Protein AF-A0A1C5GVB4-F1 (afdb_monomer)

Mean predicted aligned error: 13.17 Å

pLDDT: mean 82.02, std 19.77, range [24.91, 98.75]

InterPro domains:
  IPR000772 Ricin B, lectin domain [PF14200] (536-601)
  IPR003961 Fibronectin type III [PF00041] (410-489)
  IPR003961 Fibronectin type III [PS50853] (410-494)
  IPR003961 Fibronectin type III [cd00063] (415-491)
  IPR013783 Immunoglobulin-like fold [G3DSA:2.60.40.10] (408-491)
  IPR035992 Ricin B-like lectins [SSF50370] (500-634)
  IPR036116 Fibronectin type III superfamily [SSF49265] (408-494)

Solvent-accessible surface area (backbone atoms only — not comparable to full-atom values): 34563 Å² total; per-residue (Å²): 114,70,65,63,53,52,39,81,36,52,98,85,45,79,22,47,60,26,17,30,32,71,94,56,98,49,24,23,49,48,57,42,76,75,56,95,94,54,41,47,94,47,67,55,74,68,82,37,78,67,59,80,45,66,93,62,86,68,72,47,74,64,74,64,51,61,24,61,57,36,43,73,58,47,24,42,78,39,52,91,62,67,48,32,35,25,66,33,51,45,57,69,80,65,31,26,31,63,22,97,71,70,38,49,33,55,70,86,15,52,81,63,54,20,35,38,36,34,38,36,38,42,52,96,58,86,83,59,56,45,55,31,51,54,24,55,42,51,28,54,28,43,26,26,52,26,46,31,51,33,16,46,75,45,77,34,47,31,35,53,28,38,26,31,43,75,85,38,40,72,37,68,44,44,36,48,35,56,68,70,26,75,75,30,70,46,44,36,50,56,51,34,43,74,35,46,65,49,50,48,47,28,37,38,44,29,47,30,71,43,63,66,38,33,25,32,21,25,30,54,76,49,59,54,59,50,90,82,28,62,33,57,43,32,54,32,43,16,38,20,11,32,11,37,67,42,27,57,45,53,38,39,16,46,42,20,35,38,35,36,36,45,68,85,27,85,50,36,58,56,49,39,26,26,22,46,22,28,15,50,57,29,58,72,86,48,93,86,44,72,62,39,83,71,46,91,48,80,75,30,43,55,25,59,39,48,96,42,58,48,33,39,44,59,68,50,57,86,87,37,61,53,53,64,29,37,32,38,64,72,29,63,44,44,41,58,56,63,70,57,84,69,87,75,83,74,82,77,87,74,83,84,90,83,83,86,90,81,87,80,87,84,87,84,89,84,82,89,88,84,89,88,82,82,88,83,88,83,89,88,83,91,88,86,85,85,90,81,93,85,90,89,87,86,88,89,84,90,80,85,83,81,80,75,85,77,77,74,76,74,94,72,59,49,70,67,44,79,45,81,59,34,33,27,32,34,32,41,37,36,80,81,73,63,89,90,51,34,34,29,45,22,52,72,83,41,73,48,33,71,42,74,52,34,20,32,35,40,27,27,36,42,40,55,36,77,43,41,35,33,41,20,37,51,42,97,87,71,46,75,46,79,41,32,53,79,43,79,47,65,26,35,63,70,56,80,81,58,72,71,43,54,24,23,42,17,29,16,29,81,62,38,22,43,20,43,55,41,49,51,75,57,68,67,41,40,27,25,53,40,83,61,80,80,27,21,32,33,21,32,27,40,38,84,60,53,94,81,25,20,33,44,28,34,62,51,65,67,25,19,45,26,28,54,90,47,56,83,46,74,13,26,32,31,14,33,32,82,72,50,80,88,44,69,43,34,36,31,26,76,42,82,52,86,46,34,33,30,46,22,40,83,86,61,68,34,24,48,20,57,37,55,75,50,63,94,40,30,28,30,18,28,31,68,82,81,79,55,41,46,40,19,26,35,50,41,85,91

Organism: NCBI:txid356852

Radius of gyration: 30.96 Å; Cα contacts (8 Å, |Δi|>4): 1541; chains: 1; bounding box: 88×76×107 Å

Foldseek 3Di:
DDCPQWAADDPPQQQHLFTDRPPDSFTKLGFDDADPPFDLVDFDAAPDDFDDFDPFDDFDLDDDQLQVVVVLLQFFNFDSDDFTWRFAQFDDPLAFAQAPLRATQDGSLADFAAEAEEEEEEPPDDDCCSRHVVVSQNLLSLLQVQQQVQQVVQPFGKGFSARAGSSGTHHYFYAYFYPCLVVDPSSVVVRCVLFVVWAFSYEYQYAYAHRHGQKMWTAGPFWAPDCPTSLLTDDIYIYHYRRNRHNLRSSQRVLRSNHDQDCPFPQDQSSGAGQEPDASRHDCPDPPHHHDDPPPDNVRVSHHDDVQQGAAHQDDDPPGSVNGTHHSNPRPSMRTDDYDDDDDPDPDDDDDDDDDDDDDDDDDDDDDDDDDDDDDDDDDDDDDDDDDDDDDDDYDDDDDDDDDPPPDDDPDFWAWDWDDFAQFKIKIATDDDDPPWKKFKDKQNDGRHIGPHRMIMGGLHFGQDKIWIFMFTQDPVRDTHTRHDTDIDTHHHFDPQDAFAKKFWAQLGSRFTWFQRSLDQDWSRFIWGDSPNPTQRRIWHFHDLDVQKTWIATRSHRWTWFFRVLDQDNSTFITTDHDDSPRQRRIWHWDADSRAIWTAHPVRQWTWFWDDDRRSTTTTGIHGDPPRRRRHIGIDHD

Sequence (638 aa):
MVYQGLTPAEKGEPCVGAYEVAGDDDCSHGPDPVPPGLDIGRDVKPVAPVRTEPTAPRPDPKTPRDAEVAEDAGALAPAESTPAVVPDAAAGGLSYTLGESGVVCAGDGTDGKRVQVLYAYEAGRPSRFGQYLESFRAWAAGVDAIYAASARATGGTRHVRYVVTPDCRVDVLQVQLPSGALSTFKDTIEALRALDHDRTDRKYMIFADANVYCGIGTFVGDERSAATNRNNLGPSYGRTDAGCWTPSVAAHELTHNLGAVFDSAPNSSKAGHCVDDFDVMCYKDADTTKVRVVCGDRGLEKRLDCNHDDYFHTDPKAGSYLDTHWNVADNGFLVKGEPSVGPSPTPSGATPTSGPPGVTPTPEPTPVLSPTSATPSPTGTTAAPSPDVTTVTPGPSGTDPVPSPTVTPPPNRVKLTVSDTTATSTRLAWPAGPVDARYAVLVDGRSIARTAATRVSVIGMRPGTAYRVQIALVQSGGGLQPYTEVVTVRTTSPVAAAANEWLSLHNALTGAPAEVHGSRRNDGVPLVLGSGTGAANQAWRLVPATEGMFLIVSKATGKCVAPLGGTAVRGVPLVQVECAPGQTGQRWRVTRTDAGLRLGTADGALVVGIGSRYGVTRLLTLQRPDGSRHQSWTPRPA

Structure (mmCIF, N/CA/C/O backbone):
data_AF-A0A1C5GVB4-F1
#
_entry.id   AF-A0A1C5GVB4-F1
#
loop_
_atom_site.group_PDB
_atom_site.id
_atom_site.type_symbol
_atom_site.label_atom_id
_atom_site.label_alt_id
_atom_site.label_comp_id
_atom_site.label_asym_id
_atom_site.label_entity_id
_atom_site.label_seq_id
_atom_site.pdbx_PDB_ins_code
_atom_site.Cartn_x
_atom_site.Cartn_y
_atom_site.Cartn_z
_atom_site.occupancy
_atom_site.B_iso_or_equiv
_atom_site.auth_seq_id
_atom_site.auth_comp_id
_atom_site.auth_asym_id
_atom_site.auth_atom_id
_atom_site.pdbx_PDB_model_num
ATOM 1 N N . MET A 1 1 ? -1.604 -7.122 -28.087 1.00 83.19 1 MET A N 1
ATOM 2 C CA . MET A 1 1 ? -1.351 -5.767 -27.557 1.00 83.19 1 MET A CA 1
ATOM 3 C C . MET A 1 1 ? -2.628 -4.957 -27.722 1.00 83.19 1 MET A C 1
ATOM 5 O O . MET A 1 1 ? -3.239 -5.056 -28.782 1.00 83.19 1 MET A O 1
ATOM 9 N N . VAL A 1 2 ? -3.076 -4.247 -26.681 1.00 88.31 2 VAL A N 1
ATOM 10 C CA . VAL A 1 2 ? -4.357 -3.513 -26.662 1.00 88.31 2 VAL A CA 1
ATOM 11 C C . VAL A 1 2 ? -4.102 -2.038 -26.358 1.00 88.31 2 VAL A C 1
ATOM 13 O O . VAL A 1 2 ? -3.850 -1.669 -25.217 1.00 88.31 2 VAL A O 1
ATOM 16 N N . TYR A 1 3 ? -4.195 -1.192 -27.383 1.00 91.94 3 TYR A N 1
ATOM 17 C CA . TYR A 1 3 ? -3.960 0.257 -27.283 1.00 91.94 3 TYR A CA 1
ATOM 18 C C . TYR A 1 3 ? -5.238 1.062 -26.979 1.00 91.94 3 TYR A C 1
ATOM 20 O O . TYR A 1 3 ? -5.226 2.287 -27.004 1.00 91.94 3 TYR A O 1
ATOM 28 N N . GLN A 1 4 ? -6.371 0.400 -26.719 1.00 93.88 4 GLN A N 1
ATOM 29 C CA . GLN A 1 4 ? -7.615 1.096 -26.391 1.00 93.88 4 GLN A CA 1
ATOM 30 C C . GLN A 1 4 ? -7.444 1.904 -25.094 1.00 93.88 4 GLN A C 1
ATOM 32 O O . GLN A 1 4 ? -6.973 1.373 -24.092 1.00 93.88 4 GLN A O 1
ATOM 37 N N . GLY A 1 5 ? -7.838 3.180 -25.124 1.00 90.56 5 GLY A N 1
ATOM 38 C CA . GLY A 1 5 ? -7.631 4.118 -24.016 1.00 90.56 5 GLY A CA 1
ATOM 39 C C . GLY A 1 5 ? -6.275 4.836 -24.031 1.00 90.56 5 GLY A C 1
ATOM 40 O O . GLY A 1 5 ? -6.034 5.639 -23.136 1.00 90.56 5 GLY A O 1
ATOM 41 N N . LEU A 1 6 ? -5.427 4.582 -25.035 1.00 93.50 6 LEU A N 1
ATOM 42 C CA . LEU A 1 6 ? -4.150 5.262 -25.256 1.00 93.50 6 LEU A CA 1
ATOM 43 C C . LEU A 1 6 ? -4.171 6.045 -26.578 1.00 93.50 6 LEU A C 1
ATOM 45 O O . LEU A 1 6 ? -4.646 5.530 -27.593 1.00 93.50 6 LEU A O 1
ATOM 49 N N . THR A 1 7 ? -3.597 7.245 -26.579 1.00 92.06 7 THR A N 1
ATOM 50 C CA . THR A 1 7 ? -3.378 8.067 -27.781 1.00 92.06 7 THR A CA 1
ATOM 51 C C . THR A 1 7 ? -1.873 8.291 -27.953 1.00 92.06 7 THR A C 1
ATOM 53 O O . THR A 1 7 ? -1.240 8.689 -26.981 1.00 92.06 7 THR A O 1
ATOM 56 N N . PRO A 1 8 ? -1.257 8.039 -29.124 1.00 88.94 8 PRO A N 1
ATOM 57 C CA . PRO A 1 8 ? 0.150 8.383 -29.346 1.00 88.94 8 PRO A CA 1
ATOM 58 C C . PRO A 1 8 ? 0.361 9.890 -29.173 1.00 88.94 8 PRO A C 1
ATOM 60 O O . PRO A 1 8 ? -0.376 10.666 -29.778 1.00 88.94 8 PRO A O 1
ATOM 63 N N . ALA A 1 9 ? 1.348 10.289 -28.374 1.00 85.75 9 ALA A N 1
ATOM 64 C CA . ALA A 1 9 ? 1.586 11.696 -28.071 1.00 85.75 9 ALA A CA 1
ATOM 65 C C . ALA A 1 9 ? 2.282 12.431 -29.230 1.00 85.75 9 ALA A C 1
ATOM 67 O O . ALA A 1 9 ? 3.241 11.931 -29.831 1.00 85.75 9 ALA A O 1
ATOM 68 N N . GLU A 1 10 ? 1.830 13.646 -29.525 1.00 82.62 10 GLU A N 1
ATOM 69 C CA . GLU A 1 10 ? 2.424 14.527 -30.520 1.00 82.62 10 GLU A CA 1
ATOM 70 C C . GLU A 1 10 ? 3.705 15.217 -30.013 1.00 82.62 10 GLU A C 1
ATOM 72 O O . GLU A 1 10 ? 4.064 15.250 -28.830 1.00 82.62 10 GLU A O 1
ATOM 77 N N . LYS A 1 11 ? 4.457 15.797 -30.953 1.00 79.12 11 LYS A N 1
ATOM 78 C CA . LYS A 1 11 ? 5.726 16.455 -30.647 1.00 79.12 11 LYS A CA 1
ATOM 79 C C . LYS A 1 11 ? 5.504 17.731 -29.830 1.00 79.12 11 LYS A C 1
ATOM 81 O O . LYS A 1 11 ? 5.122 18.763 -30.376 1.00 79.12 11 LYS A O 1
ATOM 86 N N . GLY A 1 12 ? 5.908 17.685 -28.563 1.00 73.00 12 GLY A N 1
ATOM 87 C CA . GLY A 1 12 ? 5.816 18.804 -27.620 1.00 73.00 12 GLY A CA 1
ATOM 88 C C . GLY A 1 12 ? 4.788 18.587 -26.510 1.00 73.00 12 GLY A C 1
ATOM 89 O O . GLY A 1 12 ? 4.702 19.425 -25.615 1.00 73.00 12 GLY A O 1
ATOM 90 N N . GLU A 1 13 ? 4.054 17.474 -26.544 1.00 79.31 13 GLU A N 1
ATOM 91 C CA . GLU A 1 13 ? 3.155 17.051 -25.470 1.00 79.31 13 GLU A CA 1
ATOM 92 C C . GLU A 1 13 ? 3.924 16.426 -24.287 1.00 79.31 13 GLU A C 1
ATOM 94 O O . GLU A 1 13 ? 5.064 15.973 -24.454 1.00 79.31 13 GLU A O 1
ATOM 99 N N . PRO A 1 14 ? 3.337 16.379 -23.071 1.00 75.56 14 PRO A N 1
ATOM 100 C CA . PRO A 1 14 ? 4.009 15.870 -21.869 1.00 75.56 14 PRO A CA 1
ATOM 101 C C . PRO A 1 14 ? 4.438 14.398 -21.945 1.00 75.56 14 PRO A C 1
ATOM 103 O O . PRO A 1 14 ? 5.319 13.990 -21.182 1.00 75.56 14 PRO A O 1
ATOM 106 N N . CYS A 1 15 ? 3.810 13.631 -22.841 1.00 84.94 15 CYS A N 1
ATOM 107 C CA . CYS A 1 15 ? 4.028 12.204 -23.065 1.00 84.94 15 CYS A CA 1
ATOM 108 C C . CYS A 1 15 ? 4.791 11.899 -24.371 1.00 84.94 15 CYS A C 1
ATOM 110 O O . CYS A 1 15 ? 4.746 10.765 -24.839 1.00 84.94 15 CYS A O 1
ATOM 112 N N . VAL A 1 16 ? 5.452 12.889 -24.993 1.00 78.94 16 VAL A N 1
ATOM 113 C CA . VAL A 1 16 ? 6.182 12.719 -26.267 1.00 78.94 16 VAL A CA 1
ATOM 114 C C . VAL A 1 16 ? 7.131 11.505 -26.246 1.00 78.94 16 VAL A C 1
ATOM 116 O O . VAL A 1 16 ? 7.839 11.283 -25.267 1.00 78.94 16 VAL A O 1
ATOM 119 N N . GLY A 1 17 ? 7.122 10.715 -27.328 1.00 74.69 17 GLY A N 1
ATOM 120 C CA . GLY A 1 17 ? 7.828 9.421 -27.418 1.00 74.69 17 GLY A CA 1
ATOM 121 C C . GLY A 1 17 ? 7.031 8.229 -26.860 1.00 74.69 17 GLY A C 1
ATOM 122 O O . GLY A 1 17 ? 7.438 7.082 -27.020 1.00 74.69 17 GLY A O 1
ATOM 123 N N . ALA A 1 18 ? 5.875 8.490 -26.248 1.00 87.44 18 ALA A N 1
ATOM 124 C CA . ALA A 1 18 ? 5.010 7.512 -25.600 1.00 87.44 18 ALA A CA 1
ATOM 125 C C . ALA A 1 18 ? 3.522 7.789 -25.931 1.00 87.44 18 ALA A C 1
ATOM 127 O O . ALA A 1 18 ? 3.194 8.354 -26.980 1.00 87.44 18 ALA A O 1
ATOM 128 N N . TYR A 1 19 ? 2.604 7.368 -25.057 1.00 92.19 19 TYR A N 1
ATOM 129 C CA . TYR A 1 19 ? 1.159 7.530 -25.218 1.00 92.19 19 TYR A CA 1
ATOM 130 C C . TYR A 1 19 ? 0.552 8.336 -24.065 1.00 92.19 19 TYR A C 1
ATOM 132 O O . TYR A 1 19 ? 0.883 8.107 -22.901 1.00 92.19 19 TYR A O 1
ATOM 140 N N . GLU A 1 20 ? -0.398 9.215 -24.372 1.00 92.06 20 GLU A N 1
ATOM 141 C CA . GLU A 1 20 ? -1.309 9.807 -23.390 1.00 92.06 20 GLU A CA 1
ATOM 142 C C . GLU A 1 20 ? -2.395 8.793 -22.994 1.00 92.06 20 GLU A C 1
ATOM 144 O O . GLU A 1 20 ? -2.963 8.099 -23.846 1.00 92.06 20 GLU A O 1
ATOM 149 N N . VAL A 1 21 ? -2.721 8.713 -21.702 1.00 90.88 21 VAL A N 1
ATOM 150 C CA . VAL A 1 21 ? -3.859 7.938 -21.192 1.00 90.88 21 VAL A CA 1
ATOM 151 C C . VAL A 1 21 ? -5.117 8.798 -21.337 1.00 90.88 21 VAL A C 1
ATOM 153 O O . VAL A 1 21 ? -5.283 9.814 -20.670 1.00 90.88 21 VAL A O 1
ATOM 156 N N . ALA A 1 22 ? -6.013 8.408 -22.244 1.00 78.81 22 ALA A N 1
ATOM 157 C CA . ALA A 1 22 ? -7.021 9.311 -22.796 1.00 78.81 22 ALA A CA 1
ATOM 158 C C . ALA A 1 22 ? -7.982 9.903 -21.741 1.00 78.81 22 ALA A C 1
ATOM 160 O O . ALA A 1 22 ? -8.883 9.214 -21.252 1.00 78.81 22 ALA A O 1
ATOM 161 N N . GLY A 1 23 ? -7.865 11.208 -21.475 1.00 67.12 23 GLY A N 1
ATOM 162 C CA . GLY A 1 23 ? -8.705 11.949 -20.522 1.00 67.12 23 GLY A CA 1
ATOM 163 C C . GLY A 1 23 ? -8.058 12.219 -19.158 1.00 67.12 23 GLY A C 1
ATOM 164 O O . GLY A 1 23 ? -8.766 12.639 -18.246 1.00 67.12 23 GLY A O 1
ATOM 165 N N . ASP A 1 24 ? -6.752 11.990 -19.031 1.00 69.94 24 ASP A N 1
ATOM 166 C CA . ASP A 1 24 ? -5.931 12.260 -17.847 1.00 69.94 24 ASP A CA 1
ATOM 167 C C . ASP A 1 24 ? -4.603 12.918 -18.285 1.00 69.94 24 ASP A C 1
ATOM 169 O O . ASP A 1 24 ? -4.257 12.859 -19.463 1.00 69.94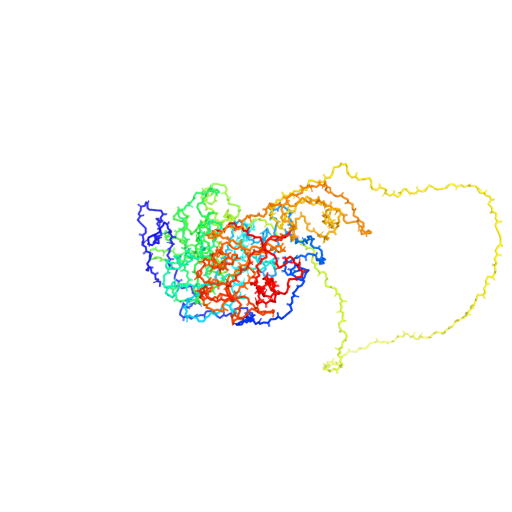 24 ASP A O 1
ATOM 173 N N . ASP A 1 25 ? -3.837 13.490 -17.351 1.00 76.44 25 ASP A N 1
ATOM 174 C CA . ASP A 1 25 ? -2.464 13.983 -17.616 1.00 76.44 25 ASP A CA 1
ATOM 175 C C . ASP A 1 25 ? -1.413 12.846 -17.476 1.00 76.44 25 ASP A C 1
ATOM 177 O O . ASP A 1 25 ? -0.201 13.084 -17.403 1.00 76.44 25 ASP A O 1
ATOM 181 N N . ASP A 1 26 ? -1.881 11.594 -17.383 1.00 87.12 26 ASP A N 1
ATOM 182 C CA . ASP A 1 26 ? -1.062 10.389 -17.256 1.00 87.12 26 ASP A CA 1
ATOM 183 C C . ASP A 1 26 ? -0.504 9.940 -18.613 1.00 87.12 26 ASP A C 1
ATOM 185 O O . ASP A 1 26 ? -1.190 9.899 -19.633 1.00 87.12 26 ASP A O 1
ATOM 189 N N . CYS A 1 27 ? 0.744 9.486 -18.584 1.00 92.69 27 CYS A N 1
ATOM 190 C CA . CYS A 1 27 ? 1.477 8.979 -19.736 1.00 92.69 27 CYS A CA 1
ATOM 191 C C . CYS A 1 27 ? 1.793 7.484 -19.555 1.00 92.69 27 CYS A C 1
ATOM 193 O O . CYS A 1 27 ? 2.076 7.041 -18.439 1.00 92.69 27 CYS A O 1
ATOM 195 N N . SER A 1 28 ? 1.826 6.704 -20.635 1.00 95.00 28 SER A N 1
ATOM 196 C CA . SER A 1 28 ? 2.254 5.298 -20.643 1.00 95.00 28 SER A CA 1
ATOM 197 C C . SER A 1 28 ? 3.166 5.012 -21.830 1.00 95.00 28 SER A C 1
ATOM 199 O O . SER A 1 28 ? 2.905 5.503 -22.923 1.00 95.00 28 SER A O 1
ATOM 201 N N . HIS A 1 29 ? 4.197 4.182 -21.648 1.00 93.38 29 HIS A N 1
ATOM 202 C CA . HIS A 1 29 ? 5.055 3.736 -22.756 1.00 93.38 29 HIS A CA 1
ATOM 203 C C . HIS A 1 29 ? 4.295 2.840 -23.760 1.00 93.38 29 HIS A C 1
ATOM 205 O O . HIS A 1 29 ? 4.714 2.685 -24.903 1.00 93.38 29 HIS A O 1
ATOM 211 N N . GLY A 1 30 ? 3.141 2.294 -23.358 1.00 94.12 30 GLY A N 1
ATOM 212 C CA . GLY A 1 30 ? 2.309 1.406 -24.162 1.00 94.12 30 GLY A CA 1
ATOM 213 C C . GLY A 1 30 ? 2.305 -0.037 -23.640 1.00 94.12 30 GLY A C 1
ATOM 214 O O . GLY A 1 30 ? 2.767 -0.298 -22.539 1.00 94.12 30 GLY A O 1
ATOM 215 N N . PRO A 1 31 ? 1.694 -0.971 -24.383 1.00 95.12 31 PRO A N 1
ATOM 216 C CA . PRO A 1 31 ? 1.667 -2.390 -24.045 1.00 95.12 31 PRO A CA 1
ATOM 217 C C . PRO A 1 31 ? 2.850 -3.174 -24.623 1.00 95.12 31 PRO A C 1
ATOM 219 O O . PRO A 1 31 ? 3.042 -3.190 -25.841 1.00 95.12 31 PRO A O 1
ATOM 222 N N . ASP A 1 32 ? 3.547 -3.929 -23.779 1.00 94.38 32 ASP A N 1
ATOM 223 C CA . ASP A 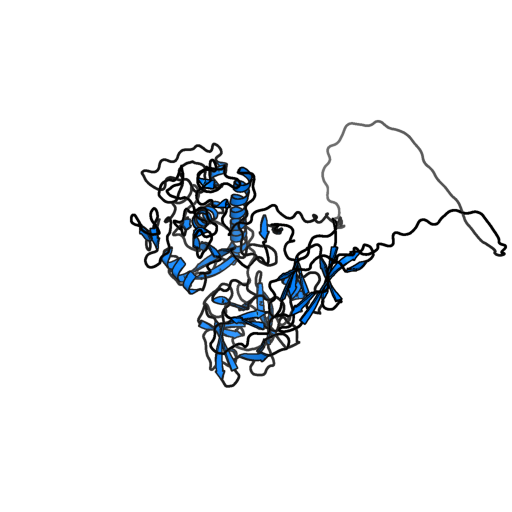1 32 ? 4.684 -4.756 -24.190 1.00 94.38 32 ASP A CA 1
ATOM 224 C C . ASP A 1 32 ? 4.273 -6.008 -25.000 1.00 94.38 32 ASP A C 1
ATOM 226 O O . ASP A 1 32 ? 3.182 -6.579 -24.807 1.00 94.38 32 ASP A O 1
ATOM 230 N N . PRO A 1 33 ? 5.151 -6.504 -25.896 1.00 92.62 33 PRO A N 1
ATOM 231 C CA . PRO A 1 33 ? 5.003 -7.812 -26.516 1.00 92.62 33 PRO A CA 1
ATOM 232 C C . PRO A 1 33 ? 5.182 -8.936 -25.483 1.00 92.62 33 PRO A C 1
ATOM 234 O O . PRO A 1 33 ? 5.744 -8.759 -24.407 1.00 92.62 33 PRO A O 1
ATOM 237 N N . VAL A 1 34 ? 4.710 -10.139 -25.819 1.00 92.31 34 VAL A N 1
ATOM 238 C CA . VAL A 1 34 ? 4.833 -11.312 -24.938 1.00 92.31 34 VAL A CA 1
ATOM 239 C C . VAL A 1 34 ? 6.294 -11.793 -24.901 1.00 92.31 34 VAL A C 1
ATOM 241 O O . VAL A 1 34 ? 6.801 -12.185 -25.956 1.00 92.31 34 VAL A O 1
ATOM 244 N N . PRO A 1 35 ? 6.972 -11.825 -23.733 1.00 89.44 35 PRO A N 1
ATOM 245 C CA . PRO A 1 35 ? 8.358 -12.280 -23.658 1.00 89.44 35 PRO A CA 1
ATOM 246 C C . PRO A 1 35 ? 8.520 -13.768 -24.016 1.00 89.44 35 PRO A C 1
ATOM 248 O O . PRO A 1 35 ? 7.611 -14.570 -23.762 1.00 89.44 35 PRO A O 1
ATOM 251 N N . PRO A 1 36 ? 9.684 -14.189 -24.550 1.00 86.00 36 PRO A N 1
ATOM 252 C CA . PRO A 1 36 ? 9.926 -15.579 -24.927 1.00 86.00 36 PRO A CA 1
ATOM 253 C C . PRO A 1 36 ? 9.673 -16.576 -23.784 1.00 86.00 36 PRO A C 1
ATOM 255 O O . PRO A 1 36 ? 10.265 -16.495 -22.709 1.00 86.00 36 PRO A O 1
ATOM 258 N N . GLY A 1 37 ? 8.815 -17.567 -24.041 1.00 85.94 37 GLY A N 1
ATOM 259 C CA . GLY A 1 37 ? 8.463 -18.616 -23.076 1.00 85.94 37 GLY A CA 1
ATOM 260 C C . GLY A 1 37 ? 7.263 -18.303 -22.173 1.00 85.94 37 GLY A C 1
ATOM 261 O O . GLY A 1 37 ? 6.882 -19.168 -21.384 1.00 85.94 37 GLY A O 1
ATOM 262 N N . LEU A 1 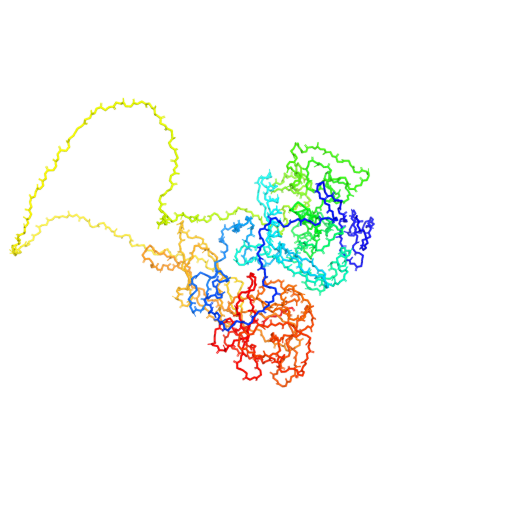38 ? 6.651 -17.122 -22.307 1.00 92.00 38 LEU A N 1
ATOM 263 C CA . LEU A 1 38 ? 5.360 -16.778 -21.704 1.00 92.00 38 LEU A CA 1
ATOM 264 C C . LEU A 1 38 ? 4.227 -16.870 -22.740 1.00 92.00 38 LEU A C 1
ATOM 266 O O . LEU A 1 38 ? 4.465 -16.933 -23.945 1.00 92.00 38 LEU A O 1
ATOM 270 N N . ASP A 1 39 ? 2.987 -16.913 -22.256 1.00 92.81 39 ASP A N 1
ATOM 271 C CA . ASP A 1 39 ? 1.775 -16.972 -23.074 1.00 92.81 39 ASP A CA 1
ATOM 272 C C . ASP A 1 39 ? 0.658 -16.232 -22.335 1.00 92.81 39 ASP A C 1
ATOM 274 O O . ASP A 1 39 ? 0.149 -16.702 -21.317 1.00 92.81 39 ASP A O 1
ATOM 278 N N . ILE A 1 40 ? 0.266 -15.065 -22.851 1.00 93.00 40 ILE A N 1
ATOM 279 C CA . ILE A 1 40 ? -0.768 -14.221 -22.240 1.00 93.00 40 ILE A CA 1
ATOM 280 C C . ILE A 1 40 ? -2.108 -14.959 -22.071 1.00 93.00 40 ILE A C 1
ATOM 282 O O . ILE A 1 40 ? -2.832 -14.696 -21.111 1.00 93.00 40 ILE A O 1
ATOM 286 N N . GLY A 1 41 ? -2.419 -15.923 -22.948 1.00 92.88 41 GLY A N 1
ATOM 287 C CA . GLY A 1 41 ? -3.635 -16.736 -22.891 1.00 92.88 41 GLY A CA 1
ATOM 288 C C . GLY A 1 41 ? -3.576 -17.898 -21.894 1.00 92.88 41 GLY A C 1
ATOM 289 O O . GLY A 1 41 ? -4.567 -18.617 -21.745 1.00 92.88 41 GLY A O 1
ATOM 290 N N . ARG A 1 42 ? -2.440 -18.107 -21.214 1.00 93.81 42 ARG A N 1
ATOM 291 C CA . ARG A 1 42 ? -2.220 -19.236 -20.308 1.00 93.81 42 ARG A CA 1
ATOM 292 C C . ARG A 1 42 ? -1.600 -18.796 -18.986 1.00 93.81 42 ARG A C 1
ATOM 294 O O . ARG A 1 42 ? -0.390 -18.642 -18.867 1.00 93.81 42 ARG A O 1
ATOM 301 N N . ASP A 1 43 ? -2.438 -18.748 -17.959 1.00 94.56 43 ASP A N 1
ATOM 302 C CA . ASP A 1 43 ? -2.046 -18.380 -16.600 1.00 94.56 43 ASP A CA 1
ATOM 303 C C . ASP A 1 43 ? -0.794 -19.106 -16.074 1.00 94.56 43 ASP A C 1
ATOM 305 O O . ASP A 1 43 ? -0.685 -20.342 -16.099 1.00 94.56 43 ASP A O 1
ATOM 309 N N . VAL A 1 44 ? 0.123 -18.314 -15.515 1.00 95.50 44 VAL A N 1
ATOM 310 C CA . VAL A 1 44 ? 1.305 -18.784 -14.793 1.00 95.50 44 VAL A CA 1
ATOM 311 C C . VAL A 1 44 ? 0.861 -19.532 -13.536 1.00 95.50 44 VAL A C 1
ATOM 313 O O . VAL A 1 44 ? 0.001 -19.074 -12.791 1.00 95.50 44 VAL A O 1
ATOM 316 N N . LYS A 1 45 ? 1.461 -20.696 -13.268 1.00 94.25 45 LYS A N 1
ATOM 317 C CA . LYS A 1 45 ? 1.169 -21.484 -12.058 1.00 94.25 45 LYS A CA 1
ATOM 318 C C . LYS A 1 45 ? 1.779 -20.833 -10.804 1.00 94.25 45 LYS A C 1
ATOM 320 O O . LYS A 1 45 ? 2.837 -20.215 -10.914 1.00 94.25 45 LYS A O 1
ATOM 325 N N . PRO A 1 46 ? 1.205 -21.041 -9.601 1.00 93.69 46 PRO A N 1
ATOM 326 C CA . PRO A 1 46 ? 1.836 -20.612 -8.354 1.00 93.69 46 PRO A CA 1
ATOM 327 C C . PRO A 1 46 ? 3.247 -21.197 -8.214 1.00 93.69 46 PRO A C 1
ATOM 329 O O . PRO A 1 46 ? 3.456 -22.386 -8.463 1.00 93.69 46 PRO A O 1
ATOM 332 N N . VAL A 1 47 ? 4.200 -20.362 -7.797 1.00 93.31 47 VAL A N 1
ATOM 333 C CA . VAL A 1 47 ? 5.621 -20.722 -7.613 1.00 93.31 47 VAL A CA 1
ATOM 334 C C . VAL A 1 47 ? 6.000 -20.956 -6.148 1.00 93.31 47 VAL A C 1
ATOM 336 O O . VAL A 1 47 ? 7.094 -21.429 -5.859 1.00 93.31 47 VAL A O 1
ATOM 339 N N . ALA A 1 48 ? 5.093 -20.642 -5.223 1.00 88.62 48 ALA A N 1
ATOM 340 C CA . ALA A 1 48 ? 5.257 -20.806 -3.782 1.00 88.62 48 ALA A CA 1
ATOM 341 C C . ALA A 1 48 ? 4.111 -21.657 -3.197 1.00 88.62 48 ALA A C 1
ATOM 343 O O . ALA A 1 48 ? 3.018 -21.684 -3.773 1.00 88.62 48 ALA A O 1
ATOM 344 N N . PRO A 1 49 ? 4.320 -22.349 -2.059 1.00 81.25 49 PRO A N 1
ATOM 345 C CA . PRO A 1 49 ? 3.283 -23.167 -1.437 1.00 81.25 49 PRO A CA 1
ATOM 346 C C . PRO A 1 49 ? 2.069 -22.327 -1.022 1.00 81.25 49 PRO A C 1
ATOM 348 O O . PRO A 1 49 ? 2.196 -21.271 -0.401 1.00 81.25 49 PRO A O 1
ATOM 351 N N . VAL A 1 50 ? 0.875 -22.831 -1.338 1.00 76.31 50 VAL A N 1
ATOM 352 C CA . VAL A 1 50 ? -0.399 -22.187 -0.999 1.00 76.31 50 VAL A CA 1
ATOM 353 C C . VAL A 1 50 ? -0.571 -22.129 0.520 1.00 76.31 50 VAL A C 1
ATOM 355 O O . VAL A 1 50 ? -0.643 -23.165 1.182 1.00 76.31 50 VAL A O 1
ATOM 358 N N . ARG A 1 51 ? -0.727 -20.921 1.071 1.00 63.81 51 ARG A N 1
ATOM 359 C CA . ARG A 1 51 ? -1.285 -20.714 2.414 1.00 63.81 51 ARG A CA 1
ATOM 360 C C . ARG A 1 51 ? -2.769 -20.394 2.271 1.00 63.81 51 ARG A C 1
ATOM 362 O O . ARG A 1 51 ? -3.129 -19.311 1.826 1.00 63.81 51 ARG A O 1
ATOM 369 N N . THR A 1 52 ? -3.634 -21.331 2.652 1.00 54.97 52 THR A N 1
ATOM 370 C CA . THR A 1 52 ? -5.090 -21.151 2.572 1.00 54.97 52 THR A CA 1
ATOM 371 C C . THR A 1 52 ? -5.562 -20.010 3.477 1.00 54.97 52 THR A C 1
ATOM 373 O O . THR A 1 52 ? -5.584 -20.155 4.701 1.00 54.97 52 THR A O 1
ATOM 376 N N . GLU A 1 53 ? -5.983 -18.893 2.882 1.00 56.09 53 GLU A N 1
ATOM 377 C CA . GLU A 1 53 ? -6.760 -17.864 3.580 1.00 56.09 53 GLU A CA 1
ATOM 378 C C . GLU A 1 53 ? -8.144 -18.436 3.972 1.00 56.09 53 GLU A C 1
ATOM 380 O O . GLU A 1 53 ? -8.742 -19.175 3.180 1.00 56.09 53 GLU A O 1
ATOM 385 N N . PRO A 1 54 ? -8.692 -18.130 5.166 1.00 57.16 54 PRO A N 1
ATOM 386 C CA . PRO A 1 54 ? -10.035 -18.562 5.535 1.00 57.16 54 PRO A CA 1
ATOM 387 C C . PRO A 1 54 ? -11.087 -17.972 4.587 1.00 57.16 54 PRO A C 1
ATOM 389 O O . PRO A 1 54 ? -11.234 -16.759 4.460 1.00 57.16 54 PRO A O 1
ATOM 392 N N . THR A 1 55 ? -11.876 -18.828 3.940 1.00 60.00 55 THR A N 1
ATOM 393 C CA . THR A 1 55 ? -12.822 -18.401 2.890 1.00 60.00 55 THR A CA 1
ATOM 394 C C . THR A 1 55 ? -13.978 -17.540 3.416 1.00 60.00 55 THR A C 1
ATOM 396 O O . THR A 1 55 ? -14.597 -16.810 2.649 1.00 60.00 55 THR A O 1
ATOM 399 N N . ALA A 1 56 ? -14.266 -17.604 4.719 1.00 76.00 56 ALA A N 1
ATOM 400 C CA . ALA A 1 56 ? -15.249 -16.761 5.394 1.00 76.00 56 ALA A CA 1
ATOM 401 C C . ALA A 1 56 ? -14.825 -16.495 6.852 1.00 76.00 56 ALA A C 1
ATOM 403 O O . ALA A 1 56 ? -14.275 -17.403 7.490 1.00 76.00 56 ALA A O 1
ATOM 404 N N . PRO A 1 57 ? -15.094 -15.296 7.404 1.00 83.19 57 PRO A N 1
ATOM 405 C CA . PRO A 1 57 ? -14.951 -15.043 8.834 1.00 83.19 57 PRO A CA 1
ATOM 406 C C . PRO A 1 57 ? -15.910 -15.943 9.630 1.00 83.19 57 PRO A C 1
ATOM 408 O O . PRO A 1 57 ? -17.011 -16.256 9.174 1.00 83.19 57 PRO A O 1
ATOM 411 N N . ARG A 1 58 ? -15.501 -16.375 10.827 1.00 86.12 58 ARG A N 1
ATOM 412 C CA . ARG A 1 58 ? -16.306 -17.237 11.710 1.00 86.12 58 ARG A CA 1
ATOM 413 C C . ARG A 1 58 ? -16.326 -16.681 13.134 1.00 86.12 58 ARG A C 1
ATOM 415 O O . ARG A 1 58 ? -15.323 -16.099 13.543 1.00 86.12 58 ARG A O 1
ATOM 422 N N . PRO A 1 59 ? -17.418 -16.871 13.897 1.00 88.94 59 PRO A N 1
ATOM 423 C CA . PRO A 1 59 ? -17.444 -16.518 15.309 1.00 88.94 59 PRO A CA 1
ATOM 424 C C . PRO A 1 59 ? -16.381 -17.250 16.131 1.00 88.94 59 PRO A C 1
ATOM 426 O O . PRO A 1 59 ? -16.280 -18.474 16.066 1.00 88.94 59 PRO A O 1
ATOM 429 N N . ASP A 1 60 ? -15.638 -16.493 16.935 1.00 88.31 60 ASP A N 1
ATOM 430 C CA . ASP A 1 60 ? -14.696 -16.999 17.935 1.00 88.31 60 ASP A CA 1
ATOM 431 C C . ASP A 1 60 ? -14.903 -16.230 19.254 1.00 88.31 60 ASP A C 1
ATOM 433 O O . ASP A 1 60 ? -14.653 -15.024 19.308 1.00 88.31 60 ASP A O 1
ATOM 437 N N . PRO A 1 61 ? -15.383 -16.875 20.335 1.00 83.62 61 PRO A N 1
ATOM 438 C CA . PRO A 1 61 ? -15.604 -16.206 21.613 1.00 83.62 61 PRO A CA 1
ATOM 439 C C . PRO A 1 61 ? -14.305 -15.839 22.356 1.00 83.62 61 PRO A C 1
ATOM 441 O O . PRO A 1 61 ? -14.393 -15.154 23.386 1.00 83.62 61 PRO A O 1
ATOM 444 N N . LYS A 1 62 ? -13.122 -16.281 21.900 1.00 87.88 62 LYS A N 1
ATOM 445 C CA . LYS A 1 62 ? -11.827 -15.950 22.509 1.00 87.88 62 LYS A CA 1
ATOM 446 C C . LYS A 1 62 ? -11.455 -14.487 22.226 1.00 87.88 62 LYS A C 1
ATOM 448 O O . LYS A 1 62 ? -11.130 -14.110 21.105 1.00 87.88 62 LYS A O 1
ATOM 453 N N . THR A 1 63 ? -11.433 -13.672 23.278 1.00 86.56 63 THR A N 1
ATOM 454 C CA . THR A 1 63 ? -10.798 -12.346 23.254 1.00 86.56 63 THR A CA 1
ATOM 455 C C . THR A 1 63 ? -9.285 -12.531 23.450 1.00 86.56 63 THR A C 1
ATOM 457 O O . THR A 1 63 ? -8.902 -13.203 24.415 1.00 86.56 63 THR A O 1
ATOM 460 N N . PRO A 1 64 ? -8.414 -12.010 22.566 1.00 90.69 64 PRO A N 1
ATOM 461 C CA . PRO A 1 64 ? -6.972 -12.000 22.795 1.00 90.69 64 PRO A CA 1
ATOM 462 C C . PRO A 1 64 ? -6.601 -10.975 23.879 1.00 90.69 64 PRO A C 1
ATOM 464 O O . PRO A 1 64 ? -7.369 -10.071 24.190 1.00 90.69 64 PRO A O 1
ATOM 467 N N . ARG A 1 65 ? -5.409 -11.101 24.464 1.00 91.00 65 ARG A N 1
ATOM 468 C CA . ARG A 1 65 ? -4.878 -10.105 25.417 1.00 91.00 65 ARG A CA 1
ATOM 469 C C . ARG A 1 65 ? -4.125 -9.009 24.666 1.00 91.00 65 ARG A C 1
ATOM 471 O O . ARG A 1 65 ? -3.606 -9.270 23.583 1.00 91.00 65 ARG A O 1
ATOM 478 N N . ASP A 1 66 ? -3.971 -7.828 25.271 1.00 90.56 66 ASP A N 1
ATOM 479 C CA . ASP A 1 66 ? -3.134 -6.760 24.694 1.00 90.56 66 ASP A CA 1
ATOM 480 C C . ASP A 1 66 ? -1.694 -7.245 24.433 1.00 90.56 66 ASP A C 1
ATOM 482 O O . ASP A 1 66 ? -1.118 -6.892 23.410 1.00 90.56 66 ASP A O 1
ATOM 486 N N . ALA A 1 67 ? -1.136 -8.112 25.287 1.00 88.00 67 ALA A N 1
ATOM 487 C CA . ALA A 1 67 ? 0.169 -8.731 25.044 1.00 88.00 67 ALA A CA 1
ATOM 488 C C . ALA A 1 67 ? 0.198 -9.575 23.749 1.00 88.00 67 ALA A C 1
ATOM 490 O O . ALA A 1 67 ? 1.071 -9.365 22.916 1.00 88.00 67 ALA A O 1
ATOM 491 N N . GLU A 1 68 ? -0.797 -10.445 23.525 1.00 88.25 68 GLU A N 1
ATOM 492 C CA . GLU A 1 68 ? -0.895 -11.308 22.325 1.00 88.25 68 GLU A CA 1
ATOM 493 C C . GLU A 1 68 ? -1.030 -10.474 21.033 1.00 88.25 68 GLU A C 1
ATOM 495 O O . GLU A 1 68 ? -0.465 -10.804 19.994 1.00 88.25 68 GLU A O 1
ATOM 500 N N . VAL A 1 69 ? -1.777 -9.366 21.095 1.00 88.75 69 VAL A N 1
ATOM 501 C CA . VAL A 1 69 ? -1.957 -8.453 19.955 1.00 88.75 69 VAL A CA 1
ATOM 502 C C . VAL A 1 69 ? -0.709 -7.590 19.716 1.00 88.75 69 VAL A C 1
ATOM 504 O O . VAL A 1 69 ? -0.405 -7.263 18.572 1.00 88.75 69 VAL A O 1
ATOM 507 N N . ALA A 1 70 ? 0.033 -7.236 20.769 1.00 85.31 70 ALA A N 1
ATOM 508 C CA . ALA A 1 70 ? 1.297 -6.515 20.651 1.00 85.31 70 ALA A CA 1
ATOM 509 C C . ALA A 1 70 ? 2.436 -7.413 20.130 1.00 85.31 70 ALA A C 1
ATOM 511 O O . ALA A 1 70 ? 3.219 -6.951 19.304 1.00 85.31 70 ALA A O 1
ATOM 512 N N . GLU A 1 71 ? 2.510 -8.683 20.545 1.00 83.19 71 GLU A N 1
ATOM 513 C CA . GLU A 1 71 ? 3.440 -9.690 19.994 1.00 83.19 71 GLU A CA 1
ATOM 514 C C . GLU A 1 71 ? 3.248 -9.844 18.481 1.00 83.19 71 GLU A C 1
ATOM 516 O O . GLU A 1 71 ? 4.213 -9.768 17.723 1.00 83.19 71 GLU A O 1
ATOM 521 N N . ASP A 1 72 ? 1.995 -9.948 18.028 1.00 79.88 72 ASP A N 1
ATOM 522 C CA . ASP A 1 72 ? 1.644 -9.995 16.603 1.00 79.88 72 ASP A CA 1
ATOM 523 C C . ASP A 1 72 ? 2.012 -8.713 15.829 1.00 79.88 72 ASP A C 1
ATOM 525 O O . ASP A 1 72 ? 2.195 -8.766 14.614 1.00 79.88 72 ASP A O 1
ATOM 529 N N . ALA A 1 73 ? 2.143 -7.575 16.517 1.00 75.50 73 ALA A N 1
ATOM 530 C CA . ALA A 1 73 ? 2.647 -6.315 15.967 1.00 75.50 73 ALA A CA 1
ATOM 531 C C . ALA A 1 73 ? 4.182 -6.165 16.093 1.00 75.50 73 ALA A C 1
ATOM 533 O O . ALA A 1 73 ? 4.713 -5.083 15.851 1.00 75.50 73 ALA A O 1
ATOM 534 N N . GLY A 1 74 ? 4.898 -7.227 16.485 1.00 74.81 74 GLY A N 1
ATOM 535 C CA . GLY A 1 74 ? 6.358 -7.253 16.612 1.00 74.81 74 GLY A CA 1
ATOM 536 C C . GLY A 1 74 ? 6.906 -6.749 17.952 1.00 74.81 74 GLY A C 1
ATOM 537 O O . GLY A 1 74 ? 8.101 -6.471 18.055 1.00 74.81 74 GLY A O 1
ATOM 538 N N . ALA A 1 75 ? 6.077 -6.595 18.990 1.00 79.06 75 ALA A N 1
ATOM 539 C CA . ALA A 1 75 ? 6.543 -6.081 20.277 1.00 79.06 75 ALA A CA 1
ATOM 540 C C . ALA A 1 75 ? 7.456 -7.070 21.026 1.00 79.06 75 ALA A C 1
ATOM 542 O O . ALA A 1 75 ? 7.191 -8.269 21.113 1.00 79.06 75 ALA A O 1
ATOM 543 N N . LEU A 1 76 ? 8.514 -6.543 21.645 1.00 77.56 76 LEU A N 1
ATOM 544 C CA . LEU A 1 76 ? 9.468 -7.306 22.448 1.00 77.56 76 LEU A CA 1
ATOM 545 C C . LEU A 1 76 ? 8.902 -7.622 23.834 1.00 77.56 76 LEU A C 1
ATOM 547 O O . LEU A 1 76 ? 8.830 -6.734 24.685 1.00 77.56 76 LEU A O 1
ATOM 551 N N . ALA A 1 77 ? 8.570 -8.898 24.060 1.00 70.00 77 ALA A N 1
ATOM 552 C CA . ALA A 1 77 ? 8.124 -9.455 25.344 1.00 70.00 77 ALA A CA 1
ATOM 553 C C . ALA A 1 77 ? 7.107 -8.555 26.089 1.00 70.00 77 ALA A C 1
ATOM 555 O O . ALA A 1 77 ? 7.355 -8.164 27.237 1.00 70.00 77 ALA A O 1
ATOM 556 N N . PRO A 1 78 ? 5.989 -8.166 25.444 1.00 67.88 78 PRO A N 1
ATOM 557 C CA . PRO A 1 78 ? 5.058 -7.209 26.016 1.00 67.88 78 PRO A CA 1
ATOM 558 C C . PRO A 1 78 ? 4.404 -7.789 27.269 1.00 67.88 78 PRO A C 1
ATOM 560 O O . PRO A 1 78 ? 3.751 -8.830 27.251 1.00 67.88 78 PRO A O 1
ATOM 563 N N . ALA A 1 79 ? 4.542 -7.075 28.381 1.00 69.69 79 ALA A N 1
ATOM 564 C CA . ALA A 1 79 ? 3.736 -7.347 29.560 1.00 69.69 79 ALA A CA 1
ATOM 565 C C . ALA A 1 79 ? 2.255 -7.024 29.281 1.00 69.69 79 ALA A C 1
ATOM 567 O O . ALA A 1 79 ? 1.942 -6.192 28.431 1.00 69.69 79 ALA A O 1
ATOM 568 N N . GLU A 1 80 ? 1.350 -7.517 30.132 1.00 68.25 80 GLU A N 1
ATOM 569 C CA . GLU A 1 80 ? -0.065 -7.079 30.196 1.00 68.25 80 GLU A CA 1
ATOM 570 C C . GLU A 1 80 ? -0.239 -5.559 30.446 1.00 68.25 80 GLU A C 1
ATOM 572 O O . GLU A 1 80 ? -1.351 -5.040 30.489 1.00 68.25 80 GLU A O 1
ATOM 577 N N . SER A 1 81 ? 0.861 -4.825 30.653 1.00 63.53 81 SER A N 1
ATOM 578 C CA . SER A 1 81 ? 0.895 -3.391 30.939 1.00 63.53 81 SER A CA 1
ATOM 579 C C . SER A 1 81 ? 1.558 -2.611 29.804 1.00 63.53 81 SER A C 1
ATOM 581 O O . SER A 1 81 ? 2.774 -2.439 29.773 1.00 63.53 81 SER A O 1
ATOM 583 N N . THR A 1 82 ? 0.726 -2.068 28.917 1.00 74.81 82 THR A N 1
ATOM 584 C CA . THR A 1 82 ? 1.091 -1.029 27.935 1.00 74.81 82 THR A CA 1
ATOM 585 C C . THR A 1 82 ? 1.693 0.222 28.610 1.00 74.81 82 THR A C 1
ATOM 587 O O . THR A 1 82 ? 1.233 0.555 29.710 1.00 74.81 82 THR A O 1
ATOM 590 N N . PRO A 1 83 ? 2.607 0.988 27.976 1.00 89.81 83 PRO A N 1
ATOM 591 C CA . PRO A 1 83 ? 3.078 0.861 26.588 1.00 89.81 83 PRO A CA 1
ATOM 592 C C . PRO A 1 83 ? 3.981 -0.354 26.327 1.00 89.81 83 PRO A C 1
ATOM 594 O O . PRO A 1 83 ? 4.608 -0.869 27.249 1.00 89.81 83 PRO A O 1
ATOM 597 N N . ALA A 1 84 ? 4.058 -0.780 25.067 1.00 88.12 84 ALA A N 1
ATOM 598 C CA . ALA A 1 84 ? 4.930 -1.856 24.586 1.00 88.12 84 ALA A CA 1
ATOM 599 C C . ALA A 1 84 ? 5.964 -1.313 23.582 1.00 88.12 84 ALA A C 1
ATOM 601 O O . ALA A 1 84 ? 5.792 -0.217 23.052 1.00 88.12 84 ALA A O 1
ATOM 602 N N . VAL A 1 85 ? 7.041 -2.060 23.323 1.00 86.25 85 VAL A N 1
ATOM 603 C CA . VAL A 1 85 ? 8.132 -1.634 22.427 1.00 86.25 85 VAL A CA 1
ATOM 604 C C . VAL A 1 85 ? 8.208 -2.550 21.219 1.00 86.25 85 VAL A C 1
ATOM 606 O O . VAL A 1 85 ? 8.567 -3.715 21.364 1.00 86.25 85 VAL A O 1
ATOM 609 N N . VAL A 1 86 ? 7.939 -2.006 20.038 1.00 80.50 86 VAL A N 1
ATOM 610 C CA . VAL A 1 86 ? 8.264 -2.634 18.755 1.00 80.50 86 VAL A CA 1
ATOM 611 C C . VAL A 1 86 ? 9.650 -2.125 18.347 1.00 80.50 86 VAL A C 1
ATOM 613 O O . VAL A 1 86 ? 9.847 -0.910 18.285 1.00 80.50 86 VAL A O 1
ATOM 616 N N . PRO A 1 87 ? 10.654 -2.990 18.143 1.00 69.94 87 PRO A N 1
ATOM 617 C CA . PRO A 1 87 ? 11.944 -2.561 17.645 1.00 69.94 87 PRO A CA 1
ATOM 618 C C . PRO A 1 87 ? 11.803 -2.210 16.168 1.00 69.94 87 PRO A C 1
ATOM 620 O O . PRO A 1 87 ? 11.272 -2.993 15.385 1.00 69.94 87 PRO A O 1
ATOM 623 N N . ASP A 1 88 ? 12.311 -1.048 15.779 1.00 64.75 88 ASP A N 1
ATOM 624 C CA . ASP A 1 88 ? 12.460 -0.757 14.362 1.00 64.75 88 ASP A CA 1
ATOM 625 C C . ASP A 1 88 ? 13.645 -1.581 13.834 1.00 64.75 88 ASP A C 1
ATOM 627 O O . ASP A 1 88 ? 14.607 -1.843 14.570 1.00 64.75 88 ASP A O 1
ATOM 631 N N . ALA A 1 89 ? 13.620 -1.923 12.542 1.00 46.62 89 ALA A N 1
ATOM 632 C CA . ALA A 1 89 ? 14.817 -2.362 11.827 1.00 46.62 89 ALA A CA 1
ATOM 633 C C . ALA A 1 89 ? 15.972 -1.382 12.132 1.00 46.62 89 ALA A C 1
ATOM 635 O O . ALA A 1 89 ? 15.813 -0.160 12.010 1.00 46.62 89 ALA A O 1
ATOM 636 N N . ALA A 1 90 ? 17.088 -1.914 12.642 1.00 38.34 90 ALA A N 1
ATOM 637 C CA . ALA A 1 90 ? 18.021 -1.140 13.461 1.00 38.34 90 ALA A CA 1
ATOM 638 C C . ALA A 1 90 ? 18.626 0.061 12.714 1.00 38.34 90 ALA A C 1
ATOM 640 O O . ALA A 1 90 ? 19.032 -0.027 11.558 1.00 38.34 90 ALA A O 1
ATOM 641 N N . ALA A 1 91 ? 18.711 1.199 13.404 1.00 33.50 91 ALA A N 1
ATOM 642 C CA . ALA A 1 91 ? 19.077 2.473 12.804 1.00 33.50 91 ALA A CA 1
ATOM 643 C C . ALA A 1 91 ? 20.554 2.821 13.018 1.00 33.50 91 ALA A C 1
ATOM 645 O O . ALA A 1 91 ? 20.937 3.281 14.096 1.00 33.50 91 ALA A O 1
ATOM 646 N N . GLY A 1 92 ? 21.370 2.683 11.974 1.00 31.58 92 GLY A N 1
ATOM 647 C CA . GLY A 1 92 ? 22.777 3.082 11.990 1.00 31.58 92 GLY A CA 1
ATOM 648 C C . GLY A 1 92 ? 23.271 3.498 10.607 1.00 31.58 92 GLY A C 1
ATOM 649 O O . GLY A 1 92 ? 24.056 2.776 10.009 1.00 31.58 92 GLY A O 1
ATOM 650 N N . GLY A 1 93 ? 22.782 4.632 10.090 1.00 36.66 93 GLY A N 1
ATOM 651 C CA . GLY A 1 93 ? 23.170 5.179 8.779 1.00 36.66 93 GLY A CA 1
ATOM 652 C C . GLY A 1 93 ? 22.668 4.352 7.589 1.00 36.66 93 GLY A C 1
ATOM 653 O O . GLY A 1 93 ? 23.314 3.393 7.196 1.00 36.66 93 GLY A O 1
ATOM 654 N N . LEU A 1 94 ? 21.514 4.729 7.017 1.00 43.75 94 LEU A N 1
ATOM 655 C CA . LEU A 1 94 ? 20.891 4.088 5.835 1.00 43.75 94 LEU A CA 1
ATOM 656 C C . LEU A 1 94 ? 20.794 2.544 5.874 1.00 43.75 94 LEU A C 1
ATOM 658 O O . LEU A 1 94 ? 20.644 1.893 4.846 1.00 43.75 94 LEU A O 1
ATOM 662 N N . SER A 1 95 ? 20.824 1.960 7.069 1.00 53.53 95 SER A N 1
ATOM 663 C CA . SER A 1 95 ? 20.712 0.522 7.289 1.00 53.53 95 SER A CA 1
ATOM 664 C C . SER A 1 95 ? 19.255 0.079 7.226 1.00 53.53 95 SER A C 1
ATOM 666 O O . SER A 1 95 ? 18.353 0.736 7.756 1.00 53.53 95 SER A O 1
ATOM 668 N N . TYR A 1 96 ? 19.052 -1.074 6.607 1.00 57.75 96 TYR A N 1
ATOM 669 C CA . TYR A 1 96 ? 17.788 -1.787 6.554 1.00 57.75 96 TYR A CA 1
ATOM 670 C C . TYR A 1 96 ? 17.978 -3.234 7.005 1.00 57.75 96 TYR A C 1
ATOM 672 O O . TYR A 1 96 ? 19.087 -3.774 6.980 1.00 57.75 96 TYR A O 1
ATOM 680 N N . THR A 1 97 ? 16.876 -3.884 7.368 1.00 60.31 97 THR A N 1
ATOM 681 C CA . THR A 1 97 ? 16.847 -5.331 7.600 1.00 60.31 97 THR A CA 1
ATOM 682 C C . THR A 1 97 ? 16.332 -6.036 6.349 1.00 60.31 97 THR A C 1
ATOM 684 O O . THR A 1 97 ? 15.380 -5.569 5.726 1.00 60.31 97 THR A O 1
ATOM 687 N N . LEU A 1 98 ? 16.971 -7.147 5.980 1.00 68.81 98 LEU A N 1
ATOM 688 C CA . LEU A 1 98 ? 16.450 -8.084 4.988 1.00 68.81 98 LEU A CA 1
ATOM 689 C C . LEU A 1 98 ? 15.521 -9.073 5.699 1.00 68.81 98 LEU A C 1
ATOM 691 O O . LEU A 1 98 ? 15.935 -9.719 6.662 1.00 68.81 98 LEU A O 1
ATOM 695 N N . GLY A 1 99 ? 14.278 -9.183 5.235 1.00 64.25 99 GLY A N 1
ATOM 696 C CA . GLY A 1 99 ? 13.344 -10.216 5.677 1.00 64.25 99 GLY A CA 1
ATOM 697 C C . GLY A 1 99 ? 13.736 -11.604 5.167 1.00 64.25 99 GLY A C 1
ATOM 698 O O . GLY A 1 99 ? 14.640 -11.748 4.345 1.00 64.25 99 GLY A O 1
ATOM 699 N N . GLU A 1 100 ? 13.011 -12.638 5.603 1.00 70.50 100 GLU A N 1
ATOM 700 C CA . GLU A 1 100 ? 13.263 -14.045 5.231 1.00 70.50 100 GLU A CA 1
ATOM 701 C C . GLU A 1 100 ? 13.337 -14.261 3.705 1.00 70.50 100 GLU A C 1
ATOM 703 O O . GLU A 1 100 ? 14.118 -15.073 3.218 1.00 70.50 100 GLU A O 1
ATOM 708 N N . SER A 1 101 ? 12.555 -13.498 2.936 1.00 73.75 101 SER A N 1
ATOM 709 C CA . SER A 1 101 ? 12.525 -13.556 1.467 1.00 73.75 101 SER A CA 1
ATOM 710 C C . SER A 1 101 ? 13.577 -12.674 0.775 1.00 73.75 101 SER A C 1
ATOM 712 O O . SER A 1 101 ? 13.496 -12.491 -0.434 1.00 73.75 101 SER A O 1
ATOM 714 N N . GLY A 1 102 ? 14.528 -12.088 1.510 1.00 73.69 102 GLY A N 1
ATOM 715 C CA . GLY A 1 102 ? 15.556 -11.194 0.961 1.00 73.69 102 GLY A CA 1
ATOM 716 C C . GLY A 1 102 ? 15.071 -9.782 0.617 1.00 73.69 102 GLY A C 1
ATOM 717 O O . GLY A 1 102 ? 15.814 -9.032 0.000 1.00 73.69 102 GLY A O 1
ATOM 718 N N . VAL A 1 103 ? 13.854 -9.405 1.019 1.00 85.12 103 VAL A N 1
ATOM 719 C CA . VAL A 1 103 ? 13.278 -8.074 0.764 1.00 85.12 103 VAL A CA 1
ATOM 720 C C . VAL A 1 103 ? 13.614 -7.098 1.886 1.00 85.12 103 VAL A C 1
ATOM 722 O O . VAL A 1 103 ? 13.670 -7.467 3.057 1.00 85.12 103 VAL A O 1
ATOM 725 N N . VAL A 1 104 ? 13.796 -5.831 1.524 1.00 83.12 104 VAL A N 1
ATOM 726 C CA . VAL A 1 104 ? 14.159 -4.749 2.435 1.00 83.12 104 VAL A CA 1
ATOM 727 C C . VAL A 1 104 ? 12.988 -4.180 3.236 1.00 83.12 104 VAL A C 1
ATOM 729 O O . VAL A 1 104 ? 12.000 -3.697 2.688 1.00 83.12 104 VAL A O 1
ATOM 732 N N . CYS A 1 105 ? 13.180 -4.124 4.553 1.00 77.69 105 CYS A N 1
ATOM 733 C CA . CYS A 1 105 ? 12.297 -3.463 5.506 1.00 77.69 105 CYS A CA 1
ATOM 734 C C . CYS A 1 105 ? 12.942 -2.162 5.995 1.00 77.69 105 CYS A C 1
ATOM 736 O O . CYS A 1 105 ? 13.962 -2.167 6.691 1.00 77.69 105 CYS A O 1
ATOM 738 N N . ALA A 1 106 ? 12.346 -1.037 5.590 1.00 70.94 106 ALA A N 1
ATOM 739 C CA . ALA A 1 106 ? 12.838 0.311 5.857 1.00 70.94 106 ALA A CA 1
ATOM 740 C C . ALA A 1 106 ? 11.810 1.132 6.655 1.00 70.94 106 ALA A C 1
ATOM 742 O O . ALA A 1 106 ? 10.666 1.312 6.224 1.00 70.94 106 ALA A O 1
ATOM 743 N N . GLY A 1 107 ? 12.244 1.670 7.800 1.00 66.50 107 GLY A N 1
ATOM 744 C CA . GLY A 1 107 ? 11.380 2.391 8.741 1.00 66.50 107 GLY A CA 1
ATOM 745 C C . GLY A 1 107 ? 10.368 1.464 9.423 1.00 66.50 107 GLY A C 1
ATOM 746 O O . GLY A 1 107 ? 10.686 0.330 9.759 1.00 66.50 107 GLY A O 1
ATOM 747 N N . ASP A 1 108 ? 9.146 1.960 9.579 1.00 61.19 108 ASP A N 1
ATOM 748 C CA . ASP A 1 108 ? 7.911 1.229 9.945 1.00 61.19 108 ASP A CA 1
ATOM 749 C C . ASP A 1 108 ? 7.387 0.309 8.827 1.00 61.19 108 ASP A C 1
ATOM 751 O O . ASP A 1 108 ? 6.414 -0.410 9.025 1.00 61.19 108 ASP A O 1
ATOM 755 N N . GLY A 1 109 ? 8.014 0.333 7.648 1.00 73.06 109 GLY A N 1
ATOM 756 C CA . GLY A 1 109 ? 7.572 -0.430 6.488 1.00 73.06 109 GLY A CA 1
ATOM 757 C C . GLY A 1 109 ? 6.441 0.210 5.682 1.00 73.06 109 GLY A C 1
ATOM 758 O O . GLY A 1 109 ? 6.128 -0.309 4.616 1.00 73.06 109 GLY A O 1
ATOM 759 N N . THR A 1 110 ? 5.874 1.344 6.110 1.00 74.38 110 THR A N 1
ATOM 760 C CA . THR A 1 110 ? 4.648 1.908 5.514 1.00 74.38 110 THR A CA 1
ATOM 761 C C . THR A 1 110 ? 4.778 3.384 5.125 1.00 74.38 110 THR A C 1
ATOM 763 O O . THR A 1 110 ? 4.232 3.785 4.098 1.00 74.38 110 THR A O 1
ATOM 766 N N . ASP A 1 111 ? 5.523 4.205 5.867 1.00 71.94 111 ASP A N 1
ATOM 767 C CA . ASP A 1 111 ? 5.513 5.665 5.704 1.00 71.94 111 ASP A CA 1
ATOM 768 C C . ASP A 1 111 ? 6.533 6.205 4.689 1.00 71.94 111 ASP A C 1
ATOM 770 O O . ASP A 1 111 ? 7.687 5.768 4.601 1.00 71.94 111 ASP A O 1
ATOM 774 N N . GLY A 1 112 ? 6.109 7.224 3.934 1.00 81.19 112 GLY A N 1
ATOM 775 C CA . GLY A 1 112 ? 6.861 7.842 2.841 1.00 81.19 112 GLY A CA 1
ATOM 776 C C . GLY A 1 112 ? 6.881 6.992 1.566 1.00 81.19 112 GLY A C 1
ATOM 777 O O . GLY A 1 112 ? 6.172 5.994 1.463 1.00 81.19 112 GLY A O 1
ATOM 778 N N . LYS A 1 113 ? 7.732 7.370 0.600 1.00 90.81 113 LYS A N 1
ATOM 779 C CA . LYS A 1 113 ? 7.836 6.729 -0.728 1.00 90.81 113 LYS A CA 1
ATOM 780 C C . LYS A 1 113 ? 7.950 5.207 -0.616 1.00 90.81 113 LYS A C 1
ATOM 782 O O . LYS A 1 113 ? 8.915 4.730 -0.014 1.00 90.81 113 LYS A O 1
ATOM 787 N N . ARG A 1 114 ? 6.985 4.456 -1.158 1.00 94.12 114 ARG A N 1
ATOM 788 C CA . ARG A 1 114 ? 6.987 2.980 -1.201 1.00 94.12 114 ARG A CA 1
ATOM 789 C C . ARG A 1 114 ? 6.386 2.413 -2.483 1.00 94.12 114 ARG A C 1
ATOM 791 O O . ARG A 1 114 ? 5.448 2.978 -3.039 1.00 94.12 114 ARG A O 1
ATOM 798 N N . VAL A 1 115 ? 6.882 1.253 -2.901 1.00 97.81 115 VAL A N 1
ATOM 799 C CA . VAL A 1 115 ? 6.203 0.404 -3.886 1.00 97.81 115 VAL A CA 1
ATOM 800 C C . VAL A 1 115 ? 5.140 -0.416 -3.153 1.00 97.81 115 VAL A C 1
ATOM 802 O O . VAL A 1 115 ? 5.468 -1.211 -2.274 1.00 97.81 115 VAL A O 1
ATOM 805 N N . GLN A 1 116 ? 3.863 -0.215 -3.466 1.00 96.19 116 GLN A N 1
ATOM 806 C CA . GLN A 1 116 ? 2.780 -1.059 -2.961 1.00 96.19 116 GLN A CA 1
ATOM 807 C C . GLN A 1 116 ? 2.495 -2.142 -3.995 1.00 96.19 116 GLN A C 1
ATOM 809 O O . GLN A 1 116 ? 2.218 -1.834 -5.155 1.00 96.19 116 GLN A O 1
ATOM 814 N N . VAL A 1 117 ? 2.523 -3.405 -3.572 1.00 97.69 117 VAL A N 1
ATOM 815 C CA . VAL A 1 117 ? 2.114 -4.510 -4.439 1.00 97.69 117 VAL A CA 1
ATOM 816 C C . VAL A 1 117 ? 0.603 -4.678 -4.346 1.00 97.69 117 VAL A C 1
ATOM 818 O O . VAL A 1 117 ? 0.054 -4.782 -3.246 1.00 97.69 117 VAL A O 1
ATOM 821 N N . LEU A 1 118 ? -0.064 -4.697 -5.496 1.00 97.00 118 LEU A N 1
ATOM 822 C CA . LEU A 1 118 ? -1.492 -4.955 -5.625 1.00 97.00 118 LEU A CA 1
ATOM 823 C C . LEU A 1 118 ? -1.705 -6.288 -6.350 1.00 97.00 118 LEU A C 1
ATOM 825 O O . LEU A 1 118 ? -1.017 -6.588 -7.322 1.00 97.00 118 LEU A O 1
ATOM 829 N N . TYR A 1 119 ? -2.699 -7.057 -5.924 1.00 96.56 119 TYR A N 1
ATOM 830 C CA . TYR A 1 119 ? -3.331 -8.076 -6.757 1.00 96.56 119 TYR A CA 1
ATOM 831 C C . TYR A 1 119 ? -4.755 -7.609 -7.073 1.00 96.56 119 TYR A C 1
ATOM 833 O O . TYR A 1 119 ? -5.597 -7.504 -6.177 1.00 96.56 119 TYR A O 1
ATOM 841 N N . ALA A 1 120 ? -5.011 -7.292 -8.340 1.00 97.00 120 ALA A N 1
ATOM 842 C CA . ALA A 1 120 ? -6.267 -6.702 -8.793 1.00 97.00 120 ALA A CA 1
ATOM 843 C C . ALA A 1 120 ? -7.143 -7.752 -9.483 1.00 97.00 120 ALA A C 1
ATOM 845 O O . ALA A 1 120 ? -6.662 -8.483 -10.342 1.00 97.00 120 ALA A O 1
ATOM 846 N N . TYR A 1 121 ? -8.431 -7.822 -9.142 1.00 95.81 121 TYR A N 1
ATOM 847 C CA . TYR A 1 121 ? -9.378 -8.748 -9.775 1.00 95.81 121 TYR A CA 1
ATOM 848 C C . TYR A 1 121 ? -10.773 -8.128 -9.909 1.00 95.81 121 TYR A C 1
ATOM 850 O O . TYR A 1 121 ? -11.162 -7.269 -9.119 1.00 95.81 121 TYR A O 1
ATOM 858 N N . GLU A 1 122 ? -11.544 -8.564 -10.902 1.00 95.38 122 GLU A N 1
ATOM 859 C CA . GLU A 1 122 ? -12.859 -7.980 -11.193 1.00 95.38 122 GLU A CA 1
ATOM 860 C C . GLU A 1 122 ? -13.985 -8.512 -10.292 1.00 95.38 122 GLU A C 1
ATOM 862 O O . GLU A 1 122 ? -14.052 -9.694 -9.933 1.00 95.38 122 GLU A O 1
ATOM 867 N N . ALA A 1 123 ? -14.944 -7.639 -9.983 1.00 90.25 123 ALA A N 1
ATOM 868 C CA . ALA A 1 123 ? -16.223 -8.011 -9.398 1.00 90.25 123 ALA A CA 1
ATOM 869 C C . ALA A 1 123 ? -16.957 -9.052 -10.266 1.00 90.25 123 ALA A C 1
ATOM 871 O O . ALA A 1 123 ? -16.954 -8.986 -11.491 1.00 90.25 123 ALA A O 1
ATOM 872 N N . GLY A 1 124 ? -17.589 -10.031 -9.615 1.00 87.06 124 GLY A N 1
ATOM 873 C CA . GLY A 1 124 ? -18.217 -11.177 -10.283 1.00 87.06 124 GLY A CA 1
ATOM 874 C C . GLY A 1 124 ? -17.280 -12.363 -10.548 1.00 87.06 124 GLY A C 1
ATOM 875 O O . GLY A 1 124 ? -17.777 -13.469 -10.750 1.00 87.06 124 GLY A O 1
ATOM 876 N N . ARG A 1 125 ? -15.949 -12.195 -10.467 1.00 89.06 125 ARG A N 1
ATOM 877 C CA . ARG A 1 125 ? -14.988 -13.310 -10.550 1.00 89.06 125 ARG A CA 1
ATOM 878 C C . ARG A 1 125 ? -14.587 -13.824 -9.154 1.00 89.06 125 ARG A C 1
ATOM 880 O O . ARG A 1 125 ? -14.462 -13.025 -8.219 1.00 89.06 125 ARG A O 1
ATOM 887 N N . PRO A 1 126 ? -14.367 -15.142 -8.973 1.00 86.69 126 PRO A N 1
ATOM 888 C CA . PRO A 1 126 ? -13.769 -15.673 -7.752 1.00 86.69 126 PRO A CA 1
ATOM 889 C C . PRO A 1 126 ? -12.306 -15.230 -7.661 1.00 86.69 126 PRO A C 1
ATOM 891 O O . PRO A 1 126 ? -11.571 -15.283 -8.643 1.00 86.69 126 PRO A O 1
ATOM 894 N N . SER A 1 127 ? -11.868 -14.810 -6.476 1.00 87.44 127 SER A N 1
ATOM 895 C CA . SER A 1 127 ? -10.490 -14.361 -6.299 1.00 87.44 127 SER A CA 1
ATOM 896 C C . SER A 1 127 ? -9.515 -15.522 -6.120 1.00 87.44 127 SER A C 1
ATOM 898 O O . SER A 1 127 ? -9.777 -16.458 -5.364 1.00 87.44 127 SER A O 1
ATOM 900 N N . ARG A 1 128 ? -8.341 -15.397 -6.744 1.00 90.88 128 ARG A N 1
ATOM 901 C CA . ARG A 1 128 ? -7.214 -16.330 -6.632 1.00 90.88 128 ARG A CA 1
ATOM 902 C C . ARG A 1 128 ? -6.172 -15.902 -5.595 1.00 90.88 128 ARG A C 1
ATOM 904 O O . ARG A 1 128 ? -5.164 -16.582 -5.426 1.00 90.88 128 ARG A O 1
ATOM 911 N N . PHE A 1 129 ? -6.415 -14.817 -4.855 1.00 87.88 129 PHE A N 1
ATOM 912 C CA . PHE A 1 129 ? -5.443 -14.223 -3.930 1.00 87.88 129 PHE A CA 1
ATOM 913 C C . PHE A 1 129 ? -4.817 -15.231 -2.953 1.00 87.88 129 PHE A C 1
ATOM 915 O O . PHE A 1 129 ? -3.599 -15.353 -2.908 1.00 87.88 129 PHE A O 1
ATOM 922 N N . GLY A 1 130 ? -5.618 -16.031 -2.240 1.00 82.38 130 GLY A N 1
ATOM 923 C CA . GLY A 1 130 ? -5.095 -17.035 -1.299 1.00 82.38 130 GLY A CA 1
ATOM 924 C C . GLY A 1 130 ? -4.265 -18.154 -1.951 1.00 82.38 130 GLY A C 1
ATOM 925 O O . GLY A 1 130 ? -3.419 -18.750 -1.292 1.00 82.38 130 GLY A O 1
ATOM 926 N N . GLN A 1 131 ? -4.462 -18.425 -3.246 1.00 87.69 131 GLN A N 1
ATOM 927 C CA . GLN A 1 131 ? -3.646 -19.373 -4.014 1.00 87.69 131 GLN A CA 1
ATOM 928 C C . GLN A 1 131 ? -2.291 -18.763 -4.413 1.00 87.69 131 GLN A C 1
ATOM 930 O O . GLN A 1 131 ? -1.294 -19.482 -4.465 1.00 87.69 131 GLN A O 1
ATOM 935 N N . TYR A 1 132 ? -2.244 -17.455 -4.682 1.00 93.06 132 TYR A N 1
ATOM 936 C CA . TYR A 1 132 ? -1.072 -16.781 -5.250 1.00 93.06 132 TYR A CA 1
ATOM 937 C C . TYR A 1 132 ? -0.345 -15.814 -4.304 1.00 93.06 132 TYR A C 1
ATOM 939 O O . TYR A 1 132 ? 0.747 -15.396 -4.656 1.00 93.06 132 TYR A O 1
ATOM 947 N N . LEU A 1 133 ? -0.847 -15.494 -3.105 1.00 89.25 133 LEU A N 1
ATOM 948 C CA . LEU A 1 133 ? -0.238 -14.524 -2.172 1.00 89.25 133 LEU A CA 1
ATOM 949 C C . LEU A 1 133 ? 1.268 -14.746 -1.964 1.00 89.25 133 LEU A C 1
ATOM 951 O O . LEU A 1 133 ? 2.077 -13.834 -2.128 1.00 89.25 133 LEU A O 1
ATOM 955 N N . GLU A 1 134 ? 1.659 -15.977 -1.651 1.00 89.38 134 GLU A N 1
ATOM 956 C CA . GLU A 1 134 ? 3.066 -16.317 -1.432 1.00 89.38 134 GLU A CA 1
ATOM 957 C C . GLU A 1 134 ? 3.869 -16.311 -2.752 1.00 89.38 134 GLU A C 1
ATOM 959 O O . GLU A 1 134 ? 5.075 -16.086 -2.729 1.00 89.38 134 GLU A O 1
ATOM 964 N N . SER A 1 135 ? 3.205 -16.471 -3.906 1.00 95.19 135 SER A N 1
ATOM 965 C CA . SER A 1 135 ? 3.810 -16.312 -5.240 1.00 95.19 135 SER A CA 1
ATOM 966 C C . SER A 1 135 ? 4.002 -14.837 -5.608 1.00 95.19 135 SER A C 1
ATOM 968 O O . SER A 1 135 ? 5.084 -14.485 -6.056 1.00 95.19 135 SER A O 1
ATOM 970 N N . PHE A 1 136 ? 3.036 -13.950 -5.331 1.00 95.75 136 PHE A N 1
ATOM 971 C CA . PHE A 1 136 ? 3.193 -12.496 -5.490 1.00 95.75 136 PHE A CA 1
ATOM 972 C C . PHE A 1 136 ? 4.347 -11.965 -4.632 1.00 95.75 136 PHE A C 1
ATOM 974 O O . PHE A 1 136 ? 5.157 -11.172 -5.105 1.00 95.75 136 PHE A O 1
ATOM 981 N N . ARG A 1 137 ? 4.484 -12.467 -3.396 1.00 93.12 137 ARG A N 1
ATOM 982 C CA . ARG A 1 137 ? 5.635 -12.180 -2.524 1.00 93.12 137 ARG A CA 1
ATOM 983 C C . ARG A 1 137 ? 6.952 -12.705 -3.097 1.00 93.12 137 ARG A C 1
ATOM 985 O O . ARG A 1 137 ? 7.936 -11.973 -3.089 1.00 93.12 137 ARG A O 1
ATOM 992 N N . ALA A 1 138 ? 6.975 -13.932 -3.620 1.00 94.69 138 ALA A N 1
ATOM 993 C CA . ALA A 1 138 ? 8.160 -14.500 -4.264 1.00 94.69 138 ALA A CA 1
ATOM 994 C C . ALA A 1 138 ? 8.558 -13.738 -5.543 1.00 94.69 138 ALA A C 1
ATOM 996 O O . ALA A 1 138 ? 9.744 -13.521 -5.783 1.00 94.69 138 ALA A O 1
ATOM 997 N N . TRP A 1 139 ? 7.590 -13.278 -6.341 1.00 97.75 139 TRP A N 1
ATOM 998 C CA . TRP A 1 139 ? 7.851 -12.456 -7.521 1.00 97.75 139 TRP A CA 1
ATOM 999 C C . TRP A 1 139 ? 8.347 -11.058 -7.145 1.00 97.75 139 TRP A C 1
ATOM 1001 O O . TRP A 1 139 ? 9.346 -10.626 -7.707 1.00 97.75 139 TRP A O 1
ATOM 1011 N N . ALA A 1 140 ? 7.756 -10.402 -6.142 1.00 97.69 140 ALA A N 1
ATOM 1012 C CA . ALA A 1 140 ? 8.241 -9.123 -5.613 1.00 97.69 140 ALA A CA 1
ATOM 1013 C C . ALA A 1 140 ? 9.667 -9.218 -5.024 1.00 97.69 140 ALA A C 1
ATOM 1015 O O . ALA A 1 140 ? 10.488 -8.325 -5.236 1.00 97.69 140 ALA A O 1
ATOM 1016 N N . ALA A 1 141 ? 9.997 -10.323 -4.348 1.00 95.31 141 ALA A N 1
ATOM 1017 C CA . ALA A 1 141 ? 11.364 -10.622 -3.917 1.00 95.31 141 ALA A CA 1
ATOM 1018 C C . ALA A 1 141 ? 12.316 -10.858 -5.104 1.00 95.31 141 ALA A C 1
ATOM 1020 O O . ALA A 1 141 ? 13.461 -10.418 -5.084 1.00 95.31 141 ALA A O 1
ATOM 1021 N N . GLY A 1 142 ? 11.838 -11.499 -6.173 1.00 95.75 142 GLY A N 1
ATOM 1022 C CA . GLY A 1 142 ? 12.593 -11.635 -7.416 1.00 95.75 142 GLY A CA 1
ATOM 1023 C C . GLY A 1 142 ? 12.852 -10.293 -8.114 1.00 95.75 142 GLY A C 1
ATOM 1024 O O . GLY A 1 142 ? 13.951 -10.095 -8.620 1.00 95.75 142 GLY A O 1
ATOM 1025 N N . VAL A 1 143 ? 11.883 -9.367 -8.111 1.00 98.00 143 VAL A N 1
ATOM 1026 C CA . VAL A 1 143 ? 12.056 -7.989 -8.611 1.00 98.00 143 VAL A CA 1
ATOM 1027 C C . VAL A 1 143 ? 13.152 -7.287 -7.808 1.00 98.00 143 VAL A C 1
ATOM 1029 O O . VAL A 1 143 ? 14.087 -6.745 -8.388 1.00 98.00 143 VAL A O 1
ATOM 1032 N N . ASP A 1 144 ? 13.098 -7.357 -6.475 1.00 95.69 144 ASP A N 1
ATOM 1033 C CA . ASP A 1 144 ? 14.133 -6.785 -5.606 1.00 95.69 144 ASP A CA 1
ATOM 1034 C C . ASP A 1 144 ? 15.530 -7.349 -5.910 1.00 95.69 144 ASP A C 1
ATOM 1036 O O . ASP A 1 144 ? 16.491 -6.595 -6.057 1.00 95.69 144 ASP A O 1
ATOM 1040 N N . ALA A 1 145 ? 15.629 -8.666 -6.110 1.00 93.00 145 ALA A N 1
ATOM 1041 C CA . ALA A 1 145 ? 16.875 -9.331 -6.473 1.00 93.00 145 ALA A CA 1
ATOM 1042 C C . ALA A 1 145 ? 17.435 -8.888 -7.841 1.00 93.00 145 ALA A C 1
ATOM 1044 O O . ALA A 1 145 ? 18.653 -8.915 -8.023 1.00 93.00 145 ALA A O 1
ATOM 1045 N N . ILE A 1 146 ? 16.590 -8.460 -8.790 1.00 95.25 146 ILE A N 1
ATOM 1046 C CA . ILE A 1 146 ? 17.027 -7.876 -10.072 1.00 95.25 146 ILE A CA 1
ATOM 1047 C C . ILE A 1 146 ? 17.697 -6.517 -9.824 1.00 95.25 146 ILE A C 1
ATOM 1049 O O . ILE A 1 146 ? 18.855 -6.337 -10.205 1.00 95.25 146 ILE A O 1
ATOM 1053 N N . TYR A 1 147 ? 17.024 -5.608 -9.108 1.00 95.75 147 TYR A N 1
ATOM 1054 C CA . TYR A 1 147 ? 17.571 -4.294 -8.738 1.00 95.75 147 TYR A CA 1
ATOM 1055 C C . TYR A 1 147 ? 18.868 -4.418 -7.921 1.00 95.75 147 TYR A C 1
ATOM 1057 O O . TYR A 1 147 ? 19.856 -3.738 -8.208 1.00 95.75 147 TYR A O 1
ATOM 1065 N N . ALA A 1 148 ? 18.897 -5.330 -6.947 1.00 89.75 148 ALA A N 1
ATOM 1066 C CA . ALA A 1 148 ? 20.061 -5.570 -6.101 1.00 89.75 148 ALA A CA 1
ATOM 1067 C C . ALA A 1 148 ? 21.244 -6.158 -6.879 1.00 89.75 148 ALA A C 1
ATOM 1069 O O . ALA A 1 148 ? 22.392 -5.807 -6.604 1.00 89.75 148 ALA A O 1
ATOM 1070 N N . ALA A 1 149 ? 20.996 -7.031 -7.857 1.00 89.44 149 ALA A N 1
ATOM 1071 C CA . ALA A 1 149 ? 22.054 -7.604 -8.680 1.00 89.44 149 ALA A CA 1
ATOM 1072 C C . ALA A 1 149 ? 22.617 -6.605 -9.707 1.00 89.44 149 ALA A C 1
ATOM 1074 O O . ALA A 1 149 ? 23.834 -6.562 -9.876 1.00 89.44 149 ALA A O 1
ATOM 1075 N N . SER A 1 150 ? 21.780 -5.771 -10.337 1.00 92.44 150 SER A N 1
ATOM 1076 C CA . SER A 1 150 ? 22.259 -4.689 -11.217 1.00 92.44 150 SER A CA 1
ATOM 1077 C C . SER A 1 150 ? 23.026 -3.612 -10.456 1.00 92.44 150 SER A C 1
ATOM 1079 O O . SER A 1 150 ? 24.066 -3.148 -10.916 1.00 92.44 150 SER A O 1
ATOM 1081 N N . ALA A 1 151 ? 22.583 -3.256 -9.248 1.00 90.62 151 ALA A N 1
ATOM 1082 C CA . ALA A 1 151 ? 23.325 -2.326 -8.402 1.00 90.62 151 ALA A CA 1
ATOM 1083 C C . ALA A 1 151 ? 24.729 -2.852 -8.067 1.00 90.62 151 ALA A C 1
ATOM 1085 O O . ALA A 1 151 ? 25.710 -2.120 -8.177 1.00 90.62 151 ALA A O 1
ATOM 1086 N N . ARG A 1 152 ? 24.836 -4.146 -7.734 1.00 86.56 152 ARG A N 1
ATOM 1087 C CA . ARG A 1 152 ? 26.120 -4.795 -7.429 1.00 86.56 152 ARG A CA 1
ATOM 1088 C C . ARG A 1 152 ? 27.073 -4.813 -8.623 1.00 86.56 152 ARG A C 1
ATOM 1090 O O . ARG A 1 152 ? 28.277 -4.713 -8.408 1.00 86.56 152 ARG A O 1
ATOM 1097 N N . ALA A 1 153 ? 26.561 -4.914 -9.853 1.00 84.94 153 ALA A N 1
ATOM 1098 C CA . ALA A 1 153 ? 27.381 -4.844 -11.065 1.00 84.94 153 ALA A CA 1
ATOM 1099 C C . ALA A 1 153 ? 28.088 -3.482 -11.208 1.00 84.94 153 ALA A C 1
ATOM 1101 O O . ALA A 1 153 ? 29.252 -3.432 -11.597 1.00 84.94 153 ALA A O 1
ATOM 1102 N N . THR A 1 154 ? 27.428 -2.399 -10.782 1.00 84.06 154 THR A N 1
ATOM 1103 C CA . THR A 1 154 ? 27.956 -1.022 -10.785 1.00 84.06 154 THR A CA 1
ATOM 1104 C C . THR A 1 154 ? 28.539 -0.582 -9.432 1.00 84.06 154 THR A C 1
ATOM 1106 O O . THR A 1 154 ? 28.669 0.612 -9.157 1.00 84.06 154 THR A O 1
ATOM 1109 N N . GLY A 1 155 ? 28.913 -1.546 -8.578 1.00 78.25 155 GLY A N 1
ATOM 1110 C CA . GLY A 1 155 ? 29.653 -1.314 -7.331 1.00 78.25 155 GLY A CA 1
ATOM 1111 C C . GLY A 1 155 ? 28.833 -0.813 -6.136 1.00 78.25 155 GLY A C 1
ATOM 1112 O O . GLY A 1 155 ? 29.416 -0.490 -5.102 1.00 78.25 155 GLY A O 1
ATOM 1113 N N . GLY A 1 156 ? 27.504 -0.751 -6.241 1.00 82.38 156 GLY A N 1
ATOM 1114 C CA . GLY A 1 156 ? 26.625 -0.267 -5.178 1.00 82.38 156 GLY A CA 1
ATOM 1115 C C . GLY A 1 156 ? 25.522 -1.248 -4.791 1.00 82.38 156 GLY A C 1
ATOM 1116 O O . GLY A 1 156 ? 25.464 -2.390 -5.236 1.00 82.38 156 GLY A O 1
ATOM 1117 N N . THR A 1 157 ? 24.597 -0.768 -3.961 1.00 84.25 157 THR A N 1
ATOM 1118 C CA . THR A 1 157 ? 23.435 -1.547 -3.519 1.00 84.25 157 THR A CA 1
ATOM 1119 C C . THR A 1 157 ? 22.162 -0.722 -3.675 1.00 84.25 157 THR A C 1
ATOM 1121 O O . THR A 1 157 ? 22.120 0.458 -3.297 1.00 84.25 157 THR A O 1
ATOM 1124 N N . ARG A 1 158 ? 21.137 -1.337 -4.279 1.00 90.88 158 ARG A N 1
ATOM 1125 C CA . ARG A 1 158 ? 19.773 -0.819 -4.426 1.00 90.88 158 ARG A CA 1
ATOM 1126 C C . ARG A 1 158 ? 18.778 -1.939 -4.178 1.00 90.88 158 ARG A C 1
ATOM 1128 O O . ARG A 1 158 ? 18.900 -3.001 -4.767 1.00 90.88 158 ARG A O 1
ATOM 1135 N N . HIS A 1 159 ? 17.784 -1.662 -3.353 1.00 93.19 159 HIS A N 1
ATOM 1136 C CA . HIS A 1 159 ? 16.657 -2.557 -3.111 1.00 93.19 159 HIS A CA 1
ATOM 1137 C C . HIS A 1 159 ? 15.347 -1.800 -3.314 1.00 93.19 159 HIS A C 1
ATOM 1139 O O . HIS A 1 159 ? 15.282 -0.592 -3.070 1.00 93.19 159 HIS A O 1
ATOM 1145 N N . VAL A 1 160 ? 14.299 -2.491 -3.742 1.00 96.25 160 VAL A N 1
ATOM 1146 C CA . VAL A 1 160 ? 12.966 -1.920 -3.918 1.00 96.25 160 VAL A CA 1
ATOM 1147 C C . VAL A 1 160 ? 12.345 -1.673 -2.548 1.00 96.25 160 VAL A C 1
ATOM 1149 O O . VAL A 1 160 ? 12.222 -2.572 -1.715 1.00 96.25 160 VAL A O 1
ATOM 1152 N N . ARG A 1 161 ? 11.934 -0.428 -2.288 1.00 94.12 161 ARG A N 1
ATOM 1153 C CA . ARG A 1 161 ? 11.361 -0.048 -0.996 1.00 94.12 161 ARG A CA 1
ATOM 1154 C C . ARG A 1 161 ? 9.873 -0.385 -0.957 1.00 94.12 161 ARG A C 1
ATOM 1156 O O . ARG A 1 161 ? 9.027 0.490 -1.144 1.00 94.12 161 ARG A O 1
ATOM 1163 N N . TYR A 1 162 ? 9.549 -1.652 -0.734 1.00 94.62 162 TYR A N 1
ATOM 1164 C CA . TYR A 1 162 ? 8.161 -2.100 -0.641 1.00 94.62 162 TYR A CA 1
ATOM 1165 C C . TYR A 1 162 ? 7.439 -1.593 0.607 1.00 94.62 162 TYR A C 1
ATOM 1167 O O . TYR A 1 162 ? 8.056 -1.369 1.652 1.00 94.62 162 TYR A O 1
ATOM 1175 N N . VAL A 1 163 ? 6.113 -1.477 0.509 1.00 88.31 163 VAL A N 1
ATOM 1176 C CA . VAL A 1 163 ? 5.255 -1.569 1.694 1.00 88.31 163 VAL A CA 1
ATOM 1177 C C . VAL A 1 163 ? 5.391 -2.984 2.256 1.00 88.31 163 VAL A C 1
ATOM 1179 O O . VAL A 1 163 ? 5.276 -3.965 1.515 1.00 88.31 163 VAL A O 1
ATOM 1182 N N . VAL A 1 164 ? 5.681 -3.096 3.550 1.00 77.88 164 VAL A N 1
ATOM 1183 C CA . VAL A 1 164 ? 5.896 -4.382 4.225 1.00 77.88 164 VAL A CA 1
ATOM 1184 C C . VAL A 1 164 ? 5.046 -4.511 5.482 1.00 77.88 164 VAL A C 1
ATOM 1186 O O . VAL A 1 164 ? 4.694 -3.528 6.130 1.00 77.88 164 VAL A O 1
ATOM 1189 N N . THR A 1 165 ? 4.724 -5.751 5.825 1.00 68.94 165 THR A N 1
ATOM 1190 C CA . THR A 1 165 ? 4.050 -6.132 7.064 1.00 68.94 165 THR A CA 1
ATOM 1191 C C . THR A 1 165 ? 5.017 -6.088 8.263 1.00 68.94 165 THR A C 1
ATOM 1193 O O . THR A 1 165 ? 6.236 -6.112 8.063 1.00 68.94 165 THR A O 1
ATOM 1196 N N . PRO A 1 166 ? 4.526 -6.069 9.523 1.00 60.09 166 PRO A N 1
ATOM 1197 C CA . PRO A 1 166 ? 5.384 -6.042 10.718 1.00 60.09 166 PRO A CA 1
ATOM 1198 C C . PRO A 1 166 ? 6.353 -7.230 10.842 1.00 60.09 166 PRO A C 1
ATOM 1200 O O . PRO A 1 166 ? 7.431 -7.087 11.410 1.00 60.09 166 PRO A O 1
ATOM 1203 N N . ASP A 1 167 ? 6.011 -8.388 10.267 1.00 62.03 167 ASP A N 1
ATOM 1204 C CA . ASP A 1 167 ? 6.880 -9.566 10.129 1.00 62.03 167 ASP A CA 1
ATOM 1205 C C . ASP A 1 167 ? 7.888 -9.459 8.963 1.00 62.03 167 ASP A C 1
ATOM 1207 O O . ASP A 1 167 ? 8.500 -10.450 8.571 1.00 62.03 167 ASP A O 1
ATOM 1211 N N . CYS A 1 168 ? 8.096 -8.252 8.424 1.00 71.12 168 CYS A N 1
ATOM 1212 C CA . CYS A 1 168 ? 9.087 -7.934 7.397 1.00 71.12 168 CYS A CA 1
ATOM 1213 C C . CYS A 1 168 ? 8.895 -8.745 6.096 1.00 71.12 168 CYS A C 1
ATOM 1215 O O . CYS A 1 168 ? 9.831 -9.294 5.508 1.00 71.12 168 CYS A O 1
ATOM 1217 N N . ARG A 1 169 ? 7.642 -8.819 5.628 1.00 81.81 169 ARG A N 1
ATOM 1218 C CA . ARG A 1 169 ? 7.253 -9.446 4.354 1.00 81.81 169 ARG A CA 1
ATOM 1219 C C . ARG A 1 169 ? 6.578 -8.418 3.457 1.00 81.81 169 ARG A C 1
ATOM 1221 O O . ARG A 1 169 ? 5.924 -7.513 3.957 1.00 81.81 169 ARG A O 1
ATOM 1228 N N . VAL A 1 170 ? 6.674 -8.575 2.136 1.00 87.94 170 VAL A N 1
ATOM 1229 C CA . VAL A 1 170 ? 5.951 -7.701 1.192 1.00 87.94 170 VAL A CA 1
ATOM 1230 C C . VAL A 1 170 ? 4.452 -7.723 1.499 1.00 87.94 170 VAL A C 1
ATOM 1232 O O . VAL A 1 170 ? 3.840 -8.798 1.594 1.00 87.94 170 VAL A O 1
ATOM 1235 N N . ASP A 1 171 ? 3.878 -6.534 1.655 1.00 86.38 171 ASP A N 1
ATOM 1236 C CA . ASP A 1 171 ? 2.443 -6.330 1.776 1.00 86.38 171 ASP A CA 1
ATOM 1237 C C . ASP A 1 171 ? 1.814 -6.342 0.379 1.00 86.38 171 ASP A C 1
ATOM 1239 O O . ASP A 1 171 ? 2.170 -5.543 -0.492 1.00 86.38 171 ASP A O 1
ATOM 1243 N N . VAL A 1 172 ? 0.900 -7.285 0.158 1.00 90.38 172 VAL A N 1
ATOM 1244 C CA . VAL A 1 172 ? 0.196 -7.449 -1.116 1.00 90.38 172 VAL A CA 1
ATOM 1245 C C . VAL A 1 172 ? -1.271 -7.156 -0.859 1.00 90.38 172 VAL A C 1
ATOM 1247 O O . VAL A 1 172 ? -1.971 -7.980 -0.269 1.00 90.38 172 VAL A O 1
ATOM 1250 N N . LEU A 1 173 ? -1.743 -5.993 -1.301 1.00 87.94 173 LEU A N 1
ATOM 1251 C CA . LEU A 1 173 ? -3.155 -5.652 -1.184 1.00 87.94 173 LEU A CA 1
ATOM 1252 C C . LEU A 1 173 ? -3.923 -6.369 -2.281 1.00 87.94 173 LEU A C 1
ATOM 1254 O O . LEU A 1 173 ? -3.712 -6.144 -3.470 1.00 87.94 173 LEU A O 1
ATOM 1258 N N . GLN A 1 174 ? -4.863 -7.206 -1.882 1.00 88.56 174 GLN A N 1
ATOM 1259 C CA . GLN A 1 174 ? -5.923 -7.620 -2.778 1.00 88.56 174 GLN A CA 1
ATOM 1260 C C . GLN A 1 174 ? -6.855 -6.431 -3.030 1.00 88.56 174 GLN A C 1
ATOM 1262 O O . GLN A 1 174 ? -7.253 -5.766 -2.079 1.00 88.56 174 GLN A O 1
ATOM 1267 N N . VAL A 1 175 ? -7.234 -6.185 -4.283 1.00 91.19 175 VAL A N 1
ATOM 1268 C CA . VAL A 1 175 ? -8.149 -5.100 -4.657 1.00 91.19 175 VAL A CA 1
ATOM 1269 C C . VAL A 1 175 ? -9.222 -5.642 -5.597 1.00 91.19 175 VAL A C 1
ATOM 1271 O O . VAL A 1 175 ? -8.912 -6.181 -6.660 1.00 91.19 175 VAL A O 1
ATOM 1274 N N . GLN A 1 176 ? -10.493 -5.500 -5.214 1.00 92.19 176 GLN A N 1
ATOM 1275 C CA . GLN A 1 176 ? -11.616 -5.820 -6.096 1.00 92.19 176 GLN A CA 1
ATOM 1276 C C . GLN A 1 176 ? -12.029 -4.594 -6.919 1.00 92.19 176 GLN A C 1
ATOM 1278 O O . GLN A 1 176 ? -12.605 -3.641 -6.389 1.00 92.19 176 GLN A O 1
ATOM 1283 N N . LEU A 1 177 ? -11.780 -4.643 -8.223 1.00 95.06 177 LEU A N 1
ATOM 1284 C CA . LEU A 1 177 ? -12.187 -3.611 -9.173 1.00 95.06 177 LEU A CA 1
ATOM 1285 C C . LEU A 1 177 ? -13.615 -3.869 -9.701 1.00 95.06 177 LEU A C 1
ATOM 1287 O O . LEU A 1 177 ? -14.124 -4.989 -9.582 1.00 95.06 177 LEU A O 1
ATOM 1291 N N . PRO A 1 178 ? -14.294 -2.866 -10.289 1.00 94.62 178 PRO A N 1
ATOM 1292 C CA . PRO A 1 178 ? -15.529 -3.079 -11.046 1.00 94.62 178 PRO A CA 1
ATOM 1293 C C . PRO A 1 178 ? -15.362 -4.106 -12.181 1.00 94.62 178 PRO A C 1
ATOM 1295 O O . PRO A 1 178 ? -14.255 -4.366 -12.647 1.00 94.62 178 PRO A O 1
ATOM 1298 N N . SER A 1 179 ? -16.470 -4.690 -12.643 1.00 95.31 179 SER A N 1
ATOM 1299 C CA . SER A 1 179 ? -16.450 -5.554 -13.833 1.00 95.31 179 SER A CA 1
ATOM 1300 C C . SER A 1 179 ? -16.082 -4.733 -15.072 1.00 95.31 179 SER A C 1
ATOM 1302 O O . SER A 1 179 ? -16.624 -3.644 -15.257 1.00 95.31 179 SER A O 1
ATOM 1304 N N . GLY A 1 180 ? -15.167 -5.239 -15.898 1.00 96.00 180 GLY A N 1
ATOM 1305 C CA . GLY A 1 180 ? -14.625 -4.546 -17.065 1.00 96.00 180 GLY A CA 1
ATOM 1306 C C . GLY A 1 180 ? -13.380 -3.701 -16.776 1.00 96.00 180 GLY A C 1
ATOM 1307 O O . GLY A 1 180 ? -12.660 -3.383 -17.717 1.00 96.00 180 GLY A O 1
ATOM 1308 N N . ALA A 1 181 ? -13.072 -3.374 -15.516 1.00 97.19 181 ALA A N 1
ATOM 1309 C CA . ALA A 1 181 ? -11.974 -2.468 -15.156 1.00 97.19 181 ALA A CA 1
ATOM 1310 C C . ALA A 1 181 ? -10.560 -2.992 -15.483 1.00 97.19 181 ALA A C 1
ATOM 1312 O O . ALA A 1 181 ? -9.600 -2.226 -15.446 1.00 97.19 181 ALA A O 1
ATOM 1313 N N . LEU A 1 182 ? -10.402 -4.280 -15.813 1.00 97.56 182 LEU A N 1
ATOM 1314 C CA . LEU A 1 182 ? -9.132 -4.822 -16.309 1.00 97.56 182 LEU A CA 1
ATOM 1315 C C . LEU A 1 182 ? -9.059 -4.883 -17.848 1.00 97.56 182 LEU A C 1
ATOM 1317 O O . LEU A 1 182 ? -8.081 -5.406 -18.384 1.00 97.56 182 LEU A O 1
ATOM 1321 N N . SER A 1 183 ? -10.038 -4.330 -18.568 1.00 96.62 183 SER A N 1
ATOM 1322 C CA . SER A 1 183 ? -10.102 -4.395 -20.039 1.00 96.62 183 SER A CA 1
ATOM 1323 C C . SER A 1 183 ? -9.077 -3.493 -20.731 1.00 96.62 183 SER A C 1
ATOM 1325 O O . SER A 1 183 ? -8.513 -3.892 -21.747 1.00 96.62 183 SER A O 1
ATOM 1327 N N . THR A 1 184 ? -8.793 -2.315 -20.167 1.00 96.94 184 THR A N 1
ATOM 1328 C CA . THR A 1 184 ? -7.720 -1.414 -20.618 1.00 96.94 184 THR A CA 1
ATOM 1329 C C . THR A 1 184 ? -6.879 -0.925 -19.439 1.00 96.94 184 THR A C 1
ATOM 1331 O O . THR A 1 184 ? -7.288 -1.038 -18.281 1.00 96.94 184 THR A O 1
ATOM 1334 N N . PHE A 1 185 ? -5.693 -0.376 -19.715 1.00 97.06 185 PHE A N 1
ATOM 1335 C CA . PHE A 1 185 ? -4.855 0.246 -18.684 1.00 97.06 185 PHE A CA 1
ATOM 1336 C C . PHE A 1 185 ? -5.514 1.494 -18.079 1.00 97.06 185 PHE A C 1
ATOM 1338 O O . PHE A 1 185 ? -5.502 1.659 -16.859 1.00 97.06 185 PHE A O 1
ATOM 1345 N N . LYS A 1 186 ? -6.187 2.299 -18.914 1.00 95.88 186 LYS A N 1
ATOM 1346 C CA . LYS A 1 186 ? -6.995 3.443 -18.480 1.00 95.88 186 LYS A CA 1
ATOM 1347 C C . LYS A 1 186 ? -8.041 3.032 -17.436 1.00 95.88 186 LYS A C 1
ATOM 1349 O O . LYS A 1 186 ? -8.043 3.577 -16.335 1.00 95.88 186 LYS A O 1
ATOM 1354 N N . ASP A 1 187 ? -8.893 2.055 -17.760 1.00 96.94 187 ASP A N 1
ATOM 1355 C CA . ASP A 1 187 ? -9.985 1.631 -16.866 1.00 96.94 187 ASP A CA 1
ATOM 1356 C C . ASP A 1 187 ? -9.441 1.097 -15.526 1.00 96.94 187 ASP A C 1
ATOM 1358 O O . ASP A 1 187 ? -10.072 1.248 -14.478 1.00 96.94 187 ASP A O 1
ATOM 1362 N N . THR A 1 188 ? -8.240 0.500 -15.545 1.00 97.56 188 THR A N 1
ATOM 1363 C CA . THR A 1 188 ? -7.546 0.040 -14.335 1.00 97.56 188 THR A CA 1
ATOM 1364 C C . THR A 1 188 ? -7.104 1.217 -13.465 1.00 97.56 188 THR A C 1
ATOM 1366 O O . THR A 1 188 ? -7.321 1.179 -12.254 1.00 97.56 188 THR A O 1
ATOM 1369 N N . ILE A 1 189 ? -6.520 2.265 -14.057 1.00 96.44 189 ILE A N 1
ATOM 1370 C CA . ILE A 1 189 ? -6.099 3.476 -13.336 1.00 96.44 189 ILE A CA 1
ATOM 1371 C C . ILE A 1 189 ? -7.312 4.206 -12.751 1.00 96.44 189 ILE A C 1
ATOM 1373 O O . ILE A 1 189 ? -7.325 4.475 -11.550 1.00 96.44 189 ILE A O 1
ATOM 1377 N N . GLU A 1 190 ? -8.358 4.461 -13.544 1.00 95.69 190 GLU A N 1
ATOM 1378 C CA . GLU A 1 190 ? -9.583 5.125 -13.070 1.00 95.69 190 GLU A CA 1
ATOM 1379 C C . GLU A 1 190 ? -10.221 4.360 -11.894 1.00 95.69 190 GLU A C 1
ATOM 1381 O O . GLU A 1 190 ? -10.566 4.952 -10.868 1.00 95.69 190 GLU A O 1
ATOM 1386 N N . ALA A 1 191 ? -10.316 3.028 -11.992 1.00 95.38 191 ALA A N 1
ATOM 1387 C CA . ALA A 1 191 ? -10.870 2.188 -10.931 1.00 95.38 191 ALA A CA 1
ATOM 1388 C C . ALA A 1 191 ? -10.006 2.147 -9.657 1.00 95.38 191 ALA A C 1
ATOM 1390 O O . ALA A 1 191 ? -10.553 2.034 -8.557 1.00 95.38 191 ALA A O 1
ATOM 1391 N N . LEU A 1 192 ? -8.677 2.232 -9.787 1.00 95.19 192 LEU A N 1
ATOM 1392 C CA . LEU A 1 192 ? -7.747 2.309 -8.657 1.00 95.19 192 LEU A CA 1
ATOM 1393 C C . LEU A 1 192 ? -7.788 3.688 -7.981 1.00 95.19 192 LEU A C 1
ATOM 1395 O O . LEU A 1 192 ? -7.890 3.754 -6.755 1.00 95.19 192 LEU A O 1
ATOM 1399 N N . ARG A 1 193 ? -7.796 4.782 -8.754 1.00 94.19 193 ARG A N 1
ATOM 1400 C CA . ARG A 1 193 ? -7.960 6.154 -8.240 1.00 94.19 193 ARG A CA 1
ATOM 1401 C C . ARG A 1 193 ? -9.288 6.311 -7.490 1.00 94.19 193 ARG A C 1
ATOM 1403 O O . ARG A 1 193 ? -9.305 6.808 -6.370 1.00 94.19 193 ARG A O 1
ATOM 1410 N N . ALA A 1 194 ? -10.383 5.753 -8.016 1.00 92.56 194 ALA A N 1
ATOM 1411 C CA . ALA A 1 194 ? -11.690 5.715 -7.345 1.00 92.56 194 ALA A CA 1
ATOM 1412 C C . ALA A 1 194 ? -11.740 4.871 -6.043 1.00 92.56 194 ALA A C 1
ATOM 1414 O O . ALA A 1 194 ? -12.777 4.824 -5.375 1.00 92.56 194 ALA A O 1
ATOM 1415 N N . LEU A 1 195 ? -10.646 4.191 -5.682 1.00 90.00 195 LEU A N 1
ATOM 1416 C CA . LEU A 1 195 ? -10.449 3.446 -4.433 1.00 90.00 195 LEU A CA 1
ATOM 1417 C C . LEU A 1 195 ? -9.362 4.076 -3.526 1.00 90.00 195 LEU A C 1
ATOM 1419 O O . LEU A 1 195 ? -8.921 3.439 -2.568 1.00 90.00 195 LEU A O 1
ATOM 1423 N N . ASP A 1 196 ? -8.957 5.323 -3.800 1.00 91.38 196 ASP A N 1
ATOM 1424 C CA . ASP A 1 196 ? -7.830 6.042 -3.175 1.00 91.38 196 ASP A CA 1
ATOM 1425 C C . ASP A 1 196 ? -6.480 5.285 -3.294 1.00 91.38 196 ASP A C 1
ATOM 1427 O O . ASP A 1 196 ? -5.638 5.283 -2.390 1.00 91.38 196 ASP A O 1
ATOM 1431 N N . HIS A 1 197 ? -6.258 4.595 -4.419 1.00 92.38 197 HIS A N 1
ATOM 1432 C CA . HIS A 1 197 ? -4.937 4.094 -4.815 1.00 92.38 197 HIS A CA 1
ATOM 1433 C C . HIS A 1 197 ? -4.243 5.109 -5.747 1.00 92.38 197 HIS A C 1
ATOM 1435 O O . HIS A 1 197 ? -3.856 4.792 -6.870 1.0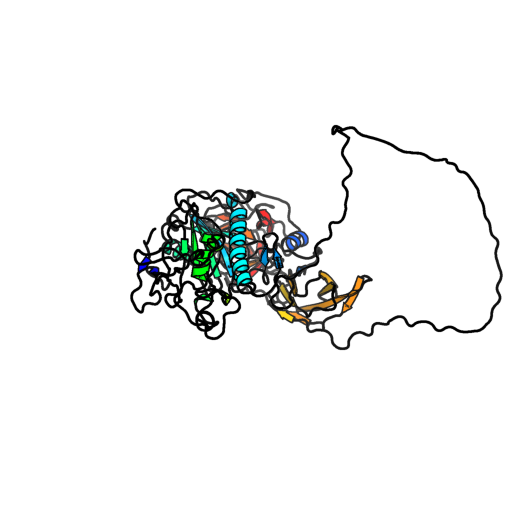0 92.38 197 HIS A O 1
ATOM 1441 N N . ASP A 1 198 ? -4.121 6.349 -5.274 1.00 93.25 198 ASP A N 1
ATOM 1442 C CA . ASP A 1 198 ? -3.653 7.541 -6.001 1.00 93.25 198 ASP A CA 1
ATOM 1443 C C . ASP A 1 198 ? -2.566 8.342 -5.247 1.00 93.25 198 ASP A C 1
ATOM 1445 O O . ASP A 1 198 ? -2.142 9.410 -5.688 1.00 93.25 198 ASP A O 1
ATOM 1449 N N . ARG A 1 199 ? -2.065 7.825 -4.116 1.00 92.19 199 ARG A N 1
ATOM 1450 C CA . ARG A 1 199 ? -1.060 8.502 -3.279 1.00 92.19 199 ARG A CA 1
ATOM 1451 C C . ARG A 1 199 ? 0.205 8.877 -4.060 1.00 92.19 199 ARG A C 1
ATOM 1453 O O . ARG A 1 199 ? 0.869 8.030 -4.659 1.00 92.19 199 ARG A O 1
ATOM 1460 N N . THR A 1 200 ? 0.645 10.125 -3.905 1.00 93.75 200 THR A N 1
ATOM 1461 C CA . THR A 1 200 ? 1.849 10.654 -4.572 1.00 93.75 200 THR A CA 1
ATOM 1462 C C . THR A 1 200 ? 3.180 10.145 -4.003 1.00 93.75 200 THR A C 1
ATOM 1464 O O . THR A 1 200 ? 4.242 10.359 -4.589 1.00 93.75 200 THR A O 1
ATOM 1467 N N . ASP A 1 201 ? 3.148 9.409 -2.889 1.00 93.06 201 ASP A N 1
ATOM 1468 C CA . ASP A 1 201 ? 4.278 8.657 -2.337 1.00 93.06 201 ASP A CA 1
ATOM 1469 C C . ASP A 1 201 ? 4.160 7.140 -2.595 1.00 93.06 201 ASP A C 1
ATOM 1471 O O . ASP A 1 201 ? 4.727 6.326 -1.854 1.00 93.06 201 ASP A O 1
ATOM 1475 N N . ARG A 1 202 ? 3.433 6.740 -3.650 1.00 95.44 202 ARG A N 1
ATOM 1476 C CA . ARG A 1 202 ? 3.274 5.342 -4.071 1.00 95.44 202 ARG A CA 1
ATOM 1477 C C . ARG A 1 202 ? 3.627 5.096 -5.536 1.00 95.44 202 ARG A C 1
ATOM 1479 O O . ARG A 1 202 ? 3.325 5.893 -6.418 1.00 95.44 202 ARG A O 1
ATOM 1486 N N . LYS A 1 203 ? 4.228 3.931 -5.772 1.00 97.81 203 LYS A N 1
ATOM 1487 C CA . LYS A 1 203 ? 4.259 3.238 -7.067 1.00 97.81 203 LYS A CA 1
ATOM 1488 C C . LYS A 1 203 ? 3.466 1.945 -6.883 1.00 97.81 203 LYS A C 1
ATOM 1490 O O . LYS A 1 203 ? 3.695 1.243 -5.897 1.00 97.81 203 LYS A O 1
ATOM 1495 N N . TYR A 1 204 ? 2.518 1.656 -7.762 1.00 98.25 204 TYR A N 1
ATOM 1496 C CA . TYR A 1 204 ? 1.609 0.521 -7.637 1.00 98.25 204 TYR A CA 1
ATOM 1497 C C . TYR A 1 204 ? 2.021 -0.576 -8.618 1.00 98.25 204 TYR A C 1
ATOM 1499 O O . TYR A 1 204 ? 1.791 -0.460 -9.819 1.00 98.25 204 TYR A O 1
ATOM 1507 N N . MET A 1 205 ? 2.626 -1.641 -8.092 1.00 98.69 205 MET A N 1
ATOM 1508 C CA . MET A 1 205 ? 3.030 -2.818 -8.864 1.00 98.69 205 MET A CA 1
ATOM 1509 C C . MET A 1 205 ? 1.880 -3.830 -8.844 1.00 98.69 205 MET A C 1
ATOM 1511 O O . MET A 1 205 ? 1.581 -4.412 -7.800 1.00 98.69 205 MET A O 1
ATOM 1515 N N . ILE A 1 206 ? 1.188 -3.983 -9.971 1.00 98.75 206 ILE A N 1
ATOM 1516 C CA . ILE A 1 206 ? -0.119 -4.635 -10.078 1.00 98.75 206 ILE A CA 1
ATOM 1517 C C . ILE A 1 206 ? 0.016 -5.995 -10.762 1.00 98.75 206 ILE A C 1
ATOM 1519 O O . ILE A 1 206 ? 0.232 -6.085 -11.968 1.00 98.75 206 ILE A O 1
ATOM 1523 N N . PHE A 1 207 ? -0.236 -7.061 -10.007 1.00 98.69 207 PHE A N 1
ATOM 1524 C CA . PHE A 1 207 ? -0.534 -8.380 -10.554 1.00 98.69 207 PHE A CA 1
ATOM 1525 C C . PHE A 1 207 ? -2.038 -8.462 -10.861 1.00 98.69 207 PHE A C 1
ATOM 1527 O O . PHE A 1 207 ? -2.860 -8.679 -9.968 1.00 98.69 207 PHE A O 1
ATOM 1534 N N . ALA A 1 208 ? -2.421 -8.235 -12.116 1.00 98.44 208 ALA A N 1
ATOM 1535 C CA . ALA A 1 208 ? -3.820 -8.195 -12.537 1.00 98.44 208 ALA A CA 1
ATOM 1536 C C . ALA A 1 208 ? -4.344 -9.584 -12.942 1.00 98.44 208 ALA A C 1
ATOM 1538 O O . ALA A 1 208 ? -3.720 -10.311 -13.713 1.00 98.44 208 ALA A O 1
ATOM 1539 N N . ASP A 1 209 ? -5.519 -9.956 -12.429 1.00 97.19 209 ASP A N 1
ATOM 1540 C CA . ASP A 1 209 ? -6.234 -11.201 -12.737 1.00 97.19 209 ASP A CA 1
ATOM 1541 C C . ASP A 1 209 ? -7.006 -11.068 -14.065 1.00 97.19 209 ASP A C 1
ATOM 1543 O O . ASP A 1 209 ? -8.238 -11.023 -14.120 1.00 97.19 209 ASP A O 1
ATOM 1547 N N . ALA A 1 210 ? -6.230 -10.912 -15.135 1.00 96.88 210 ALA A N 1
ATOM 1548 C CA . ALA A 1 210 ? -6.662 -10.729 -16.515 1.00 96.88 210 ALA A CA 1
ATOM 1549 C C . ALA A 1 210 ? -5.680 -11.423 -17.479 1.00 96.88 210 ALA A C 1
ATOM 1551 O O . ALA A 1 210 ? -4.758 -12.110 -17.039 1.00 96.88 210 ALA A O 1
ATOM 1552 N N . ASN A 1 211 ? -5.891 -11.254 -18.788 1.00 95.81 211 ASN A N 1
ATOM 1553 C CA . ASN A 1 211 ? -5.103 -11.862 -19.869 1.00 95.81 211 ASN A CA 1
ATOM 1554 C C . ASN A 1 211 ? -5.026 -10.910 -21.091 1.00 95.81 211 ASN A C 1
ATOM 1556 O O . ASN A 1 211 ? -5.269 -11.315 -22.226 1.00 95.81 211 ASN A O 1
ATOM 1560 N N . VAL A 1 212 ? -4.768 -9.619 -20.852 1.00 96.38 212 VAL A N 1
ATOM 1561 C CA . VAL A 1 212 ? -4.750 -8.534 -21.854 1.00 96.38 212 VAL A CA 1
ATOM 1562 C C . VAL A 1 212 ? -3.323 -8.049 -22.148 1.00 96.38 212 VAL A C 1
ATOM 1564 O O . VAL A 1 212 ? -2.956 -7.893 -23.316 1.00 96.38 212 VAL A O 1
ATOM 1567 N N . TYR A 1 213 ? -2.523 -7.836 -21.100 1.00 96.69 213 TYR A N 1
ATOM 1568 C CA . TYR A 1 213 ? -1.196 -7.211 -21.154 1.00 96.69 213 TYR A CA 1
ATOM 1569 C C . TYR A 1 213 ? -0.131 -8.097 -20.508 1.00 96.69 213 TYR A C 1
ATOM 1571 O O . TYR A 1 213 ? -0.285 -8.465 -19.347 1.00 96.69 213 TYR A O 1
ATOM 1579 N N . CYS A 1 214 ? 0.977 -8.403 -21.195 1.00 95.31 214 CYS A N 1
ATOM 1580 C CA . CYS A 1 214 ? 2.124 -8.932 -20.451 1.00 95.31 214 CYS A CA 1
ATOM 1581 C C . CYS A 1 214 ? 2.704 -7.845 -19.550 1.00 95.31 214 CYS A C 1
ATOM 1583 O O . CYS A 1 214 ? 2.756 -8.052 -18.341 1.00 95.31 214 CYS A O 1
ATOM 1585 N N . GLY A 1 215 ? 3.057 -6.710 -20.146 1.00 96.81 215 GLY A N 1
ATOM 1586 C CA . GLY A 1 215 ? 3.426 -5.477 -19.472 1.00 96.81 215 GLY A CA 1
ATOM 1587 C C . GLY A 1 215 ? 2.615 -4.295 -20.011 1.00 96.81 215 GLY A C 1
ATOM 1588 O O . GLY A 1 215 ? 1.999 -4.389 -21.085 1.00 96.81 215 GLY A O 1
ATOM 1589 N N . ILE A 1 216 ? 2.527 -3.256 -19.185 1.00 97.81 216 ILE A N 1
ATOM 1590 C CA . ILE A 1 216 ? 2.112 -1.888 -19.493 1.00 97.81 216 ILE A CA 1
ATOM 1591 C C . ILE A 1 216 ? 2.292 -1.041 -18.223 1.00 97.81 216 ILE A C 1
ATOM 1593 O O . ILE A 1 216 ? 1.828 -1.401 -17.130 1.00 97.81 216 ILE A O 1
ATOM 1597 N N . GLY A 1 217 ? 2.915 0.129 -18.366 1.00 96.50 217 GLY A N 1
ATOM 1598 C CA . GLY A 1 217 ? 3.255 0.983 -17.231 1.00 96.50 217 GLY A CA 1
ATOM 1599 C C . GLY A 1 217 ? 3.142 2.477 -17.509 1.00 96.50 217 GLY A C 1
ATOM 1600 O O . GLY A 1 217 ? 3.287 2.940 -18.642 1.00 96.50 217 GLY A O 1
ATOM 1601 N N . THR A 1 218 ? 2.902 3.248 -16.446 1.00 96.06 218 THR A N 1
ATOM 1602 C CA . THR A 1 218 ? 3.063 4.705 -16.427 1.00 96.06 218 THR A CA 1
ATOM 1603 C C . THR A 1 218 ? 4.517 5.069 -16.733 1.00 96.06 218 THR A C 1
ATOM 1605 O O . THR A 1 218 ? 5.426 4.521 -16.105 1.00 96.06 218 THR A O 1
ATOM 1608 N N . PHE A 1 219 ? 4.722 6.024 -17.637 1.00 92.94 219 PHE A N 1
ATOM 1609 C CA . PHE A 1 219 ? 6.029 6.507 -18.088 1.00 92.94 219 PHE A CA 1
ATOM 1610 C C . PHE A 1 219 ? 6.052 8.033 -18.020 1.00 92.94 219 PHE A C 1
ATOM 1612 O O . PHE A 1 219 ? 5.290 8.667 -18.737 1.00 92.94 219 PHE A O 1
ATOM 1619 N N . VAL A 1 220 ? 6.884 8.657 -17.182 1.00 90.00 220 VAL A N 1
ATOM 1620 C CA . VAL A 1 220 ? 6.880 10.127 -17.057 1.00 90.00 220 VAL A CA 1
ATOM 1621 C C . VAL A 1 220 ? 8.112 10.732 -17.725 1.00 90.00 220 VAL A C 1
ATOM 1623 O O . VAL A 1 220 ? 9.220 10.609 -17.205 1.00 90.00 220 VAL A O 1
ATOM 1626 N N . GLY A 1 221 ? 7.901 11.449 -18.835 1.00 88.00 221 GLY A N 1
ATOM 1627 C CA . GLY A 1 221 ? 8.918 12.196 -19.589 1.00 88.00 221 GLY A CA 1
ATOM 1628 C C . GLY A 1 221 ? 9.521 13.364 -18.798 1.00 88.00 221 GLY A C 1
ATOM 1629 O O . GLY A 1 221 ? 9.196 14.531 -19.013 1.00 88.00 221 GLY A O 1
ATOM 1630 N N . ASP A 1 222 ? 10.346 13.063 -17.803 1.00 89.44 222 ASP A N 1
ATOM 1631 C CA . ASP A 1 222 ? 11.128 14.024 -17.031 1.00 89.44 222 ASP A CA 1
ATOM 1632 C C . ASP A 1 222 ? 12.539 13.464 -16.859 1.00 89.44 222 ASP A C 1
ATOM 1634 O O . ASP A 1 222 ? 12.777 12.588 -16.031 1.00 89.44 222 ASP A O 1
ATOM 1638 N N . GLU A 1 223 ? 13.469 13.971 -17.663 1.00 90.50 223 GLU A N 1
ATOM 1639 C CA . GLU A 1 223 ? 14.849 13.479 -17.750 1.00 90.50 223 GLU A CA 1
ATOM 1640 C C . GLU A 1 223 ? 15.814 14.246 -16.829 1.00 90.50 223 GLU A C 1
ATOM 1642 O O . GLU A 1 223 ? 17.021 14.022 -16.851 1.00 90.50 223 GLU A O 1
ATOM 1647 N N . ARG A 1 224 ? 15.322 15.197 -16.024 1.00 91.19 224 ARG A N 1
ATOM 1648 C CA . ARG A 1 224 ? 16.187 16.096 -15.242 1.00 91.19 224 ARG A CA 1
ATOM 1649 C C . ARG A 1 224 ? 16.884 15.341 -14.108 1.00 91.19 224 ARG A C 1
ATOM 1651 O O . ARG A 1 224 ? 16.205 14.777 -13.247 1.00 91.19 224 ARG A O 1
ATOM 1658 N N . SER A 1 225 ? 18.215 15.421 -14.031 1.00 89.62 225 SER A N 1
ATOM 1659 C CA . SER A 1 225 ? 18.992 14.943 -12.875 1.00 89.62 225 SER A CA 1
ATOM 1660 C C . SER A 1 225 ? 18.764 15.846 -11.650 1.00 89.62 225 SER A C 1
ATOM 1662 O O . SER A 1 225 ? 19.515 16.777 -11.360 1.00 89.62 225 SER A O 1
ATOM 1664 N N . ALA A 1 226 ? 17.634 15.645 -10.966 1.00 84.81 226 ALA A N 1
ATOM 1665 C CA . ALA A 1 226 ? 17.220 16.434 -9.811 1.00 84.81 226 ALA A CA 1
ATOM 1666 C C . ALA A 1 226 ? 16.319 15.626 -8.869 1.00 84.81 226 ALA A C 1
ATOM 1668 O O . ALA A 1 226 ? 15.439 14.886 -9.301 1.00 84.81 226 ALA A O 1
ATOM 1669 N N . ALA A 1 227 ? 16.439 15.842 -7.556 1.00 81.94 227 ALA A N 1
ATOM 1670 C CA . ALA A 1 227 ? 15.570 15.186 -6.571 1.00 81.94 227 ALA A CA 1
ATOM 1671 C C . ALA A 1 227 ? 14.070 15.529 -6.739 1.00 81.94 227 ALA A C 1
ATOM 1673 O O . ALA A 1 227 ? 13.215 14.787 -6.252 1.00 81.94 227 ALA A O 1
ATOM 1674 N N . THR A 1 228 ? 13.759 16.632 -7.428 1.00 88.31 228 THR A N 1
ATOM 1675 C CA . THR A 1 228 ? 12.412 17.110 -7.783 1.00 88.31 228 THR A CA 1
ATOM 1676 C C . THR A 1 228 ? 11.861 16.531 -9.092 1.00 88.31 228 THR A C 1
ATOM 1678 O O . THR A 1 228 ? 10.767 16.920 -9.497 1.00 88.31 228 THR A O 1
ATOM 1681 N N . ASN A 1 229 ? 12.586 15.624 -9.755 1.00 91.75 229 ASN A N 1
ATOM 1682 C CA . ASN A 1 229 ? 12.112 14.913 -10.941 1.00 91.75 229 ASN A CA 1
ATOM 1683 C C . ASN A 1 229 ? 10.771 14.207 -10.661 1.00 91.75 229 ASN A C 1
ATOM 1685 O O . ASN A 1 229 ? 10.611 13.557 -9.621 1.00 91.75 229 ASN A O 1
ATOM 1689 N N . ARG A 1 230 ? 9.812 14.316 -11.589 1.00 92.00 230 ARG A N 1
ATOM 1690 C CA . ARG A 1 230 ? 8.467 13.731 -11.466 1.00 92.00 230 ARG A CA 1
ATOM 1691 C C . ARG A 1 230 ? 8.488 12.211 -11.271 1.00 92.00 230 ARG A C 1
ATOM 1693 O O . ARG A 1 230 ? 7.663 11.704 -10.524 1.00 92.00 230 ARG A O 1
ATOM 1700 N N . ASN A 1 231 ? 9.465 11.490 -11.822 1.00 93.06 231 ASN A N 1
ATOM 1701 C CA . ASN A 1 231 ? 9.633 10.044 -11.617 1.00 93.06 231 ASN A CA 1
ATOM 1702 C C . ASN A 1 231 ? 9.943 9.661 -10.161 1.00 93.06 231 ASN A C 1
ATOM 1704 O O . ASN A 1 231 ? 9.669 8.540 -9.722 1.00 93.06 231 ASN A O 1
ATOM 1708 N N . ASN A 1 232 ? 10.452 10.612 -9.374 1.00 94.44 232 ASN A N 1
ATOM 1709 C CA . ASN A 1 232 ? 10.651 10.475 -7.935 1.00 94.44 232 ASN A CA 1
ATOM 1710 C C . ASN A 1 232 ? 9.343 10.671 -7.133 1.00 94.44 232 ASN A C 1
ATOM 1712 O O . ASN A 1 232 ? 9.368 10.622 -5.902 1.00 94.44 232 ASN A O 1
ATOM 1716 N N . LEU A 1 233 ? 8.208 10.916 -7.789 1.00 92.56 233 LEU A N 1
ATOM 1717 C CA . LEU A 1 233 ? 6.864 11.035 -7.218 1.00 92.56 233 LEU A CA 1
ATOM 1718 C C . LEU A 1 233 ? 5.929 10.034 -7.903 1.00 92.56 233 LEU A C 1
ATOM 1720 O O . LEU A 1 233 ? 6.256 9.497 -8.956 1.00 92.56 233 LEU A O 1
ATOM 1724 N N . GLY A 1 234 ? 4.785 9.762 -7.289 1.00 92.19 234 GLY A N 1
ATOM 1725 C CA . GLY A 1 234 ? 3.663 9.057 -7.903 1.00 92.19 234 GLY A CA 1
ATOM 1726 C C . GLY A 1 234 ? 2.403 9.937 -7.968 1.00 92.19 234 GLY A C 1
ATOM 1727 O O . GLY A 1 234 ? 2.511 11.151 -7.777 1.00 92.19 234 GLY A O 1
ATOM 1728 N N . PRO A 1 235 ? 1.212 9.333 -8.132 1.00 94.94 235 PRO A N 1
ATOM 1729 C CA . PRO A 1 235 ? 1.014 7.902 -8.343 1.00 94.94 235 PRO A CA 1
ATOM 1730 C C . PRO A 1 235 ? 1.629 7.444 -9.670 1.00 94.94 235 PRO A C 1
ATOM 1732 O O . PRO A 1 235 ? 1.873 8.230 -10.582 1.00 94.94 235 PRO A O 1
ATOM 1735 N N . SER A 1 236 ? 1.955 6.162 -9.767 1.00 96.50 236 SER A N 1
ATOM 1736 C CA . SER A 1 236 ? 2.334 5.521 -11.031 1.00 96.50 236 SER A CA 1
ATOM 1737 C C . SER A 1 236 ? 1.984 4.047 -10.939 1.00 96.50 236 SER A C 1
ATOM 1739 O O . SER A 1 236 ? 2.038 3.477 -9.846 1.00 96.50 236 SER A O 1
ATOM 1741 N N . TYR A 1 237 ? 1.620 3.452 -12.065 1.00 98.06 237 TYR A N 1
ATOM 1742 C CA . TYR A 1 237 ? 1.019 2.129 -12.130 1.00 98.06 237 TYR A CA 1
ATOM 1743 C C . TYR A 1 237 ? 1.811 1.260 -13.102 1.00 98.06 237 TYR A C 1
ATOM 1745 O O . TYR A 1 237 ? 2.123 1.699 -14.206 1.00 98.06 237 TYR A O 1
ATOM 1753 N N . GLY A 1 238 ? 2.142 0.038 -12.704 1.00 98.25 238 GLY A N 1
ATOM 1754 C CA . GLY A 1 238 ? 2.807 -0.948 -13.550 1.00 98.25 238 GLY A CA 1
ATOM 1755 C C . GLY A 1 238 ? 2.028 -2.249 -13.481 1.00 98.25 238 GLY A C 1
ATOM 1756 O O . GLY A 1 238 ? 1.814 -2.757 -12.380 1.00 98.25 238 GLY A O 1
ATOM 1757 N N . ARG A 1 239 ? 1.534 -2.753 -14.614 1.00 98.31 239 ARG A N 1
ATOM 1758 C CA . ARG A 1 239 ? 0.559 -3.849 -14.662 1.00 98.31 239 ARG A CA 1
ATOM 1759 C C . ARG A 1 239 ? 1.111 -5.064 -15.403 1.00 98.31 239 ARG A C 1
ATOM 1761 O O . ARG A 1 239 ? 1.493 -4.980 -16.560 1.00 98.31 239 ARG A O 1
ATOM 1768 N N . THR A 1 240 ? 1.029 -6.219 -14.749 1.00 98.44 240 THR A N 1
ATOM 1769 C CA . THR A 1 240 ? 1.360 -7.529 -15.320 1.00 98.44 240 THR A CA 1
ATOM 1770 C C . THR A 1 240 ? 0.165 -8.471 -15.177 1.00 98.44 240 THR A C 1
ATOM 1772 O O . THR A 1 240 ? -0.314 -8.696 -14.059 1.00 98.44 240 THR A O 1
ATOM 1775 N N . ASP A 1 241 ? -0.313 -9.056 -16.278 1.00 98.31 241 ASP A N 1
ATOM 1776 C CA . ASP A 1 241 ? -1.466 -9.968 -16.261 1.00 98.31 241 ASP A CA 1
ATOM 1777 C C . ASP A 1 241 ? -1.079 -11.444 -16.031 1.00 98.31 241 ASP A C 1
ATOM 1779 O O . ASP A 1 241 ? 0.090 -11.835 -16.098 1.00 98.31 241 ASP A O 1
ATOM 1783 N N . ALA A 1 242 ? -2.080 -12.292 -15.764 1.00 97.69 242 ALA A N 1
ATOM 1784 C CA . ALA A 1 242 ? -1.909 -13.640 -15.222 1.00 97.69 242 ALA A CA 1
ATOM 1785 C C . ALA A 1 242 ? -1.096 -14.605 -16.097 1.00 97.69 242 ALA A C 1
ATOM 1787 O O . ALA A 1 242 ? -0.445 -15.503 -15.561 1.00 97.69 242 ALA A O 1
ATOM 1788 N N . GLY A 1 243 ? -1.080 -14.416 -17.420 1.00 96.31 243 GLY A N 1
ATOM 1789 C CA . GLY A 1 243 ? -0.234 -15.187 -18.341 1.00 96.31 243 GLY A CA 1
ATOM 1790 C C . GLY A 1 243 ? 1.257 -14.814 -18.316 1.00 96.31 243 GLY A C 1
ATOM 1791 O O . GLY A 1 243 ? 2.081 -15.546 -18.864 1.00 96.31 243 GLY A O 1
ATOM 1792 N N . CYS A 1 244 ? 1.624 -13.700 -17.668 1.00 97.38 244 CYS A N 1
ATOM 1793 C CA . CYS A 1 244 ? 2.984 -13.149 -17.698 1.00 97.38 244 CYS A CA 1
ATOM 1794 C C . CYS A 1 244 ? 3.557 -12.789 -16.311 1.00 97.38 244 CYS A C 1
ATOM 1796 O O . CYS A 1 244 ? 4.664 -12.250 -16.229 1.00 97.38 244 CYS A O 1
ATOM 1798 N N . TRP A 1 245 ? 2.852 -13.129 -15.219 1.00 97.88 245 TRP A N 1
ATOM 1799 C CA . TRP A 1 245 ? 3.303 -12.948 -13.830 1.00 97.88 245 TRP A CA 1
ATOM 1800 C C . TRP A 1 245 ? 4.689 -13.564 -13.578 1.00 97.88 245 TRP A C 1
ATOM 1802 O O . TRP A 1 245 ? 4.845 -14.767 -13.369 1.00 97.88 245 TRP A O 1
ATOM 1812 N N . THR A 1 246 ? 5.713 -12.714 -13.580 1.00 96.38 246 THR A N 1
ATOM 1813 C CA . THR A 1 246 ? 7.117 -13.080 -13.368 1.00 96.38 246 THR A CA 1
ATOM 1814 C C . THR A 1 246 ? 7.870 -11.923 -12.707 1.00 96.38 246 THR A C 1
ATOM 1816 O O . THR A 1 246 ? 7.408 -10.782 -12.773 1.00 96.38 246 THR A O 1
ATOM 1819 N N . PRO A 1 247 ? 9.051 -12.168 -12.105 1.00 96.50 247 PRO A N 1
ATOM 1820 C CA . PRO A 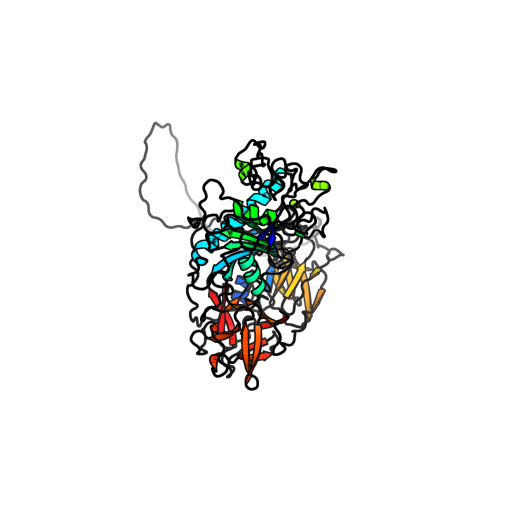1 247 ? 9.864 -11.088 -11.560 1.00 96.50 247 PRO A CA 1
ATOM 1821 C C . PRO A 1 247 ? 10.404 -10.135 -12.629 1.00 96.50 247 PRO A C 1
ATOM 1823 O O . PRO A 1 247 ? 10.516 -8.949 -12.369 1.00 96.50 247 PRO A O 1
ATOM 1826 N N . SER A 1 248 ? 10.752 -10.635 -13.819 1.00 95.62 248 SER A N 1
ATOM 1827 C CA . SER A 1 248 ? 11.333 -9.807 -14.883 1.00 95.62 248 SER A CA 1
ATOM 1828 C C . SER A 1 248 ? 10.315 -8.834 -15.466 1.00 95.62 248 SER A C 1
ATOM 1830 O O . SER A 1 248 ? 10.624 -7.657 -15.570 1.00 95.62 248 SER A O 1
ATOM 1832 N N . VAL A 1 249 ? 9.089 -9.285 -15.757 1.00 97.25 249 VAL A N 1
ATOM 1833 C CA . VAL A 1 249 ? 8.047 -8.390 -16.288 1.00 97.25 249 VAL A CA 1
ATOM 1834 C C . VAL A 1 249 ? 7.594 -7.386 -15.223 1.00 97.25 249 VAL A C 1
ATOM 1836 O O . VAL A 1 249 ? 7.560 -6.194 -15.481 1.00 97.25 249 VAL A O 1
ATOM 1839 N N . ALA A 1 250 ? 7.383 -7.809 -13.971 1.00 98.19 250 ALA A N 1
ATOM 1840 C CA . ALA A 1 250 ? 7.064 -6.855 -12.903 1.00 98.19 250 ALA A CA 1
ATOM 1841 C C . ALA A 1 250 ? 8.204 -5.841 -12.634 1.00 98.19 250 ALA A C 1
ATOM 1843 O O . ALA A 1 250 ? 7.937 -4.703 -12.249 1.00 98.19 250 ALA A O 1
ATOM 1844 N N . ALA A 1 251 ? 9.469 -6.228 -12.851 1.00 98.31 251 ALA A N 1
ATOM 1845 C CA . ALA A 1 251 ? 10.611 -5.317 -12.779 1.00 98.31 251 ALA A CA 1
ATOM 1846 C C . ALA A 1 251 ? 10.672 -4.357 -13.977 1.00 98.31 251 ALA A C 1
ATOM 1848 O O . ALA A 1 251 ? 11.069 -3.211 -13.782 1.00 98.31 251 ALA A O 1
ATOM 1849 N N . HIS A 1 252 ? 10.261 -4.797 -15.170 1.00 98.12 252 HIS A N 1
ATOM 1850 C CA . HIS A 1 252 ? 10.127 -3.972 -16.372 1.00 98.12 252 HIS A CA 1
ATOM 1851 C C . HIS A 1 252 ? 9.135 -2.824 -16.128 1.00 98.12 252 HIS A C 1
ATOM 1853 O O . HIS A 1 252 ? 9.515 -1.652 -16.151 1.00 98.12 252 HIS A O 1
ATOM 1859 N N . GLU A 1 253 ? 7.903 -3.151 -15.721 1.00 98.38 253 GLU A N 1
ATOM 1860 C CA . GLU A 1 253 ? 6.863 -2.150 -15.428 1.00 98.38 253 GLU A CA 1
ATOM 1861 C C . GLU A 1 253 ? 7.270 -1.177 -14.323 1.00 98.38 253 GLU A C 1
ATOM 1863 O O . GLU A 1 253 ? 7.025 0.031 -14.401 1.00 98.38 253 GLU A O 1
ATOM 1868 N N . LEU A 1 254 ? 7.908 -1.701 -13.272 1.00 98.62 254 LEU A N 1
ATOM 1869 C CA . LEU A 1 254 ? 8.408 -0.871 -12.187 1.00 98.62 254 LEU A CA 1
ATOM 1870 C C . LEU A 1 254 ? 9.519 0.065 -12.682 1.00 98.62 254 LEU A C 1
ATOM 1872 O O . LEU A 1 254 ? 9.551 1.217 -12.272 1.00 98.62 254 LEU A O 1
ATOM 1876 N N . THR A 1 255 ? 10.391 -0.385 -13.582 1.00 98.31 255 THR A N 1
ATOM 1877 C CA . THR A 1 255 ? 11.474 0.436 -14.145 1.00 98.31 255 THR A CA 1
ATOM 1878 C C . THR A 1 255 ? 10.920 1.609 -14.956 1.00 98.31 255 THR A C 1
ATOM 1880 O O . THR A 1 255 ? 11.338 2.743 -14.711 1.00 98.31 255 THR A O 1
ATOM 1883 N N . HIS A 1 256 ? 9.885 1.390 -15.779 1.00 97.81 256 HIS A N 1
ATOM 1884 C CA . HIS A 1 256 ? 9.125 2.478 -16.420 1.00 97.81 256 HIS A CA 1
ATOM 1885 C C . HIS A 1 256 ? 8.564 3.469 -15.401 1.00 97.81 256 HIS A C 1
ATOM 1887 O O . HIS A 1 256 ? 8.784 4.677 -15.497 1.00 97.81 256 HIS A O 1
ATOM 1893 N N . ASN A 1 257 ? 7.920 2.955 -14.350 1.00 97.56 257 ASN A N 1
ATOM 1894 C CA . ASN A 1 257 ? 7.397 3.775 -13.259 1.00 97.56 257 ASN A CA 1
ATOM 1895 C C . ASN A 1 257 ? 8.483 4.549 -12.487 1.00 97.56 257 ASN A C 1
ATOM 1897 O O . ASN A 1 257 ? 8.148 5.510 -11.792 1.00 97.56 257 ASN A O 1
ATOM 1901 N N . LEU A 1 258 ? 9.756 4.145 -12.542 1.00 97.50 258 LEU A N 1
ATOM 1902 C CA . LEU A 1 258 ? 10.873 4.842 -11.899 1.00 97.50 258 LEU A CA 1
ATOM 1903 C C . LEU A 1 258 ? 11.635 5.794 -12.844 1.00 97.50 258 LEU A C 1
ATOM 1905 O O . LEU A 1 258 ? 12.525 6.502 -12.355 1.00 97.50 258 LEU A O 1
ATOM 1909 N N . GLY A 1 259 ? 11.248 5.872 -14.124 1.00 94.50 259 GLY A N 1
ATOM 1910 C CA . GLY A 1 259 ? 11.734 6.836 -15.117 1.00 94.50 259 GLY A CA 1
ATOM 1911 C C . GLY A 1 259 ? 12.767 6.276 -16.090 1.00 94.50 259 GLY A C 1
ATOM 1912 O O . GLY A 1 259 ? 13.903 6.738 -16.089 1.00 94.50 259 GLY A O 1
ATOM 1913 N N . ALA A 1 260 ? 12.385 5.286 -16.893 1.00 94.62 260 ALA A N 1
ATOM 1914 C CA . ALA A 1 260 ? 13.201 4.717 -17.968 1.00 94.62 260 ALA A CA 1
ATOM 1915 C C . ALA A 1 260 ? 12.303 4.061 -19.037 1.00 94.62 260 ALA A C 1
ATOM 1917 O O . ALA A 1 260 ? 11.138 3.830 -18.753 1.00 94.62 260 ALA A O 1
ATOM 1918 N N . VAL A 1 261 ? 12.783 3.752 -20.244 1.00 94.56 261 VAL A N 1
ATOM 1919 C CA . VAL A 1 261 ? 14.030 4.249 -20.857 1.00 94.56 261 VAL A CA 1
ATOM 1920 C C . VAL A 1 261 ? 13.705 5.514 -21.657 1.00 94.56 261 VAL A C 1
ATOM 1922 O O . VAL A 1 261 ? 12.695 5.577 -22.350 1.00 94.56 261 VAL A O 1
ATOM 1925 N N . PHE A 1 262 ? 14.538 6.549 -21.550 1.00 91.81 262 PHE A N 1
ATOM 1926 C CA . PHE A 1 262 ? 14.264 7.840 -22.187 1.00 91.81 262 PHE A CA 1
ATOM 1927 C C . PHE A 1 262 ? 14.738 7.931 -23.637 1.00 91.81 262 PHE A C 1
ATOM 1929 O O . PHE A 1 262 ? 15.727 7.316 -24.028 1.00 91.81 262 PHE A O 1
ATOM 1936 N N . ASP A 1 263 ? 14.074 8.772 -24.429 1.00 90.31 263 ASP A N 1
ATOM 1937 C CA . ASP A 1 263 ? 14.420 9.030 -25.830 1.00 90.31 263 ASP A CA 1
ATOM 1938 C C . ASP A 1 263 ? 15.810 9.656 -26.007 1.00 90.31 263 ASP A C 1
ATOM 1940 O O . ASP A 1 263 ? 16.438 9.458 -27.050 1.00 90.31 263 ASP A O 1
ATOM 1944 N N . SER A 1 264 ? 16.336 10.382 -25.017 1.00 92.12 264 SER A N 1
ATOM 1945 C CA . SER A 1 264 ? 17.698 10.929 -25.080 1.00 92.12 264 SER A CA 1
ATOM 1946 C C . SER A 1 264 ? 18.800 9.927 -24.702 1.00 92.12 264 SER A C 1
ATOM 1948 O O . SER A 1 264 ? 19.971 10.212 -24.966 1.00 92.12 264 SER A O 1
ATOM 1950 N N . ALA A 1 265 ? 18.453 8.745 -24.172 1.00 95.00 265 ALA A N 1
ATOM 1951 C CA . ALA A 1 265 ? 19.435 7.749 -23.746 1.00 95.00 265 ALA A CA 1
ATOM 1952 C C . ALA A 1 265 ? 20.272 7.208 -24.934 1.00 95.00 265 ALA A C 1
ATOM 1954 O O . ALA A 1 265 ? 19.729 7.068 -26.049 1.00 95.00 265 ALA A O 1
ATOM 1955 N N . PRO A 1 266 ? 21.582 6.933 -24.738 1.00 94.81 266 PRO A N 1
ATOM 1956 C CA . PRO A 1 266 ? 22.523 6.593 -25.811 1.00 94.81 266 PRO A CA 1
ATOM 1957 C C . PRO A 1 266 ? 22.066 5.467 -26.745 1.00 94.81 266 PRO A C 1
ATOM 1959 O O . PRO A 1 266 ? 22.228 5.577 -27.965 1.00 94.81 266 PRO A O 1
ATOM 1962 N N . ASN A 1 267 ? 21.458 4.420 -26.192 1.00 94.44 267 ASN A N 1
ATOM 1963 C CA . ASN A 1 267 ? 21.036 3.206 -26.884 1.00 94.44 267 ASN A CA 1
ATOM 1964 C C . ASN A 1 267 ? 19.507 3.008 -26.819 1.00 94.44 267 ASN A C 1
ATOM 1966 O O . ASN A 1 267 ? 18.998 1.910 -27.035 1.00 94.44 267 ASN A O 1
ATOM 1970 N N . SER A 1 268 ? 18.745 4.083 -26.588 1.00 93.19 268 SER A N 1
ATOM 1971 C CA . SER A 1 268 ? 17.277 4.043 -26.616 1.00 93.19 268 SER A CA 1
ATOM 1972 C C . SER A 1 268 ? 16.696 3.749 -28.007 1.00 93.19 268 SER A C 1
ATOM 1974 O O . SER A 1 268 ? 17.164 4.284 -29.021 1.00 93.19 268 SER A O 1
ATOM 1976 N N . SER A 1 269 ? 15.624 2.951 -28.033 1.00 92.06 269 SER A N 1
ATOM 1977 C CA . SER A 1 269 ? 14.819 2.603 -29.212 1.00 92.06 269 SER A CA 1
ATOM 1978 C C . SER A 1 269 ? 13.998 3.769 -29.777 1.00 92.06 269 SER A C 1
ATOM 1980 O O . SER A 1 269 ? 13.584 3.719 -30.937 1.00 92.06 269 SER A O 1
ATOM 1982 N N . LYS A 1 270 ? 13.815 4.832 -28.979 1.00 88.69 270 LYS A N 1
ATOM 1983 C CA . LYS A 1 270 ? 12.896 5.967 -29.193 1.00 88.69 270 LYS A CA 1
ATOM 1984 C C . LYS A 1 270 ? 11.401 5.612 -29.084 1.00 88.69 270 LYS A C 1
ATOM 1986 O O . LYS A 1 270 ? 10.571 6.215 -29.762 1.00 88.69 270 LYS A O 1
ATOM 1991 N N . ALA A 1 271 ? 11.075 4.601 -28.273 1.00 86.12 271 ALA A N 1
ATOM 1992 C CA . ALA A 1 271 ? 9.700 4.221 -27.928 1.00 86.12 271 ALA A CA 1
ATOM 1993 C C . ALA A 1 271 ? 9.547 3.727 -26.466 1.00 86.12 271 ALA A C 1
ATOM 1995 O O . ALA A 1 271 ? 8.641 2.956 -26.160 1.00 86.12 271 ALA A O 1
ATOM 1996 N N . GLY A 1 272 ? 10.432 4.172 -25.560 1.00 89.38 272 GLY A N 1
ATOM 1997 C CA . GLY A 1 272 ? 10.424 3.809 -24.131 1.00 89.38 272 GLY A CA 1
ATOM 1998 C C . GLY A 1 272 ? 11.400 2.697 -23.712 1.00 89.38 272 GLY A C 1
ATOM 1999 O O . GLY A 1 272 ? 11.529 2.417 -22.519 1.00 89.38 272 GLY A O 1
ATOM 2000 N N . HIS A 1 273 ? 12.113 2.084 -24.661 1.00 94.50 273 HIS A N 1
ATOM 2001 C CA . HIS A 1 273 ? 12.968 0.904 -24.456 1.00 94.50 273 HIS A CA 1
ATOM 2002 C C . HIS A 1 273 ? 14.414 1.137 -24.933 1.00 94.50 273 HIS A C 1
ATOM 2004 O O . HIS A 1 273 ? 14.761 2.221 -25.408 1.00 94.50 273 HIS A O 1
ATOM 2010 N N . CYS A 1 274 ? 15.286 0.135 -24.789 1.00 94.31 274 CYS A N 1
ATOM 2011 C CA . CYS A 1 274 ? 16.682 0.161 -25.259 1.00 94.31 274 CYS A CA 1
ATOM 2012 C C . CYS A 1 274 ? 16.956 -0.870 -26.373 1.00 94.31 274 CYS A C 1
ATOM 2014 O O . CYS A 1 274 ? 16.070 -1.639 -26.755 1.00 94.31 274 CYS A O 1
ATOM 2016 N N . VAL A 1 275 ? 18.163 -0.864 -26.955 1.00 93.81 275 VAL A N 1
ATOM 2017 C CA . VAL A 1 275 ? 18.513 -1.737 -28.096 1.00 93.81 275 VAL A CA 1
ATOM 2018 C C . VAL A 1 275 ? 19.700 -2.672 -27.860 1.00 93.81 275 VAL A C 1
ATOM 2020 O O . VAL A 1 275 ? 20.003 -3.474 -28.741 1.00 93.81 275 VAL A O 1
ATOM 2023 N N . ASP A 1 276 ? 20.386 -2.611 -26.726 1.00 91.06 276 ASP A N 1
ATOM 2024 C CA . ASP A 1 276 ? 21.522 -3.463 -26.371 1.00 91.06 276 ASP A CA 1
ATOM 2025 C C . ASP A 1 276 ? 21.160 -4.680 -25.522 1.00 91.06 276 ASP A C 1
ATOM 2027 O O . ASP A 1 276 ? 21.190 -4.686 -24.297 1.00 91.06 276 ASP A O 1
ATOM 2031 N N . ASP A 1 277 ? 20.911 -5.771 -26.234 1.00 85.44 277 ASP A N 1
ATOM 2032 C CA . ASP A 1 277 ? 20.671 -7.086 -25.656 1.00 85.44 277 ASP A CA 1
ATOM 2033 C C . ASP A 1 277 ? 21.942 -7.637 -24.969 1.00 85.44 277 ASP A C 1
ATOM 2035 O O . ASP A 1 277 ? 23.061 -7.459 -25.472 1.00 85.44 277 ASP A O 1
ATOM 2039 N N . PHE A 1 278 ? 21.853 -8.393 -23.874 1.00 89.06 278 PHE A N 1
ATOM 2040 C CA . PHE A 1 278 ? 20.648 -8.773 -23.127 1.00 89.06 278 PHE A CA 1
ATOM 2041 C C . PHE A 1 278 ? 20.365 -7.826 -21.953 1.00 89.06 278 PHE A C 1
ATOM 2043 O O . PHE A 1 278 ? 21.240 -7.620 -21.110 1.00 89.06 278 PHE A O 1
ATOM 2050 N N . ASP A 1 279 ? 19.131 -7.327 -21.878 1.00 90.94 279 ASP A N 1
ATOM 2051 C CA . ASP A 1 279 ? 18.630 -6.408 -20.848 1.00 90.94 279 ASP A CA 1
ATOM 2052 C C . ASP A 1 279 ? 17.119 -6.596 -20.659 1.00 90.94 279 ASP A C 1
ATOM 2054 O O . ASP A 1 279 ? 16.415 -6.908 -21.617 1.00 90.94 279 ASP A O 1
ATOM 2058 N N . VAL A 1 280 ? 16.578 -6.363 -19.459 1.00 91.94 280 VAL A N 1
ATOM 2059 C CA . VAL A 1 280 ? 15.127 -6.507 -19.239 1.00 91.94 280 VAL A CA 1
ATOM 2060 C C . VAL A 1 280 ? 14.292 -5.462 -19.995 1.00 91.94 280 VAL A C 1
ATOM 2062 O O . VAL A 1 280 ? 13.118 -5.717 -20.251 1.00 91.94 280 VAL A O 1
ATOM 2065 N N . MET A 1 281 ? 14.866 -4.305 -20.341 1.00 94.56 281 MET A N 1
ATOM 2066 C CA . MET A 1 281 ? 14.224 -3.181 -21.035 1.00 94.56 281 MET A CA 1
ATOM 2067 C C . MET A 1 281 ? 14.562 -3.107 -22.532 1.00 94.56 281 MET A C 1
ATOM 2069 O O . MET A 1 281 ? 14.047 -2.214 -23.206 1.00 94.56 281 MET A O 1
ATOM 2073 N N . CYS A 1 282 ? 15.413 -3.988 -23.070 1.00 93.25 282 CYS A N 1
ATOM 2074 C CA . CYS A 1 282 ? 15.810 -3.942 -24.480 1.00 93.25 282 CYS A CA 1
ATOM 2075 C C . CYS A 1 282 ? 15.088 -5.018 -25.295 1.00 93.25 282 CYS A C 1
ATOM 2077 O O . CYS A 1 282 ? 15.262 -6.207 -25.054 1.00 93.25 282 CYS A O 1
ATOM 2079 N N . TYR A 1 283 ? 14.321 -4.624 -26.313 1.00 89.56 283 TYR A N 1
ATOM 2080 C CA . TYR A 1 283 ? 13.781 -5.553 -27.311 1.00 89.56 283 TYR A CA 1
ATOM 2081 C C . TYR A 1 283 ? 13.361 -4.811 -28.594 1.00 89.56 283 TYR A C 1
ATOM 2083 O O . TYR A 1 283 ? 13.452 -3.590 -28.695 1.00 89.56 283 TYR A O 1
ATOM 2091 N N . LYS A 1 284 ? 12.916 -5.547 -29.625 1.00 90.06 284 LYS A N 1
ATOM 2092 C CA . LYS A 1 284 ? 12.390 -4.944 -30.862 1.00 90.06 284 LYS A CA 1
ATOM 2093 C C . LYS A 1 284 ? 10.922 -4.531 -30.678 1.00 90.06 284 LYS A C 1
ATOM 2095 O O . LYS A 1 284 ? 10.022 -5.339 -30.897 1.00 90.06 284 LYS A O 1
ATOM 2100 N N . ASP A 1 285 ? 10.708 -3.277 -30.310 1.00 87.25 285 ASP A N 1
ATOM 2101 C CA . ASP A 1 285 ? 9.407 -2.616 -30.124 1.00 87.25 285 ASP A CA 1
ATOM 2102 C C . ASP A 1 285 ? 8.770 -2.086 -31.428 1.00 87.25 285 ASP A C 1
ATOM 2104 O O . ASP A 1 285 ? 7.550 -2.141 -31.586 1.00 87.25 285 ASP A O 1
ATOM 2108 N N . ALA A 1 286 ? 9.575 -1.649 -32.401 1.00 82.81 286 ALA A N 1
ATOM 2109 C CA . ALA A 1 286 ? 9.126 -1.147 -33.701 1.00 82.81 286 ALA A CA 1
ATOM 2110 C C . ALA A 1 286 ? 9.889 -1.776 -34.880 1.00 82.81 286 ALA A C 1
ATOM 2112 O O . ALA A 1 286 ? 10.993 -2.302 -34.738 1.00 82.81 286 ALA A O 1
ATOM 2113 N N . ASP A 1 287 ? 9.333 -1.702 -36.096 1.00 83.19 287 ASP A N 1
ATOM 2114 C CA . ASP A 1 287 ? 9.975 -2.258 -37.301 1.00 83.19 287 ASP A CA 1
ATOM 2115 C C . ASP A 1 287 ? 11.299 -1.585 -37.682 1.00 83.19 287 ASP A C 1
ATOM 2117 O O . ASP A 1 287 ? 12.152 -2.204 -38.322 1.00 83.19 287 ASP A O 1
ATOM 2121 N N . THR A 1 288 ? 11.497 -0.343 -37.246 1.00 82.69 288 THR A N 1
ATOM 2122 C CA . THR A 1 288 ? 12.751 0.405 -37.380 1.00 82.69 288 THR A CA 1
ATOM 2123 C C . THR A 1 288 ? 13.801 0.032 -36.334 1.00 82.69 288 THR A C 1
ATOM 2125 O O . THR A 1 288 ? 14.982 0.316 -36.551 1.00 82.69 288 THR A O 1
ATOM 2128 N N . THR A 1 289 ? 13.405 -0.603 -35.228 1.00 88.50 289 THR A N 1
ATOM 2129 C CA . THR A 1 289 ? 14.279 -0.897 -34.086 1.00 88.50 289 THR A CA 1
ATOM 2130 C C . THR A 1 289 ? 15.257 -2.018 -34.418 1.00 88.50 289 THR A C 1
ATOM 2132 O O . THR A 1 289 ? 14.891 -3.075 -34.940 1.00 88.50 289 THR A O 1
ATOM 2135 N N . LYS A 1 290 ? 16.538 -1.778 -34.123 1.00 90.25 290 LYS A N 1
ATOM 2136 C CA . LYS A 1 290 ? 17.647 -2.693 -34.414 1.00 90.25 290 LYS A CA 1
ATOM 2137 C C . LYS A 1 290 ? 18.359 -3.081 -33.129 1.00 90.25 290 LYS A C 1
ATOM 2139 O O . LYS A 1 290 ? 19.353 -2.463 -32.758 1.00 90.25 290 LYS A O 1
ATOM 2144 N N . VAL A 1 291 ? 17.840 -4.126 -32.492 1.00 90.50 291 VAL A N 1
ATOM 2145 C CA . VAL A 1 291 ? 18.471 -4.748 -31.327 1.00 90.50 291 VAL A CA 1
ATOM 2146 C C . VAL A 1 291 ? 19.846 -5.310 -31.708 1.00 90.50 291 VAL A C 1
ATOM 2148 O O . VAL A 1 291 ? 20.022 -5.898 -32.780 1.00 90.50 291 VAL A O 1
ATOM 2151 N N . ARG A 1 292 ? 20.825 -5.110 -30.828 1.00 91.00 292 ARG A N 1
ATOM 2152 C CA . ARG A 1 292 ? 22.237 -5.471 -30.974 1.00 91.00 292 ARG A CA 1
ATOM 2153 C C . ARG A 1 292 ? 22.680 -6.244 -29.732 1.00 91.00 292 ARG A C 1
ATOM 2155 O O . ARG A 1 292 ? 22.737 -5.683 -28.648 1.00 91.00 292 ARG A O 1
ATOM 2162 N N . VAL A 1 293 ? 23.029 -7.520 -29.893 1.00 85.56 293 VAL A N 1
ATOM 2163 C CA . VAL A 1 293 ? 23.552 -8.336 -28.785 1.00 85.56 293 VAL A CA 1
ATOM 2164 C C . VAL A 1 293 ? 24.989 -7.908 -28.487 1.00 85.56 293 VAL A C 1
ATOM 2166 O O . VAL A 1 293 ? 25.905 -8.245 -29.240 1.00 85.56 293 VAL A O 1
ATOM 2169 N N . VAL A 1 294 ? 25.178 -7.140 -27.414 1.00 85.25 294 VAL A N 1
ATOM 2170 C CA . VAL A 1 294 ? 26.487 -6.621 -26.971 1.00 85.25 294 VAL A CA 1
ATOM 2171 C C . VAL A 1 294 ? 26.855 -7.110 -25.569 1.00 85.25 294 VAL A C 1
ATOM 2173 O O . VAL A 1 294 ? 28.029 -7.369 -25.305 1.00 85.25 294 VAL A O 1
ATOM 2176 N N . CYS A 1 295 ? 25.867 -7.345 -24.703 1.00 79.75 295 CYS A N 1
ATOM 2177 C CA . CYS A 1 295 ? 26.059 -8.021 -23.429 1.00 79.75 295 CYS A CA 1
ATOM 2178 C C . CYS A 1 295 ? 26.153 -9.538 -23.661 1.00 79.75 295 CYS A C 1
ATOM 2180 O O . CYS A 1 295 ? 25.177 -10.205 -23.987 1.00 79.75 295 CYS A O 1
ATOM 2182 N N . GLY A 1 296 ? 27.358 -10.099 -23.513 1.00 72.81 296 GLY A N 1
ATOM 2183 C CA . GLY A 1 296 ? 27.663 -11.480 -23.919 1.00 72.81 296 GLY A CA 1
ATOM 2184 C C . GLY A 1 296 ? 27.049 -12.605 -23.069 1.00 72.81 296 GLY A C 1
ATOM 2185 O O . GLY A 1 296 ? 27.150 -13.768 -23.460 1.00 72.81 296 GLY A O 1
ATOM 2186 N N . ASP A 1 297 ? 26.429 -12.296 -21.926 1.00 77.50 297 ASP A N 1
ATOM 2187 C CA . ASP A 1 297 ? 25.777 -13.274 -21.047 1.00 77.50 297 ASP A CA 1
ATOM 2188 C C . ASP A 1 297 ? 24.246 -13.164 -21.123 1.00 77.50 297 ASP A C 1
ATOM 2190 O O . ASP A 1 297 ? 23.657 -12.156 -20.737 1.00 77.50 297 ASP A O 1
ATOM 2194 N N . ARG A 1 298 ? 23.587 -14.253 -21.539 1.00 75.12 298 ARG A N 1
ATOM 2195 C CA . ARG A 1 298 ? 22.117 -14.377 -21.578 1.00 75.12 298 ARG A CA 1
ATOM 2196 C C . ARG A 1 298 ? 21.457 -14.302 -20.196 1.00 75.12 298 ARG A C 1
ATOM 2198 O O . ARG A 1 298 ? 20.239 -14.180 -20.111 1.00 75.12 298 ARG A O 1
ATOM 2205 N N . GLY A 1 299 ? 22.225 -14.393 -19.110 1.00 71.94 299 GLY A N 1
ATOM 2206 C CA . GLY A 1 299 ? 21.755 -14.110 -17.755 1.00 71.94 299 GLY A CA 1
ATOM 2207 C C . GLY A 1 299 ? 21.357 -12.644 -17.527 1.00 71.94 299 GLY A C 1
ATOM 2208 O O . GLY A 1 299 ? 20.602 -12.370 -16.589 1.00 71.94 299 GLY A O 1
ATOM 2209 N N . LEU A 1 300 ? 21.820 -11.722 -18.381 1.00 77.12 300 LEU A N 1
ATOM 2210 C CA . LEU A 1 300 ? 21.569 -10.280 -18.279 1.00 77.12 300 LEU A CA 1
ATOM 2211 C C . LEU A 1 300 ? 20.179 -9.848 -18.789 1.00 77.12 300 LEU A C 1
ATOM 2213 O O . LEU A 1 300 ? 19.690 -8.813 -18.363 1.00 77.12 300 LEU A O 1
ATOM 2217 N N . GLU A 1 301 ? 19.448 -10.725 -19.492 1.00 80.69 301 GLU A N 1
ATOM 2218 C CA . GLU A 1 301 ? 18.004 -10.599 -19.825 1.00 80.69 301 GLU A CA 1
ATOM 2219 C C . GLU A 1 301 ? 17.113 -10.268 -18.604 1.00 80.69 301 GLU A C 1
ATOM 2221 O O . GLU A 1 301 ? 15.962 -9.851 -18.700 1.00 80.69 301 GLU A O 1
ATOM 2226 N N . LYS A 1 302 ? 17.626 -10.549 -17.401 1.00 82.12 302 LYS A N 1
ATOM 2227 C CA . LYS A 1 302 ? 16.961 -10.338 -16.109 1.00 82.12 302 LYS A CA 1
ATOM 2228 C C . LYS A 1 302 ? 17.748 -9.347 -15.251 1.00 82.12 302 LYS A C 1
ATOM 2230 O O . LYS A 1 302 ? 17.846 -9.522 -14.033 1.00 82.12 302 LYS A O 1
ATOM 2235 N N . ARG A 1 303 ? 18.376 -8.360 -15.882 1.00 89.94 303 ARG A N 1
ATOM 2236 C CA . ARG A 1 303 ? 19.105 -7.253 -15.262 1.00 89.94 303 ARG A CA 1
ATOM 2237 C C . ARG A 1 303 ? 18.648 -5.935 -15.869 1.00 89.94 303 ARG A C 1
ATOM 2239 O O . ARG A 1 303 ? 18.079 -5.905 -16.952 1.00 89.94 303 ARG A O 1
ATOM 2246 N N . LEU A 1 304 ? 18.873 -4.890 -15.087 1.00 92.19 304 LEU A N 1
ATOM 2247 C CA . LEU A 1 304 ? 18.789 -3.499 -15.494 1.00 92.19 304 LEU A CA 1
ATOM 2248 C C . LEU A 1 304 ? 20.138 -3.021 -16.041 1.00 92.19 304 LEU A C 1
ATOM 2250 O O . LEU A 1 304 ? 21.165 -3.263 -15.392 1.00 92.19 304 LEU A O 1
ATOM 2254 N N . ASP A 1 305 ? 20.038 -2.290 -17.142 1.00 90.38 305 ASP A N 1
ATOM 2255 C CA . ASP A 1 305 ? 21.021 -1.522 -17.903 1.00 90.38 305 ASP A CA 1
ATOM 2256 C C . ASP A 1 305 ? 22.263 -2.322 -18.338 1.00 90.38 305 ASP A C 1
ATOM 2258 O O . ASP A 1 305 ? 23.280 -2.348 -17.648 1.00 90.38 305 ASP A O 1
ATOM 2262 N N . CYS A 1 306 ? 22.187 -3.002 -19.486 1.00 87.12 306 CYS A N 1
ATOM 2263 C CA . CYS A 1 306 ? 23.344 -3.532 -20.211 1.00 87.12 306 CYS A CA 1
ATOM 2264 C C . CYS A 1 306 ? 24.356 -2.408 -20.497 1.00 87.12 306 CYS A C 1
ATOM 2266 O O . CYS A 1 306 ? 23.981 -1.327 -20.916 1.00 87.12 306 CYS A O 1
ATOM 2268 N N . ASN A 1 307 ? 25.654 -2.655 -20.276 1.00 88.81 307 ASN A N 1
ATOM 2269 C CA . ASN A 1 307 ? 26.742 -1.652 -20.290 1.00 88.81 307 ASN A CA 1
ATOM 2270 C C . ASN A 1 307 ? 26.644 -0.523 -19.243 1.00 88.81 307 ASN A C 1
ATOM 2272 O O . ASN A 1 307 ? 27.682 0.064 -18.923 1.00 88.81 307 ASN A O 1
ATOM 2276 N N . HIS A 1 308 ? 25.478 -0.318 -18.625 1.00 91.56 308 HIS A N 1
ATOM 2277 C CA . HIS A 1 308 ? 25.244 0.619 -17.528 1.00 91.56 308 HIS A CA 1
ATOM 2278 C C . HIS A 1 308 ? 25.334 2.104 -17.949 1.00 91.56 308 HIS A C 1
ATOM 2280 O O . HIS A 1 308 ? 25.834 2.936 -17.182 1.00 91.56 308 HIS A O 1
ATOM 2286 N N . ASP A 1 309 ? 24.910 2.447 -19.170 1.00 93.50 309 ASP A N 1
ATOM 2287 C CA . ASP A 1 309 ? 24.995 3.804 -19.729 1.00 93.50 309 ASP A CA 1
ATOM 2288 C C . ASP A 1 309 ? 23.658 4.450 -20.144 1.00 93.50 309 ASP A C 1
ATOM 2290 O O . ASP A 1 309 ? 23.658 5.647 -20.453 1.00 93.50 309 ASP A O 1
ATOM 2294 N N . ASP A 1 310 ? 22.523 3.742 -20.054 1.00 94.50 310 ASP A N 1
ATOM 2295 C CA . ASP A 1 310 ? 21.217 4.235 -20.522 1.00 94.50 310 ASP A CA 1
ATOM 2296 C C . ASP A 1 310 ? 20.242 4.717 -19.444 1.00 94.50 310 ASP A C 1
ATOM 2298 O O . ASP A 1 310 ? 19.543 5.708 -19.666 1.00 94.50 310 ASP A O 1
ATOM 2302 N N . TYR A 1 311 ? 20.130 4.043 -18.294 1.00 96.25 311 TYR A N 1
ATOM 2303 C CA . TYR A 1 311 ? 19.106 4.394 -17.293 1.00 96.25 311 TYR A CA 1
ATOM 2304 C C . TYR A 1 311 ? 19.387 4.004 -15.828 1.00 96.25 311 TYR A C 1
ATOM 2306 O O . TYR A 1 311 ? 18.698 4.505 -14.933 1.00 96.25 311 TYR A O 1
ATOM 2314 N N . PHE A 1 312 ? 20.362 3.143 -15.531 1.00 96.75 312 PHE A N 1
ATOM 2315 C CA . PHE A 1 312 ? 20.637 2.618 -14.191 1.00 96.75 312 PHE A CA 1
ATOM 2316 C C . PHE A 1 312 ? 22.138 2.364 -13.948 1.00 96.75 312 PHE A C 1
ATOM 2318 O O . PHE A 1 312 ? 22.702 1.351 -14.352 1.00 96.75 312 PHE A O 1
ATOM 2325 N N . HIS A 1 313 ? 22.776 3.225 -13.149 1.00 93.00 313 HIS A N 1
ATOM 2326 C CA . HIS A 1 313 ? 24.155 3.013 -12.683 1.00 93.00 313 HIS A CA 1
ATOM 2327 C C . HIS A 1 313 ? 24.327 3.550 -11.256 1.00 93.00 313 HIS A C 1
ATOM 2329 O O . HIS A 1 313 ? 23.917 4.674 -10.972 1.00 93.00 313 HIS A O 1
ATOM 2335 N N . THR A 1 314 ? 24.925 2.801 -10.316 1.00 89.69 314 THR A N 1
ATOM 2336 C CA . THR A 1 314 ? 24.983 3.264 -8.910 1.00 89.69 314 THR A CA 1
ATOM 2337 C C . THR A 1 314 ? 26.064 4.288 -8.578 1.00 89.69 314 THR A C 1
ATOM 2339 O O . THR A 1 314 ? 25.894 4.992 -7.582 1.00 89.69 314 THR A O 1
ATOM 2342 N N . ASP A 1 315 ? 27.128 4.356 -9.383 1.00 86.00 315 ASP A N 1
ATOM 2343 C CA . ASP A 1 315 ? 28.258 5.300 -9.266 1.00 86.00 315 ASP A CA 1
ATOM 2344 C C . ASP A 1 315 ? 28.688 5.853 -10.652 1.00 86.00 315 ASP A C 1
ATOM 2346 O O . ASP A 1 315 ? 29.754 5.499 -11.159 1.00 86.00 315 ASP A O 1
ATOM 2350 N N . PRO A 1 316 ? 27.805 6.571 -11.379 1.00 89.19 316 PRO A N 1
ATOM 2351 C CA . PRO A 1 316 ? 28.044 6.936 -12.776 1.00 89.19 316 PRO A CA 1
ATOM 2352 C C . PRO A 1 316 ? 29.265 7.849 -12.918 1.00 89.19 316 PRO A C 1
ATOM 2354 O O . PRO A 1 316 ? 29.501 8.752 -12.117 1.00 89.19 316 PRO A O 1
ATOM 2357 N N . LYS A 1 317 ? 30.045 7.647 -13.984 1.00 89.19 317 LYS A N 1
ATOM 2358 C CA . LYS A 1 317 ? 31.223 8.477 -14.259 1.00 89.19 317 LYS A CA 1
ATOM 2359 C C . LYS A 1 317 ? 30.807 9.937 -14.479 1.00 89.19 317 LYS A C 1
ATOM 2361 O O . LYS A 1 317 ? 29.948 10.204 -15.317 1.00 89.19 317 LYS A O 1
ATOM 2366 N N . ALA A 1 318 ? 31.487 10.874 -13.820 1.00 90.56 318 ALA A N 1
ATOM 2367 C CA . ALA A 1 318 ? 31.273 12.309 -14.021 1.00 90.56 318 ALA A CA 1
ATOM 2368 C C . ALA A 1 318 ? 31.333 12.708 -15.513 1.00 90.56 318 ALA A C 1
ATOM 2370 O O . ALA A 1 318 ? 32.259 12.321 -16.237 1.00 90.56 318 ALA A O 1
ATOM 2371 N N . GLY A 1 319 ? 30.344 13.480 -15.967 1.00 91.81 319 GLY A N 1
ATOM 2372 C CA . GLY A 1 319 ? 30.140 13.875 -17.362 1.00 91.81 319 GLY A CA 1
ATOM 2373 C C . GLY A 1 319 ? 29.545 12.795 -18.277 1.00 91.81 319 GLY A C 1
ATOM 2374 O O . GLY A 1 319 ? 29.469 13.019 -19.483 1.00 91.81 319 GLY A O 1
ATOM 2375 N N . SER A 1 320 ? 29.150 11.631 -17.751 1.00 93.88 320 SER A N 1
ATOM 2376 C CA . SER A 1 320 ? 28.375 10.632 -18.503 1.00 93.88 320 SER A CA 1
ATOM 2377 C C . SER A 1 320 ? 26.904 11.040 -18.651 1.00 93.88 320 SER A C 1
ATOM 2379 O O . SER A 1 320 ? 26.436 12.002 -18.032 1.00 93.88 320 SER A O 1
ATOM 2381 N N . TYR A 1 321 ? 26.153 10.286 -19.458 1.00 95.25 321 TYR A N 1
ATOM 2382 C CA . TYR A 1 321 ? 24.709 10.468 -19.584 1.00 95.25 321 TYR A CA 1
ATOM 2383 C C . TYR A 1 321 ? 24.015 10.363 -18.211 1.00 95.25 321 TYR A C 1
ATOM 2385 O O . TYR A 1 321 ? 23.352 11.311 -17.800 1.00 95.25 321 TYR A O 1
ATOM 2393 N N . LEU A 1 322 ? 24.291 9.309 -17.433 1.00 94.50 322 LEU A N 1
ATOM 2394 C CA . LEU A 1 322 ? 23.687 9.061 -16.110 1.00 94.50 322 LEU A CA 1
ATOM 2395 C C . LEU A 1 322 ? 24.214 9.923 -14.948 1.00 94.50 322 LEU A C 1
ATOM 2397 O O . LEU A 1 322 ? 23.696 9.827 -13.838 1.00 94.50 322 LEU A O 1
ATOM 2401 N N . ASP A 1 323 ? 25.220 10.765 -15.188 1.00 92.69 323 ASP A N 1
ATOM 2402 C CA . ASP A 1 323 ? 25.618 11.851 -14.275 1.00 92.69 323 ASP A CA 1
ATOM 2403 C C . ASP A 1 323 ? 24.814 13.140 -14.548 1.00 92.69 323 ASP A C 1
ATOM 2405 O O . ASP A 1 323 ? 24.544 13.934 -13.648 1.00 92.69 323 ASP A O 1
ATOM 2409 N N . THR A 1 324 ? 24.386 13.343 -15.799 1.00 93.06 324 THR A N 1
ATOM 2410 C CA . THR A 1 324 ? 23.770 14.596 -16.275 1.00 93.06 324 THR A CA 1
ATOM 2411 C C . THR A 1 324 ? 22.253 14.514 -16.481 1.00 93.06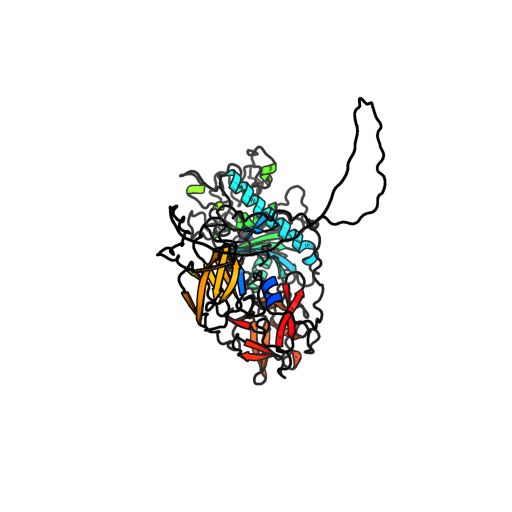 324 THR A C 1
ATOM 2413 O O . THR A 1 324 ? 21.566 15.533 -16.377 1.00 93.06 324 THR A O 1
ATOM 2416 N N . HIS A 1 325 ? 21.723 13.313 -16.709 1.00 94.69 325 HIS A N 1
ATOM 2417 C CA . HIS A 1 325 ? 20.308 13.002 -16.921 1.00 94.69 325 HIS A CA 1
ATOM 2418 C C . HIS A 1 325 ? 19.767 12.154 -15.761 1.00 94.69 325 HIS A C 1
ATOM 2420 O O . HIS A 1 325 ? 20.497 11.780 -14.840 1.00 94.69 325 HIS A O 1
ATOM 2426 N N . TRP A 1 326 ? 18.462 11.892 -15.756 1.00 95.69 326 TRP A N 1
ATOM 2427 C CA . TRP A 1 326 ? 17.828 11.076 -14.728 1.00 95.69 326 TRP A CA 1
ATOM 2428 C C . TRP A 1 326 ? 18.368 9.643 -14.729 1.00 95.69 326 TRP A C 1
ATOM 2430 O O . TRP A 1 326 ? 18.465 8.993 -15.765 1.00 95.69 326 TRP A O 1
ATOM 2440 N N . ASN A 1 327 ? 18.666 9.154 -13.530 1.00 96.00 327 ASN A N 1
ATOM 2441 C CA . ASN A 1 327 ? 19.193 7.826 -13.273 1.00 96.00 327 ASN A CA 1
ATOM 2442 C C . ASN A 1 327 ? 18.240 7.109 -12.310 1.00 96.00 327 ASN A C 1
ATOM 2444 O O . ASN A 1 327 ? 18.009 7.571 -11.187 1.00 96.00 327 ASN A O 1
ATOM 2448 N N . VAL A 1 328 ? 17.690 5.965 -12.721 1.00 97.31 328 VAL A N 1
ATOM 2449 C CA . VAL A 1 328 ? 16.744 5.173 -11.918 1.00 97.31 328 VAL A CA 1
ATOM 2450 C C . VAL A 1 328 ? 17.363 4.755 -10.580 1.00 97.31 328 VAL A C 1
ATOM 2452 O O . VAL A 1 328 ? 16.655 4.673 -9.572 1.00 97.31 328 VAL A O 1
ATOM 2455 N N . ALA A 1 329 ? 18.688 4.584 -10.507 1.00 94.25 329 ALA A N 1
ATOM 2456 C CA . ALA A 1 329 ? 19.385 4.286 -9.259 1.00 94.25 329 ALA A CA 1
ATOM 2457 C C . ALA A 1 329 ? 19.313 5.431 -8.222 1.00 94.25 329 ALA A C 1
ATOM 2459 O O . ALA A 1 329 ? 19.576 5.196 -7.039 1.00 94.25 329 ALA A O 1
ATOM 2460 N N . ASP A 1 330 ? 18.938 6.655 -8.598 1.00 91.25 330 ASP A N 1
ATOM 2461 C CA . ASP A 1 330 ? 18.724 7.766 -7.662 1.00 91.25 330 ASP A CA 1
ATOM 2462 C C . ASP A 1 330 ? 17.270 7.936 -7.209 1.00 91.25 330 ASP A C 1
ATOM 2464 O O . ASP A 1 330 ? 16.983 8.752 -6.325 1.00 91.25 330 ASP A O 1
ATOM 2468 N N . ASN A 1 331 ? 16.361 7.106 -7.723 1.00 95.31 331 ASN A N 1
ATOM 2469 C CA . ASN A 1 331 ? 14.956 7.158 -7.368 1.00 95.31 331 ASN A CA 1
ATOM 2470 C C . ASN A 1 331 ? 14.724 6.857 -5.866 1.00 95.31 331 ASN A C 1
ATOM 2472 O O . ASN A 1 331 ? 15.178 5.854 -5.312 1.00 95.31 331 ASN A O 1
ATOM 2476 N N . GLY A 1 332 ? 13.974 7.730 -5.184 1.00 92.81 332 GLY A N 1
ATOM 2477 C CA . GLY A 1 332 ? 13.694 7.651 -3.747 1.00 92.81 332 GLY A CA 1
ATOM 2478 C C . GLY A 1 332 ? 12.758 6.512 -3.327 1.00 92.81 332 GLY A C 1
ATOM 2479 O O . GLY A 1 332 ? 12.590 6.292 -2.125 1.00 92.81 332 GLY A O 1
ATOM 2480 N N . PHE A 1 333 ? 12.172 5.793 -4.286 1.00 95.88 333 PHE A N 1
ATOM 2481 C CA . PHE A 1 333 ? 11.474 4.520 -4.077 1.00 95.88 333 PHE A CA 1
ATOM 2482 C C . PHE A 1 333 ? 12.431 3.316 -3.962 1.00 95.88 333 PHE A C 1
ATOM 2484 O O . PHE A 1 333 ? 11.988 2.215 -3.635 1.00 95.88 333 PHE A O 1
ATOM 2491 N N . LEU A 1 334 ? 13.742 3.518 -4.142 1.00 94.31 334 LEU A N 1
ATOM 2492 C CA . LEU A 1 334 ? 14.783 2.535 -3.841 1.00 94.31 334 LEU A CA 1
ATOM 2493 C C . LEU A 1 334 ? 15.446 2.821 -2.481 1.00 94.31 334 LEU A C 1
ATOM 2495 O O . LEU A 1 334 ? 15.435 3.945 -1.966 1.00 94.31 334 LEU A O 1
ATOM 2499 N N . VAL A 1 335 ? 16.022 1.797 -1.858 1.00 87.88 335 VAL A N 1
ATOM 2500 C CA . VAL A 1 335 ? 16.873 1.906 -0.663 1.00 87.88 335 VAL A CA 1
ATOM 2501 C C . VAL A 1 335 ? 18.333 1.818 -1.081 1.00 87.88 335 VAL A C 1
ATOM 2503 O O . VAL A 1 335 ? 18.705 0.918 -1.824 1.00 87.88 335 VAL A O 1
ATOM 2506 N N . LYS A 1 336 ? 19.146 2.759 -0.597 1.00 83.56 336 LYS A N 1
ATOM 2507 C CA . LYS A 1 336 ? 20.603 2.806 -0.775 1.00 83.56 336 LYS A CA 1
ATOM 2508 C C . LYS A 1 336 ? 21.275 2.366 0.531 1.00 83.56 336 LYS A C 1
ATOM 2510 O O . LYS A 1 336 ? 20.775 2.743 1.587 1.00 83.56 336 LYS A O 1
ATOM 2515 N N . GLY A 1 337 ? 22.408 1.670 0.460 1.00 67.69 337 GLY A N 1
ATOM 2516 C CA . GLY A 1 337 ? 23.193 1.233 1.629 1.00 67.69 337 GLY A CA 1
ATOM 2517 C C . GLY A 1 337 ? 23.347 -0.287 1.708 1.00 67.69 337 GLY A C 1
ATOM 2518 O O . GLY A 1 337 ? 22.813 -0.991 0.861 1.00 67.69 337 GLY A O 1
ATOM 2519 N N . GLU A 1 338 ? 24.068 -0.778 2.717 1.00 54.53 338 GLU A N 1
ATOM 2520 C CA . GLU A 1 338 ? 24.248 -2.216 2.971 1.00 54.53 338 GLU A CA 1
ATOM 2521 C C . GLU A 1 338 ? 23.265 -2.752 4.033 1.00 54.53 338 GLU A C 1
ATOM 2523 O O . GLU A 1 338 ? 22.807 -1.987 4.895 1.00 54.53 338 GLU A O 1
ATOM 2528 N N . PRO A 1 339 ? 22.966 -4.068 4.038 1.00 51.81 339 PRO A N 1
ATOM 2529 C CA . PRO A 1 339 ? 22.126 -4.681 5.061 1.00 51.81 339 PRO A CA 1
ATOM 2530 C C . PRO A 1 339 ? 22.764 -4.579 6.451 1.00 51.81 339 PRO A C 1
ATOM 2532 O O . PRO A 1 339 ? 23.955 -4.846 6.626 1.00 51.81 339 PRO A O 1
ATOM 2535 N N . SER A 1 340 ? 21.966 -4.290 7.482 1.00 45.84 340 SER A N 1
ATOM 2536 C CA . SER A 1 340 ? 22.445 -4.399 8.862 1.00 45.84 340 SER A CA 1
ATOM 2537 C C . SER A 1 340 ? 22.633 -5.875 9.234 1.00 45.84 340 SER A C 1
ATOM 2539 O O . SER A 1 340 ? 21.647 -6.584 9.454 1.00 45.84 340 SER A O 1
ATOM 2541 N N . VAL A 1 341 ? 23.879 -6.343 9.341 1.00 36.28 341 VAL A N 1
ATOM 2542 C CA . VAL A 1 341 ? 24.182 -7.701 9.819 1.00 36.28 341 VAL A CA 1
ATOM 2543 C C . VAL A 1 341 ? 23.899 -7.786 11.322 1.00 36.28 341 VAL A C 1
ATOM 2545 O O . VAL A 1 341 ? 24.722 -7.406 12.154 1.00 36.28 341 VAL A O 1
ATOM 2548 N N . GLY A 1 342 ? 22.712 -8.277 11.676 1.00 33.59 342 GLY A N 1
ATOM 2549 C CA . GLY A 1 342 ? 22.413 -8.716 13.038 1.00 33.59 342 GLY A CA 1
ATOM 2550 C C . GLY A 1 342 ? 23.148 -10.025 13.372 1.00 33.59 342 GLY A C 1
ATOM 2551 O O . GLY A 1 342 ? 23.457 -10.798 12.462 1.00 33.59 342 GLY A O 1
ATOM 2552 N N . PRO A 1 343 ? 23.427 -10.313 14.656 1.00 30.77 343 PRO A N 1
ATOM 2553 C CA . PRO A 1 343 ? 24.049 -11.573 15.044 1.00 30.77 343 PRO A CA 1
ATOM 2554 C C . PRO A 1 343 ? 23.124 -12.748 14.699 1.00 30.77 343 PRO A C 1
ATOM 2556 O O . PRO A 1 343 ? 21.987 -12.815 15.169 1.00 30.77 343 PRO A O 1
ATOM 2559 N N . SER A 1 344 ? 23.631 -13.671 13.880 1.00 24.91 344 SER A N 1
ATOM 2560 C CA . SER A 1 344 ? 22.928 -14.900 13.503 1.00 24.91 344 SER A CA 1
ATOM 2561 C C . SER A 1 344 ? 22.559 -15.722 14.748 1.00 24.91 344 SER A C 1
ATOM 2563 O O . SER A 1 344 ? 23.399 -15.855 15.645 1.00 24.91 344 SER A O 1
ATOM 2565 N N . PRO A 1 345 ? 21.345 -16.297 14.838 1.00 29.84 345 PRO A N 1
ATOM 2566 C CA . PRO A 1 345 ? 21.009 -17.216 15.913 1.00 29.84 345 PRO A CA 1
ATOM 2567 C C . PRO A 1 345 ? 21.817 -18.508 15.749 1.00 29.84 345 PRO A C 1
ATOM 2569 O O . PRO A 1 345 ? 21.492 -19.366 14.927 1.00 29.84 345 PRO A O 1
ATOM 2572 N N . THR A 1 346 ? 22.866 -18.665 16.559 1.00 27.66 346 THR A N 1
ATOM 2573 C CA . THR A 1 346 ? 23.593 -19.931 16.694 1.00 27.66 346 THR A CA 1
ATOM 2574 C C . THR A 1 346 ? 22.592 -21.058 16.976 1.00 27.66 346 THR A C 1
ATOM 2576 O O . THR A 1 346 ? 21.808 -20.922 17.922 1.00 27.66 346 THR A O 1
ATOM 2579 N N . PRO A 1 347 ? 22.597 -22.173 16.219 1.00 29.69 347 PRO A N 1
ATOM 2580 C CA . PRO A 1 347 ? 21.703 -23.289 16.491 1.00 29.69 347 PRO A CA 1
ATOM 2581 C C . PRO A 1 347 ? 21.950 -23.832 17.901 1.00 29.69 347 PRO A C 1
ATOM 2583 O O . PRO A 1 347 ? 22.995 -24.421 18.179 1.00 29.69 347 PRO A O 1
ATOM 2586 N N . SER A 1 348 ? 20.990 -23.626 18.803 1.00 29.55 348 SER A N 1
ATOM 2587 C CA . SER A 1 348 ? 21.027 -24.247 20.124 1.00 29.55 348 SER A CA 1
ATOM 2588 C C . SER A 1 348 ? 20.810 -25.747 19.948 1.00 29.55 348 SER A C 1
ATOM 2590 O O . SER A 1 348 ? 19.735 -26.180 19.530 1.00 29.55 348 SER A O 1
ATOM 2592 N N . GLY A 1 349 ? 21.852 -26.534 20.215 1.00 31.23 349 GLY A N 1
ATOM 2593 C CA . GLY A 1 349 ? 21.838 -27.985 20.063 1.00 31.23 349 GLY A CA 1
ATOM 2594 C C . GLY A 1 349 ? 20.922 -28.662 21.080 1.00 31.23 349 GLY A C 1
ATOM 2595 O O . GLY A 1 349 ? 21.380 -29.106 22.129 1.00 31.23 349 GLY A O 1
ATOM 2596 N N . ALA A 1 350 ? 19.636 -28.773 20.752 1.00 30.23 350 ALA A N 1
ATOM 2597 C CA . ALA A 1 350 ? 18.673 -29.607 21.458 1.00 30.23 350 ALA A CA 1
ATOM 2598 C C . ALA A 1 350 ? 18.446 -30.905 20.667 1.00 30.23 350 ALA A C 1
ATOM 2600 O O . ALA A 1 350 ? 17.620 -30.958 19.758 1.00 30.23 350 ALA A O 1
ATOM 2601 N N . THR A 1 351 ? 19.202 -31.952 21.000 1.00 28.22 351 THR A N 1
ATOM 2602 C CA . THR A 1 351 ? 19.079 -33.281 20.382 1.00 28.22 351 THR A CA 1
ATOM 2603 C C . THR A 1 351 ? 17.745 -33.940 20.767 1.00 28.22 351 THR A C 1
ATOM 2605 O O . THR A 1 351 ? 17.531 -34.181 21.957 1.00 28.22 351 THR A O 1
ATOM 2608 N N . PRO A 1 352 ? 16.854 -34.293 19.820 1.00 31.02 352 PRO A N 1
ATOM 2609 C CA . PRO A 1 352 ? 15.640 -35.040 20.132 1.00 31.02 352 PRO A CA 1
ATOM 2610 C C . PRO A 1 352 ? 15.944 -36.541 20.217 1.00 31.02 352 PRO A C 1
ATOM 2612 O O . PRO A 1 352 ? 16.283 -37.178 19.220 1.00 31.02 352 PRO A O 1
ATOM 2615 N N . THR A 1 353 ? 15.795 -37.132 21.400 1.00 33.06 353 THR A N 1
ATOM 2616 C CA . THR A 1 353 ? 15.931 -38.582 21.595 1.00 33.06 353 THR A CA 1
ATOM 2617 C C . THR A 1 353 ? 14.597 -39.285 21.328 1.00 33.06 353 THR A C 1
ATOM 2619 O O . THR A 1 353 ? 13.689 -39.196 22.151 1.00 33.06 353 THR A O 1
ATOM 2622 N N . SER A 1 354 ? 14.449 -40.004 20.209 1.00 31.77 354 SER A N 1
ATOM 2623 C CA . SER A 1 354 ? 13.553 -41.180 20.091 1.00 31.77 354 SER A CA 1
ATOM 2624 C C . SER A 1 354 ? 13.624 -41.840 18.706 1.00 31.77 354 SER A C 1
ATOM 2626 O O . SER A 1 354 ? 13.324 -41.219 17.693 1.00 31.77 354 SER A O 1
ATOM 2628 N N . GLY A 1 355 ? 13.976 -43.130 18.668 1.00 28.98 355 GLY A N 1
ATOM 2629 C CA . GLY A 1 355 ? 13.973 -43.946 17.447 1.00 28.98 355 GLY A CA 1
ATOM 2630 C C . GLY A 1 355 ? 14.648 -45.314 17.647 1.00 28.98 355 GLY A C 1
ATOM 2631 O O . GLY A 1 355 ? 15.866 -45.349 17.812 1.00 28.98 355 GLY A O 1
ATOM 2632 N N . PRO A 1 356 ? 13.900 -46.436 17.670 1.00 34.12 356 PRO A N 1
ATOM 2633 C CA . PRO A 1 356 ? 14.469 -47.790 17.700 1.00 34.12 356 PRO A CA 1
ATOM 2634 C C . PRO A 1 356 ? 15.074 -48.217 16.341 1.00 34.12 356 PRO A C 1
ATOM 2636 O O . PRO A 1 356 ? 14.785 -47.591 15.321 1.00 34.12 356 PRO A O 1
ATOM 2639 N N . PRO A 1 357 ? 15.923 -49.264 16.302 1.00 40.19 357 PRO A N 1
ATOM 2640 C CA . PRO A 1 357 ? 16.862 -49.497 15.201 1.00 40.19 357 PRO A CA 1
ATOM 2641 C C . PRO A 1 357 ? 16.288 -50.301 14.021 1.00 40.19 357 PRO A C 1
ATOM 2643 O O . PRO A 1 357 ? 15.458 -51.189 14.206 1.00 40.19 357 PRO A O 1
ATOM 2646 N N . GLY A 1 358 ? 16.813 -50.052 12.813 1.00 27.56 358 GLY A N 1
ATOM 2647 C CA . GLY A 1 358 ? 16.369 -50.710 11.578 1.00 27.56 358 GLY A CA 1
ATOM 2648 C C . GLY A 1 358 ? 17.388 -50.693 10.429 1.00 27.56 358 GLY A C 1
ATOM 2649 O O . GLY A 1 358 ? 17.184 -49.988 9.454 1.00 27.56 358 GLY A O 1
ATOM 2650 N N . VAL A 1 359 ? 18.446 -51.502 10.564 1.00 28.78 359 VAL A N 1
ATOM 2651 C CA . VAL A 1 359 ? 19.245 -52.157 9.496 1.00 28.78 359 VAL A CA 1
ATOM 2652 C C . VAL A 1 359 ? 19.685 -51.328 8.263 1.00 28.78 359 VAL A C 1
ATOM 2654 O O . VAL A 1 359 ? 18.917 -51.123 7.328 1.00 28.78 359 VAL A O 1
ATOM 2657 N N . THR A 1 360 ? 20.993 -51.058 8.160 1.00 28.44 360 THR A N 1
ATOM 2658 C CA . THR A 1 360 ? 21.684 -50.744 6.888 1.00 28.44 360 THR A CA 1
ATOM 2659 C C . THR A 1 360 ? 22.739 -51.827 6.617 1.00 28.44 360 THR A C 1
ATOM 2661 O O . THR A 1 360 ? 23.453 -52.186 7.556 1.00 28.44 360 THR A O 1
ATOM 2664 N N . PRO A 1 361 ? 22.860 -52.379 5.393 1.00 31.27 361 PRO A N 1
ATOM 2665 C CA . PRO A 1 361 ? 23.784 -53.477 5.117 1.00 31.27 361 PRO A CA 1
ATOM 2666 C C . PRO A 1 361 ? 25.250 -53.043 4.944 1.00 31.27 361 PRO A C 1
ATOM 2668 O O . PRO A 1 361 ? 25.569 -52.013 4.354 1.00 31.27 361 PRO A O 1
ATOM 2671 N N . THR A 1 362 ? 26.122 -53.917 5.439 1.00 30.38 362 THR A N 1
ATOM 2672 C CA . THR A 1 362 ? 27.588 -53.951 5.353 1.00 30.38 362 THR A CA 1
ATOM 2673 C C . THR A 1 362 ? 28.132 -53.997 3.915 1.00 30.38 362 THR A C 1
ATOM 2675 O O . THR A 1 362 ? 27.534 -54.644 3.054 1.00 30.38 362 THR A O 1
ATOM 2678 N N . PRO A 1 363 ? 29.338 -53.449 3.682 1.00 30.58 363 PRO A N 1
ATOM 2679 C CA . PRO A 1 363 ? 30.370 -54.190 2.950 1.00 30.58 363 PRO A CA 1
ATOM 2680 C C . PRO A 1 363 ? 31.578 -54.529 3.846 1.00 30.58 363 PRO A C 1
ATOM 2682 O O . PRO A 1 363 ? 32.035 -53.714 4.646 1.00 30.58 363 PRO A O 1
ATOM 2685 N N . GLU A 1 364 ? 32.052 -55.770 3.727 1.00 32.16 364 GLU A N 1
ATOM 2686 C CA . GLU A 1 364 ? 33.103 -56.399 4.548 1.00 32.16 364 GLU A CA 1
ATOM 2687 C C . GLU A 1 364 ? 34.449 -56.464 3.757 1.00 32.16 364 GLU A C 1
ATOM 2689 O O . GLU A 1 364 ? 34.517 -55.893 2.666 1.00 32.16 364 GLU A O 1
ATOM 2694 N N . PRO A 1 365 ? 35.574 -57.009 4.272 1.00 54.03 365 PRO A N 1
ATOM 2695 C CA . PRO A 1 365 ? 36.674 -56.163 4.736 1.00 54.03 365 PRO A CA 1
ATOM 2696 C C . PRO A 1 365 ? 38.037 -56.549 4.117 1.00 54.03 365 PRO A C 1
ATOM 2698 O O . PRO A 1 365 ? 38.133 -57.405 3.242 1.00 54.03 365 PRO A O 1
ATOM 2701 N N . THR A 1 366 ? 39.136 -55.983 4.626 1.00 30.36 366 THR A N 1
ATOM 2702 C CA . THR A 1 366 ? 40.475 -56.626 4.675 1.00 30.36 366 THR A CA 1
ATOM 2703 C C . THR A 1 366 ? 41.358 -55.898 5.722 1.00 30.36 366 THR A C 1
ATOM 2705 O O . THR A 1 366 ? 40.970 -54.816 6.167 1.00 30.36 366 THR A O 1
ATOM 2708 N N . PRO A 1 367 ? 42.421 -56.509 6.295 1.00 41.03 367 PRO A N 1
ATOM 2709 C CA . PRO A 1 367 ? 42.364 -56.779 7.734 1.00 41.03 367 PRO A CA 1
ATOM 2710 C C . PRO A 1 367 ? 43.566 -56.324 8.595 1.00 41.03 367 PRO A C 1
ATOM 2712 O O . PRO A 1 367 ? 44.705 -56.278 8.151 1.00 41.03 367 PRO A O 1
ATOM 2715 N N . VAL A 1 368 ? 43.257 -56.103 9.881 1.00 31.06 368 VAL A N 1
ATOM 2716 C CA . VAL A 1 368 ? 43.991 -56.530 11.098 1.00 31.06 368 VAL A CA 1
ATOM 2717 C C . VAL A 1 368 ? 45.528 -56.432 11.129 1.00 31.06 368 VAL A C 1
ATOM 2719 O O . VAL A 1 368 ? 46.209 -57.254 10.529 1.00 31.06 368 VAL A O 1
ATOM 2722 N N . LEU A 1 369 ? 46.046 -55.630 12.075 1.00 28.88 369 LEU A N 1
ATOM 2723 C CA . LEU A 1 369 ? 46.998 -56.111 13.095 1.00 28.88 369 LEU A CA 1
ATOM 2724 C C . LEU A 1 369 ? 46.736 -55.454 14.474 1.00 28.88 369 LEU A C 1
ATOM 2726 O O . LEU A 1 369 ? 46.393 -54.283 14.593 1.00 28.88 369 LEU A O 1
ATOM 2730 N N . SER A 1 370 ? 46.887 -56.262 15.520 1.00 29.78 370 SER A N 1
ATOM 2731 C CA . SER A 1 370 ? 46.863 -56.004 16.980 1.00 29.78 370 SER A CA 1
ATOM 2732 C C . SER A 1 370 ? 47.951 -56.929 17.595 1.00 29.78 370 SER A C 1
ATOM 2734 O O . SER A 1 370 ? 48.497 -57.708 16.806 1.00 29.78 370 SER A O 1
ATOM 2736 N N . PRO A 1 371 ? 48.299 -56.954 18.913 1.00 49.94 371 PRO A N 1
ATOM 2737 C CA . PRO A 1 371 ? 47.613 -56.431 20.119 1.00 49.94 371 PRO A CA 1
ATOM 2738 C C . PRO A 1 371 ? 48.523 -55.641 21.112 1.00 49.94 371 PRO A C 1
ATOM 2740 O O . PRO A 1 371 ? 49.714 -55.475 20.865 1.00 49.94 371 PRO A O 1
ATOM 2743 N N . THR A 1 372 ? 48.016 -55.059 22.218 1.00 31.03 372 THR A N 1
ATOM 2744 C CA . THR A 1 372 ? 48.096 -55.534 23.646 1.00 31.03 372 THR A CA 1
ATOM 2745 C C . THR A 1 372 ? 47.883 -54.319 24.605 1.00 31.03 372 THR A C 1
ATOM 2747 O O . THR A 1 372 ? 48.012 -53.197 24.127 1.00 31.03 372 THR A O 1
ATOM 2750 N N . SER A 1 373 ? 47.600 -54.371 25.927 1.00 31.42 373 SER A N 1
ATOM 2751 C CA . SER A 1 373 ? 47.017 -55.385 26.847 1.00 31.42 373 SER A CA 1
ATOM 2752 C C . SER A 1 373 ? 46.612 -54.781 28.228 1.00 31.42 373 SER A C 1
ATOM 2754 O O . SER A 1 373 ? 47.208 -53.811 28.672 1.00 31.42 373 SER A O 1
ATOM 2756 N N . ALA A 1 374 ? 45.663 -55.439 28.920 1.00 30.11 374 ALA A N 1
ATOM 2757 C CA . ALA A 1 374 ? 45.460 -55.576 30.390 1.00 30.11 374 ALA A CA 1
ATOM 2758 C C . ALA A 1 374 ? 45.385 -54.358 31.379 1.00 30.11 374 ALA A C 1
ATOM 2760 O O . ALA A 1 374 ? 46.396 -53.859 31.856 1.00 30.11 374 ALA A O 1
ATOM 2761 N N . THR A 1 375 ? 44.156 -53.970 31.783 1.00 28.61 375 THR A N 1
ATOM 2762 C CA . THR A 1 375 ? 43.424 -54.253 33.074 1.00 28.61 375 THR A CA 1
ATOM 2763 C C . THR A 1 375 ? 44.217 -54.760 34.325 1.00 28.61 375 THR A C 1
ATOM 2765 O O . THR A 1 375 ? 45.162 -55.505 34.076 1.00 28.61 375 THR A O 1
ATOM 2768 N N . PRO A 1 376 ? 43.819 -54.589 35.640 1.00 50.19 376 PRO A N 1
ATOM 2769 C CA . PRO A 1 376 ? 42.692 -53.875 36.323 1.00 50.19 376 PRO A CA 1
ATOM 2770 C C . PRO A 1 376 ? 43.015 -52.978 37.587 1.00 50.19 376 PRO A C 1
ATOM 2772 O O . PRO A 1 376 ? 44.152 -52.841 38.016 1.00 50.19 376 PRO A O 1
ATOM 2775 N N . SER A 1 377 ? 41.925 -52.434 38.179 1.00 28.80 377 SER A N 1
ATOM 2776 C CA . SER A 1 377 ? 41.573 -51.929 39.559 1.00 28.80 377 SER A CA 1
ATOM 2777 C C . SER A 1 377 ? 42.125 -52.691 40.818 1.00 28.80 377 SER A C 1
ATOM 2779 O O . SER A 1 377 ? 42.838 -53.663 40.574 1.00 28.80 377 SER A O 1
ATOM 2781 N N . PRO A 1 378 ? 41.763 -52.423 42.128 1.00 55.41 378 PRO A N 1
ATOM 2782 C CA . PRO A 1 378 ? 40.775 -51.477 42.755 1.00 55.41 378 PRO A CA 1
ATOM 2783 C C . PRO A 1 378 ? 41.116 -50.824 44.155 1.00 55.41 378 PRO A C 1
ATOM 2785 O O . PRO A 1 378 ? 42.144 -51.123 44.752 1.00 55.41 378 PRO A O 1
ATOM 2788 N N . THR A 1 379 ? 40.150 -50.076 44.759 1.00 30.25 379 THR A N 1
ATOM 2789 C CA . THR A 1 379 ? 39.965 -49.735 46.228 1.00 30.25 379 THR A CA 1
ATOM 2790 C C . THR A 1 379 ? 41.067 -48.899 46.941 1.00 30.25 379 THR A C 1
ATOM 2792 O O . THR A 1 379 ? 42.197 -48.890 46.491 1.00 30.25 379 THR A O 1
ATOM 2795 N N . GLY A 1 380 ? 40.900 -48.145 48.048 1.00 29.75 380 GLY A N 1
ATOM 2796 C CA . GLY A 1 380 ? 39.821 -47.852 49.026 1.00 29.75 380 GLY A CA 1
ATOM 2797 C C . GLY A 1 380 ? 40.439 -47.232 50.328 1.00 29.75 380 GLY A C 1
ATOM 2798 O O . GLY A 1 380 ? 41.661 -47.239 50.423 1.00 29.75 380 GLY A O 1
ATOM 2799 N N . THR A 1 381 ? 39.785 -46.691 51.382 1.00 29.81 381 THR A N 1
ATOM 2800 C CA . THR A 1 381 ? 38.383 -46.295 51.700 1.00 29.81 381 THR A CA 1
ATOM 2801 C C . THR A 1 381 ? 38.340 -45.443 53.021 1.00 29.81 381 THR A C 1
ATOM 2803 O O . THR A 1 381 ? 39.119 -45.719 53.925 1.00 29.81 381 THR A O 1
ATOM 2806 N N . THR A 1 382 ? 37.376 -44.507 53.190 1.00 29.88 382 THR A N 1
ATOM 2807 C CA . THR A 1 382 ? 36.813 -43.917 54.465 1.00 29.88 382 THR A CA 1
ATOM 2808 C C . THR A 1 382 ? 37.568 -42.981 55.458 1.00 29.88 382 THR A C 1
ATOM 2810 O O . THR A 1 382 ? 38.612 -43.322 55.995 1.00 29.88 382 THR A O 1
ATOM 2813 N N . ALA A 1 383 ? 36.807 -41.946 55.886 1.00 29.88 383 ALA A N 1
ATOM 2814 C CA . ALA A 1 383 ? 36.547 -41.454 57.268 1.00 29.88 383 ALA A CA 1
ATOM 2815 C C . ALA A 1 383 ? 37.271 -40.215 57.876 1.00 29.88 383 ALA A C 1
ATOM 2817 O O . ALA A 1 383 ? 38.469 -40.003 57.742 1.00 29.88 383 ALA A O 1
ATOM 2818 N N . ALA A 1 384 ? 36.451 -39.417 58.583 1.00 32.91 384 ALA A N 1
ATOM 2819 C CA . ALA A 1 384 ? 36.732 -38.212 59.392 1.00 32.91 384 ALA A CA 1
ATOM 2820 C C . ALA A 1 384 ? 36.852 -38.596 60.911 1.00 32.91 384 ALA A C 1
ATOM 2822 O O . ALA A 1 384 ? 36.857 -39.807 61.151 1.00 32.91 384 ALA A O 1
ATOM 2823 N N . PRO A 1 385 ? 36.886 -37.706 61.952 1.00 49.78 385 PRO A N 1
ATOM 2824 C CA . PRO A 1 385 ? 36.525 -36.272 62.016 1.00 49.78 385 PRO A CA 1
ATOM 2825 C C . PRO A 1 385 ? 37.461 -35.336 62.848 1.00 49.78 385 PRO A C 1
ATOM 2827 O O . PRO A 1 385 ? 38.554 -35.712 63.256 1.00 49.78 385 PRO A O 1
ATOM 2830 N N . SER A 1 386 ? 36.999 -34.090 63.061 1.00 35.03 386 SER A N 1
ATOM 2831 C CA . SER A 1 386 ? 37.630 -32.971 63.806 1.00 35.03 386 SER A CA 1
ATOM 2832 C C . SER A 1 386 ? 37.797 -33.217 65.324 1.00 35.03 386 SER A C 1
ATOM 2834 O O . SER A 1 386 ? 37.186 -34.144 65.861 1.00 35.03 386 SER A O 1
ATOM 2836 N N . PRO A 1 387 ? 38.561 -32.364 66.045 1.00 50.12 387 PRO A N 1
ATOM 2837 C CA . PRO A 1 387 ? 37.925 -31.235 66.753 1.00 50.12 387 PRO A CA 1
ATOM 2838 C C . PRO A 1 387 ? 38.696 -29.895 66.621 1.00 50.12 387 PRO A C 1
ATOM 2840 O O . PRO A 1 387 ? 39.369 -29.690 65.616 1.00 50.12 387 PRO A O 1
ATOM 2843 N N . ASP A 1 388 ? 38.495 -28.957 67.556 1.00 32.72 388 ASP A N 1
ATOM 2844 C CA . ASP A 1 388 ? 38.364 -27.503 67.319 1.00 32.72 388 ASP A CA 1
ATOM 2845 C C . ASP A 1 388 ? 39.257 -26.621 68.246 1.00 32.72 388 ASP A C 1
ATOM 2847 O O . ASP A 1 388 ? 39.735 -27.124 69.262 1.00 32.72 388 ASP A O 1
ATOM 2851 N N . VAL A 1 389 ? 39.364 -25.301 67.963 1.00 30.53 389 VAL A N 1
ATOM 2852 C CA . VAL A 1 389 ? 39.799 -24.189 68.880 1.00 30.53 389 VAL A CA 1
ATOM 2853 C C . VAL A 1 389 ? 41.321 -24.153 69.275 1.00 30.53 389 VAL A C 1
ATOM 2855 O O . VAL A 1 389 ? 41.932 -25.188 69.487 1.00 30.53 389 VAL A O 1
ATOM 2858 N N . THR A 1 390 ? 42.094 -23.040 69.369 1.00 31.05 390 THR A N 1
ATOM 2859 C CA . THR A 1 390 ? 41.846 -21.599 69.677 1.00 31.05 390 THR A CA 1
ATOM 2860 C C . THR A 1 390 ? 42.850 -20.609 69.007 1.00 31.05 390 THR A C 1
ATOM 2862 O O . THR A 1 390 ? 43.961 -20.972 68.642 1.00 31.05 390 THR A O 1
ATOM 2865 N N . THR A 1 391 ? 42.459 -19.327 68.971 1.00 32.53 391 THR A N 1
ATOM 2866 C CA . THR A 1 391 ? 43.140 -18.037 68.641 1.00 32.53 391 THR A CA 1
ATOM 2867 C C . THR A 1 391 ? 44.607 -17.761 69.057 1.00 32.53 391 THR A C 1
ATOM 2869 O O . THR A 1 391 ? 44.950 -18.104 70.181 1.00 32.53 391 THR A O 1
ATOM 2872 N N . VAL A 1 392 ? 45.351 -16.938 68.271 1.00 28.84 392 VAL A N 1
ATOM 2873 C CA . VAL A 1 392 ? 46.119 -15.697 68.656 1.00 28.84 392 VAL A CA 1
ATOM 2874 C C . VAL A 1 392 ? 46.530 -14.876 67.390 1.00 28.84 392 VAL A C 1
ATOM 2876 O O . VAL A 1 392 ? 46.847 -15.452 66.355 1.00 28.84 392 VAL A O 1
ATOM 2879 N N . THR A 1 393 ? 46.578 -13.537 67.495 1.00 32.75 393 THR A N 1
ATOM 2880 C CA . THR A 1 393 ? 47.102 -12.507 66.537 1.00 32.75 393 THR A CA 1
ATOM 2881 C C . THR A 1 393 ? 48.030 -11.554 67.357 1.00 32.75 393 THR A C 1
ATOM 2883 O O . THR A 1 393 ? 47.800 -11.537 68.570 1.00 32.75 393 THR A O 1
ATOM 2886 N N . PRO A 1 394 ? 49.007 -10.736 66.844 1.00 42.19 394 PRO A N 1
ATOM 2887 C CA . PRO A 1 394 ? 49.047 -10.102 65.505 1.00 42.19 394 PRO A CA 1
ATOM 2888 C C . PRO A 1 394 ? 50.407 -9.760 64.798 1.00 42.19 394 PRO A C 1
ATOM 2890 O O . PRO A 1 394 ? 51.413 -9.460 65.429 1.00 42.19 394 PRO A O 1
ATOM 2893 N N . GLY A 1 395 ? 50.334 -9.582 63.463 1.00 27.56 395 GLY A N 1
ATOM 2894 C CA . GLY A 1 395 ? 51.093 -8.588 62.656 1.00 27.56 395 GLY A CA 1
ATOM 2895 C C . GLY A 1 395 ? 52.567 -8.865 62.268 1.00 27.56 395 GLY A C 1
ATOM 2896 O O . GLY A 1 395 ? 53.209 -9.730 62.851 1.00 27.56 395 GLY A O 1
ATOM 2897 N N . PRO A 1 396 ? 53.164 -8.064 61.353 1.00 46.31 396 PRO A N 1
ATOM 2898 C CA . PRO A 1 396 ? 52.600 -7.569 60.084 1.00 46.31 396 PRO A CA 1
ATOM 2899 C C . PRO A 1 396 ? 53.581 -7.696 58.885 1.00 46.31 396 PRO A C 1
ATOM 2901 O O . PRO A 1 396 ? 54.795 -7.658 59.064 1.00 46.31 396 PRO A O 1
ATOM 2904 N N . SER A 1 397 ? 53.076 -7.730 57.644 1.00 27.67 397 SER A N 1
ATOM 2905 C CA . SER A 1 397 ? 53.745 -7.197 56.430 1.00 27.67 397 SER A CA 1
ATOM 2906 C C . SER A 1 397 ? 52.776 -7.203 55.241 1.00 27.67 397 SER A C 1
ATOM 2908 O O . SER A 1 397 ? 51.836 -7.994 55.218 1.00 27.67 397 SER A O 1
ATOM 2910 N N . GLY A 1 398 ? 52.946 -6.261 54.311 1.00 29.66 398 GLY A N 1
ATOM 2911 C CA . GLY A 1 398 ? 51.896 -5.881 53.362 1.00 29.66 398 GLY A CA 1
ATOM 2912 C C . GLY A 1 398 ? 51.836 -6.665 52.049 1.00 29.66 398 GLY A C 1
ATOM 2913 O O . GLY A 1 398 ? 52.779 -7.336 51.639 1.00 29.66 398 GLY A O 1
ATOM 2914 N N . THR A 1 399 ? 50.712 -6.495 51.357 1.00 30.66 399 THR A N 1
ATOM 2915 C CA . THR A 1 399 ? 50.605 -6.404 49.891 1.00 30.66 399 THR A CA 1
ATOM 2916 C C . THR A 1 399 ? 49.297 -5.679 49.567 1.00 30.66 399 THR A C 1
ATOM 2918 O O . THR A 1 399 ? 48.291 -5.883 50.248 1.00 30.66 399 THR A O 1
ATOM 2921 N N . ASP A 1 400 ? 49.327 -4.772 48.592 1.00 32.41 400 ASP A N 1
ATOM 2922 C CA . ASP A 1 400 ? 48.236 -3.826 48.342 1.00 32.41 400 ASP A CA 1
ATOM 2923 C C . ASP A 1 400 ? 46.985 -4.470 47.710 1.00 32.41 400 ASP A C 1
ATOM 2925 O O . ASP A 1 400 ? 47.103 -5.377 46.879 1.00 32.41 400 ASP A O 1
ATOM 2929 N N . PRO A 1 401 ? 45.770 -3.980 48.025 1.00 34.38 401 PRO A N 1
ATOM 2930 C CA . PRO A 1 401 ? 44.560 -4.392 47.329 1.00 34.38 401 PRO A CA 1
ATOM 2931 C C . PRO A 1 401 ? 44.472 -3.739 45.942 1.00 34.38 401 PRO A C 1
ATOM 2933 O O . PRO A 1 401 ? 44.464 -2.514 45.804 1.00 34.38 401 PRO A O 1
ATOM 2936 N N . VAL A 1 402 ? 44.319 -4.564 44.904 1.00 35.56 402 VAL A N 1
ATOM 2937 C CA . VAL A 1 402 ? 43.984 -4.106 43.546 1.00 35.56 402 VAL A CA 1
ATOM 2938 C C . VAL A 1 402 ? 42.625 -3.385 43.576 1.00 35.56 402 VAL A C 1
ATOM 2940 O O . VAL A 1 402 ? 41.646 -3.971 44.051 1.00 35.56 402 VAL A O 1
ATOM 2943 N N . PRO A 1 403 ? 42.509 -2.143 43.069 1.00 33.03 403 PRO A N 1
ATOM 2944 C CA . PRO A 1 403 ? 41.237 -1.434 43.064 1.00 33.03 403 PRO A CA 1
ATOM 2945 C C . PRO A 1 403 ? 40.253 -2.092 42.091 1.00 33.03 403 PRO A C 1
ATOM 2947 O O . PRO A 1 403 ? 40.559 -2.313 40.919 1.00 33.03 403 PRO A O 1
ATOM 2950 N N . SER A 1 404 ? 39.032 -2.349 42.565 1.00 31.88 404 SER A N 1
ATOM 2951 C CA . SER A 1 404 ? 37.910 -2.652 41.672 1.00 31.88 404 SER A CA 1
ATOM 2952 C C . SER A 1 404 ? 37.655 -1.458 40.742 1.00 31.88 404 SER A C 1
ATOM 2954 O O . SER A 1 404 ? 37.670 -0.320 41.220 1.00 31.88 404 SER A O 1
ATOM 2956 N N . PRO A 1 405 ? 37.377 -1.668 39.442 1.00 33.62 405 PRO A N 1
ATOM 2957 C CA . PRO A 1 405 ? 37.022 -0.581 38.543 1.00 33.62 405 PRO A CA 1
ATOM 2958 C C . PRO A 1 405 ? 35.615 -0.065 38.867 1.00 33.62 405 PRO A C 1
ATOM 2960 O O . PRO A 1 405 ? 34.615 -0.500 38.296 1.00 33.62 405 PRO A O 1
ATOM 2963 N N . THR A 1 406 ? 35.539 0.909 39.774 1.00 35.66 406 THR A N 1
ATOM 2964 C CA . THR A 1 406 ? 34.382 1.800 39.885 1.00 35.66 406 THR A CA 1
ATOM 2965 C C . THR A 1 406 ? 34.268 2.570 38.574 1.00 35.66 406 THR A C 1
ATOM 2967 O O . THR A 1 406 ? 35.008 3.524 38.337 1.00 35.66 406 THR A O 1
ATOM 2970 N N . VAL A 1 407 ? 33.355 2.145 37.698 1.00 38.12 407 VAL A N 1
ATOM 2971 C CA . VAL A 1 407 ? 33.072 2.854 36.446 1.00 38.12 407 VAL A CA 1
ATOM 2972 C C . VAL A 1 407 ? 32.345 4.156 36.776 1.00 38.12 407 VAL A C 1
ATOM 2974 O O . VAL A 1 407 ? 31.121 4.195 36.913 1.00 38.12 407 VAL A O 1
ATOM 2977 N N . THR A 1 408 ? 33.117 5.234 36.898 1.00 33.97 408 THR A N 1
ATOM 2978 C CA . THR A 1 408 ? 32.610 6.608 36.874 1.00 33.97 408 THR A CA 1
ATOM 2979 C C . THR A 1 408 ? 31.756 6.796 35.612 1.00 33.97 408 THR A C 1
ATOM 2981 O O . THR A 1 408 ? 32.213 6.439 34.521 1.00 33.97 408 THR A O 1
ATOM 2984 N N . PRO A 1 409 ? 30.522 7.323 35.707 1.00 38.50 409 PRO A N 1
ATOM 2985 C CA . PRO A 1 409 ? 29.691 7.532 34.528 1.00 38.50 409 PRO A CA 1
ATOM 2986 C C . PRO A 1 409 ? 30.343 8.560 33.585 1.00 38.50 409 PRO A C 1
ATOM 2988 O O . PRO A 1 409 ? 30.934 9.530 34.067 1.00 38.50 409 PRO A O 1
ATOM 2991 N N . PRO A 1 410 ? 30.224 8.400 32.253 1.00 42.81 410 PRO A N 1
ATOM 2992 C CA . PRO A 1 410 ? 30.673 9.431 31.325 1.00 42.81 410 PRO A CA 1
ATOM 2993 C C . PRO A 1 410 ? 29.874 10.725 31.570 1.00 42.81 410 PRO A C 1
ATOM 2995 O O . PRO A 1 410 ? 28.657 10.653 31.766 1.00 42.81 410 PRO A O 1
ATOM 2998 N N . PRO A 1 411 ? 30.512 11.911 31.541 1.00 51.34 411 PRO A N 1
ATOM 2999 C CA . PRO A 1 411 ? 29.850 13.172 31.890 1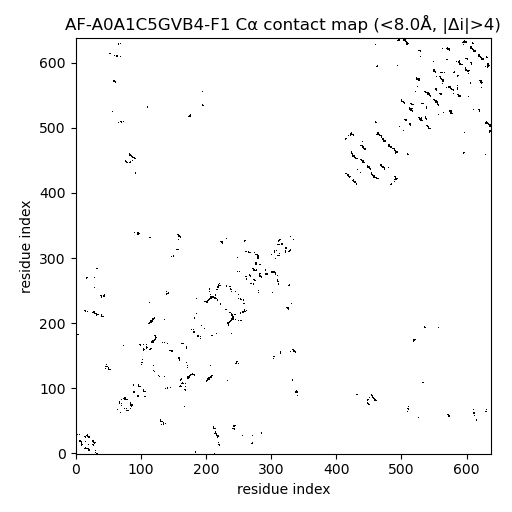.00 51.34 411 PRO A CA 1
ATOM 3000 C C . PRO A 1 411 ? 28.783 13.611 30.875 1.00 51.34 411 PRO A C 1
ATOM 3002 O O . PRO A 1 411 ? 27.949 14.451 31.196 1.00 51.34 411 PRO A O 1
ATOM 3005 N N . ASN A 1 412 ? 28.780 13.025 29.672 1.00 60.16 412 ASN A N 1
ATOM 3006 C CA . ASN A 1 412 ? 27.880 13.379 28.581 1.00 60.16 412 ASN A CA 1
ATOM 3007 C C . ASN A 1 412 ? 27.006 12.170 28.213 1.00 60.16 412 ASN A C 1
ATOM 3009 O O . ASN A 1 412 ? 27.482 11.218 27.592 1.00 60.16 412 ASN A O 1
ATOM 3013 N N . ARG A 1 413 ? 25.718 12.212 28.572 1.00 82.12 413 ARG A N 1
ATOM 3014 C CA . ARG A 1 413 ? 24.706 11.265 28.074 1.00 82.12 413 ARG A CA 1
ATOM 3015 C C . ARG A 1 413 ? 24.442 11.512 26.590 1.00 82.12 413 ARG A C 1
ATOM 3017 O O . ARG A 1 413 ? 24.492 12.653 26.131 1.00 82.12 413 ARG A O 1
ATOM 3024 N N . VAL A 1 414 ? 24.123 10.462 25.832 1.00 86.88 414 VAL A N 1
ATOM 3025 C CA . VAL A 1 414 ? 23.828 10.630 24.400 1.00 86.88 414 VAL A CA 1
ATOM 3026 C C . VAL A 1 414 ? 22.430 11.217 24.184 1.00 86.88 414 VAL A C 1
ATOM 3028 O O . VAL A 1 414 ? 21.507 10.999 24.976 1.00 86.88 414 VAL A O 1
ATOM 3031 N N . LYS A 1 415 ? 22.258 11.966 23.089 1.00 87.81 415 LYS A N 1
ATOM 3032 C CA . LYS A 1 415 ? 20.968 12.565 22.731 1.00 87.81 415 LYS A CA 1
ATOM 3033 C C . LYS A 1 415 ? 19.969 11.477 22.332 1.00 87.81 415 LYS A C 1
ATOM 3035 O O . LYS A 1 415 ? 20.172 10.781 21.339 1.00 87.81 415 LYS A O 1
ATOM 3040 N N . LEU A 1 416 ? 18.857 11.397 23.060 1.00 92.38 416 LEU A N 1
ATOM 3041 C CA . LEU A 1 416 ? 17.668 10.674 22.621 1.00 92.38 416 LEU A CA 1
ATOM 3042 C C . LEU A 1 416 ? 16.892 11.551 21.633 1.00 92.38 416 LEU A C 1
ATOM 3044 O O . LEU A 1 416 ? 16.535 12.687 21.944 1.00 92.38 416 LEU A O 1
ATOM 3048 N N . THR A 1 417 ? 16.652 11.026 20.439 1.00 89.19 417 THR A N 1
ATOM 3049 C CA . THR A 1 417 ? 15.798 11.644 19.423 1.00 89.19 417 THR A CA 1
ATOM 3050 C C . THR A 1 417 ? 14.402 11.052 19.531 1.00 89.19 417 THR A C 1
ATOM 3052 O O . THR A 1 417 ? 14.248 9.840 19.677 1.00 89.19 417 THR A O 1
ATOM 3055 N N . VAL A 1 418 ? 13.396 11.918 19.457 1.00 90.31 418 VAL A N 1
ATOM 3056 C CA . VAL A 1 418 ? 11.980 11.555 19.458 1.00 90.31 418 VAL A CA 1
ATOM 3057 C C . VAL A 1 418 ? 11.385 12.050 18.145 1.00 90.31 418 VAL A C 1
ATOM 3059 O O . VAL A 1 418 ? 11.583 13.214 17.794 1.00 90.31 418 VAL A O 1
ATOM 3062 N N . SER A 1 419 ? 10.689 11.176 17.426 1.00 84.06 419 SER A N 1
ATOM 3063 C CA . SER A 1 419 ? 9.958 11.501 16.197 1.00 84.06 419 SER A CA 1
ATOM 3064 C C . SER A 1 419 ? 8.590 10.818 16.183 1.00 84.06 419 SER A C 1
ATOM 3066 O O . SER A 1 419 ? 8.264 10.028 17.075 1.00 84.06 419 SER A O 1
ATOM 3068 N N . ASP A 1 420 ? 7.796 11.140 15.160 1.00 79.81 420 ASP A N 1
ATOM 3069 C CA . ASP A 1 420 ? 6.603 10.390 14.744 1.00 79.81 420 ASP A CA 1
ATOM 3070 C C . ASP A 1 420 ? 5.617 10.130 15.896 1.00 79.81 420 ASP A C 1
ATOM 3072 O O . ASP A 1 420 ? 5.015 9.065 16.036 1.00 79.81 420 ASP A O 1
ATOM 3076 N N . THR A 1 421 ? 5.494 11.124 16.780 1.00 87.38 421 THR A N 1
ATOM 3077 C CA . THR A 1 421 ? 4.645 11.058 17.964 1.00 87.38 421 THR A CA 1
ATOM 3078 C C . THR A 1 421 ? 3.185 11.218 17.558 1.00 87.38 421 THR A C 1
ATOM 3080 O O . THR A 1 421 ? 2.750 12.287 17.130 1.00 87.38 421 THR A O 1
ATOM 3083 N N . THR A 1 422 ? 2.415 10.148 17.726 1.00 86.12 422 THR A N 1
ATOM 3084 C CA . THR A 1 422 ? 0.968 10.125 17.504 1.00 86.12 422 THR A CA 1
ATOM 3085 C C . THR A 1 422 ? 0.227 10.219 18.843 1.00 86.12 422 THR A C 1
ATOM 3087 O O . THR A 1 422 ? 0.814 10.508 19.890 1.00 86.12 422 THR A O 1
ATOM 3090 N N . ALA A 1 423 ? -1.083 9.971 18.842 1.00 86.50 423 ALA A N 1
ATOM 3091 C CA . ALA A 1 423 ? -1.862 9.885 20.073 1.00 86.50 423 ALA A CA 1
ATOM 3092 C C . ALA A 1 423 ? -1.570 8.589 20.859 1.00 86.50 423 ALA A C 1
ATOM 3094 O O . ALA A 1 423 ? -1.776 8.537 22.069 1.00 86.50 423 ALA A O 1
ATOM 3095 N N . THR A 1 424 ? -1.093 7.538 20.186 1.00 88.06 424 THR A N 1
ATOM 3096 C CA . THR A 1 424 ? -0.951 6.184 20.753 1.00 88.06 424 THR A CA 1
ATOM 3097 C C . THR A 1 424 ? 0.454 5.605 20.611 1.00 88.06 424 THR A C 1
ATOM 3099 O O . THR A 1 424 ? 0.714 4.514 21.120 1.00 88.06 424 THR A O 1
ATOM 3102 N N . SER A 1 425 ? 1.378 6.328 19.975 1.00 88.81 425 SER A N 1
ATOM 3103 C CA . SER A 1 425 ? 2.758 5.890 19.779 1.00 88.81 425 SER A CA 1
ATOM 3104 C C . SER A 1 425 ? 3.766 7.040 19.745 1.00 88.81 425 SER A C 1
ATOM 3106 O O . SER A 1 425 ? 3.405 8.197 19.533 1.00 88.81 425 SER A O 1
ATOM 3108 N N . THR A 1 426 ? 5.046 6.711 19.910 1.00 91.88 426 THR A N 1
ATOM 3109 C CA . THR A 1 426 ? 6.168 7.588 19.554 1.00 91.88 426 THR A CA 1
ATOM 3110 C C . THR A 1 426 ? 7.359 6.764 19.083 1.00 91.88 426 THR A C 1
ATOM 3112 O O . THR A 1 426 ? 7.615 5.686 19.624 1.00 91.88 426 THR A O 1
ATOM 3115 N N . ARG A 1 427 ? 8.131 7.286 18.129 1.00 88.12 427 ARG A N 1
ATOM 3116 C CA . ARG A 1 427 ? 9.413 6.700 17.730 1.00 88.12 427 ARG A CA 1
ATOM 3117 C C . ARG A 1 427 ? 10.551 7.308 18.549 1.00 88.12 427 ARG A C 1
ATOM 3119 O O . ARG A 1 427 ? 10.599 8.518 18.774 1.00 88.12 427 ARG A O 1
ATOM 3126 N N . LEU A 1 428 ? 11.458 6.455 19.010 1.00 88.88 428 LEU A N 1
ATOM 3127 C CA . LEU A 1 428 ? 12.655 6.790 19.778 1.00 88.88 428 LEU A CA 1
ATOM 3128 C C . LEU A 1 428 ? 13.891 6.319 19.005 1.00 88.88 428 LEU A C 1
ATOM 3130 O O . LEU A 1 428 ? 13.901 5.198 18.505 1.00 88.88 428 LEU A O 1
ATOM 3134 N N . ALA A 1 429 ? 14.943 7.136 18.937 1.00 85.81 429 ALA A N 1
ATOM 3135 C CA . ALA A 1 429 ? 16.219 6.768 18.317 1.00 85.81 429 ALA A CA 1
ATOM 3136 C C . ALA A 1 429 ? 17.418 7.350 19.081 1.00 85.81 429 ALA A C 1
ATOM 3138 O O . ALA A 1 429 ? 17.376 8.498 19.524 1.00 85.81 429 ALA A O 1
ATOM 3139 N N . TRP A 1 430 ? 18.501 6.587 19.217 1.00 87.06 430 TRP A N 1
ATOM 3140 C CA . TRP A 1 430 ? 19.720 6.999 19.920 1.00 87.06 430 TRP A CA 1
ATOM 3141 C C . TRP A 1 430 ? 20.988 6.524 19.190 1.00 87.06 430 TRP A C 1
ATOM 3143 O O . TRP A 1 430 ? 20.937 5.526 18.470 1.00 87.06 430 TRP A O 1
ATOM 3153 N N . PRO A 1 431 ? 22.137 7.208 19.357 1.00 82.81 431 PRO A N 1
ATOM 3154 C CA . PRO A 1 431 ? 23.424 6.709 18.877 1.00 82.81 431 PRO A CA 1
ATOM 3155 C C . PRO A 1 431 ? 23.753 5.327 19.453 1.00 82.81 431 PRO A C 1
ATOM 3157 O O . PRO A 1 431 ? 23.422 5.041 20.603 1.00 82.81 431 PRO A O 1
ATOM 3160 N N . ALA A 1 432 ? 24.433 4.486 18.673 1.00 78.06 432 ALA A N 1
ATOM 3161 C CA . ALA A 1 432 ? 24.927 3.205 19.162 1.00 78.06 432 ALA A CA 1
ATOM 3162 C C . ALA A 1 432 ? 25.985 3.400 20.265 1.00 78.06 432 ALA A C 1
ATOM 3164 O O . ALA A 1 432 ? 26.863 4.258 20.163 1.00 78.06 432 ALA A O 1
ATOM 3165 N N . GLY A 1 433 ? 25.889 2.582 21.312 1.00 77.94 433 GLY A N 1
ATOM 3166 C CA . GLY A 1 433 ? 26.907 2.420 22.342 1.00 77.94 433 GLY A CA 1
ATOM 3167 C C . GLY A 1 433 ? 28.000 1.425 21.932 1.00 77.94 433 GLY A C 1
ATOM 3168 O O . GLY A 1 433 ? 28.243 1.234 20.740 1.00 77.94 433 GLY A O 1
ATOM 3169 N N . PRO A 1 434 ? 28.669 0.788 22.910 1.00 78.19 434 PRO A N 1
ATOM 3170 C CA . PRO A 1 434 ? 29.681 -0.234 22.650 1.00 78.19 434 PRO A CA 1
ATOM 3171 C C . PRO A 1 434 ? 29.180 -1.379 21.758 1.00 78.19 434 PRO A C 1
ATOM 3173 O O . PRO A 1 434 ? 27.981 -1.661 21.695 1.00 78.19 434 PRO A O 1
ATOM 3176 N N . VAL A 1 435 ? 30.118 -2.082 21.120 1.00 67.81 435 VAL A N 1
ATOM 3177 C CA . VAL A 1 435 ? 29.833 -3.341 20.413 1.00 67.81 435 VAL A CA 1
ATOM 3178 C C . VAL A 1 435 ? 29.130 -4.313 21.373 1.00 67.81 435 VAL A C 1
ATOM 3180 O O . VAL A 1 435 ? 29.420 -4.333 22.5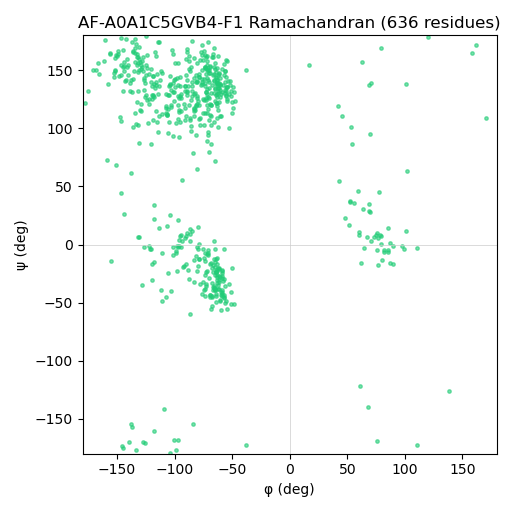69 1.00 67.81 435 VAL A O 1
ATOM 3183 N N . ASP A 1 436 ? 28.143 -5.046 20.856 1.00 74.56 436 ASP A N 1
ATOM 3184 C CA . ASP A 1 436 ? 27.251 -5.951 21.598 1.00 74.56 436 ASP A CA 1
ATOM 3185 C C . ASP A 1 436 ? 26.383 -5.324 22.704 1.00 74.56 436 ASP A C 1
ATOM 3187 O O . ASP A 1 436 ? 25.689 -6.046 23.429 1.00 74.56 436 ASP A O 1
ATOM 3191 N N . ALA A 1 437 ? 26.319 -3.990 22.796 1.00 77.56 437 ALA A N 1
ATOM 3192 C CA . ALA A 1 437 ? 25.437 -3.312 23.739 1.00 77.56 437 ALA A CA 1
ATOM 3193 C C . ALA A 1 437 ? 23.980 -3.807 23.645 1.00 77.56 437 ALA A C 1
ATOM 3195 O O . ALA A 1 437 ? 23.410 -4.057 22.576 1.00 77.56 437 ALA A O 1
ATOM 3196 N N . ARG A 1 438 ? 23.356 -3.923 24.817 1.00 87.12 438 ARG A N 1
ATOM 3197 C CA . ARG A 1 438 ? 21.921 -4.149 24.977 1.00 87.12 438 ARG A CA 1
ATOM 3198 C C . ARG A 1 438 ? 21.336 -2.963 25.719 1.00 87.12 438 ARG A C 1
ATOM 3200 O O . ARG A 1 438 ? 21.924 -2.475 26.682 1.00 87.12 438 ARG A O 1
ATOM 3207 N N . TYR A 1 439 ? 20.173 -2.515 25.278 1.00 90.62 439 TYR A N 1
ATOM 3208 C CA . TYR A 1 439 ? 19.479 -1.362 25.827 1.00 90.62 439 TYR A CA 1
ATOM 3209 C C . TYR A 1 439 ? 18.218 -1.808 26.559 1.00 90.62 439 TYR A C 1
ATOM 3211 O O . TYR A 1 439 ? 17.563 -2.770 26.159 1.00 90.62 439 TYR A O 1
ATOM 3219 N N . ALA A 1 440 ? 17.847 -1.088 27.608 1.00 93.69 440 ALA A N 1
ATOM 3220 C CA . ALA A 1 440 ? 16.497 -1.080 28.143 1.00 93.69 440 ALA A CA 1
ATOM 3221 C C . ALA A 1 440 ? 15.811 0.221 27.723 1.00 93.69 440 ALA A C 1
ATOM 3223 O O . ALA A 1 440 ? 16.413 1.295 27.796 1.00 93.69 440 ALA A O 1
ATOM 3224 N N . VAL A 1 441 ? 14.549 0.117 27.313 1.00 94.50 441 VAL A N 1
ATOM 3225 C CA . VAL A 1 441 ? 13.678 1.269 27.055 1.00 94.50 441 VAL A CA 1
ATOM 3226 C C . VAL A 1 441 ? 12.875 1.516 28.323 1.00 94.50 441 VAL A C 1
ATOM 3228 O O . VAL A 1 441 ? 12.092 0.658 28.739 1.00 94.50 441 VAL A O 1
ATOM 3231 N N . LEU A 1 442 ? 13.093 2.664 28.960 1.00 95.12 442 LEU A N 1
ATOM 3232 C CA . LEU A 1 442 ? 12.406 3.063 30.180 1.00 95.12 442 LEU A CA 1
ATOM 3233 C C . LEU A 1 442 ? 11.304 4.065 29.843 1.00 95.12 442 LEU A C 1
ATOM 3235 O O . LEU A 1 442 ? 11.553 5.067 29.173 1.00 95.12 442 LEU A O 1
ATOM 3239 N N . VAL A 1 443 ? 10.107 3.812 30.368 1.00 95.12 443 VAL A N 1
ATOM 3240 C CA . VAL A 1 443 ? 8.975 4.743 30.365 1.00 95.12 443 VAL A CA 1
ATOM 3241 C C . VAL A 1 443 ? 8.566 4.974 31.815 1.00 95.12 443 VAL A C 1
ATOM 3243 O O . VAL A 1 443 ? 8.362 4.024 32.570 1.00 95.12 443 VAL A O 1
ATOM 3246 N N . ASP A 1 444 ? 8.537 6.242 32.218 1.00 95.31 444 ASP A N 1
ATOM 3247 C CA . ASP A 1 444 ? 8.272 6.710 33.583 1.00 95.31 444 ASP A CA 1
ATOM 3248 C C . ASP A 1 444 ? 9.160 6.030 34.643 1.00 95.31 444 ASP A C 1
ATOM 3250 O O . ASP A 1 444 ? 8.748 5.736 35.762 1.00 95.31 444 ASP A O 1
ATOM 3254 N N . GLY A 1 445 ? 10.419 5.770 34.269 1.00 91.31 445 GLY A N 1
ATOM 3255 C CA . GLY A 1 445 ? 11.425 5.114 35.111 1.00 91.31 445 GLY A CA 1
ATOM 3256 C C . GLY A 1 445 ? 11.342 3.583 35.150 1.00 91.31 445 GLY A C 1
ATOM 3257 O O . GLY A 1 445 ? 12.245 2.949 35.692 1.00 91.31 445 GLY A O 1
ATOM 3258 N N . ARG A 1 446 ? 10.322 2.962 34.542 1.00 92.06 446 ARG A N 1
ATOM 3259 C CA . ARG A 1 446 ? 10.192 1.500 34.446 1.00 92.06 446 ARG A CA 1
ATOM 3260 C C . ARG A 1 446 ? 10.706 0.999 33.098 1.00 92.06 446 ARG A C 1
ATOM 3262 O O . ARG A 1 446 ? 10.245 1.453 32.056 1.00 92.06 446 ARG A O 1
ATOM 3269 N N . SER A 1 447 ? 11.605 0.014 33.107 1.00 92.06 447 SER A N 1
ATOM 3270 C CA . SER A 1 447 ? 11.982 -0.731 31.896 1.00 92.06 447 SER A CA 1
ATOM 3271 C C . SER A 1 447 ? 10.767 -1.478 31.339 1.00 92.06 447 SER A C 1
ATOM 3273 O O . SER A 1 447 ? 10.267 -2.385 32.002 1.00 92.06 447 SER A O 1
ATOM 3275 N N . ILE A 1 448 ? 10.318 -1.127 30.131 1.00 91.44 448 ILE A N 1
ATOM 3276 C CA . ILE A 1 448 ? 9.184 -1.786 29.458 1.00 91.44 448 ILE A CA 1
ATOM 3277 C C . ILE A 1 448 ? 9.612 -2.847 28.436 1.00 91.44 448 ILE A C 1
ATOM 3279 O O . ILE A 1 448 ? 8.847 -3.767 28.183 1.00 91.44 448 ILE A O 1
ATOM 3283 N N . ALA A 1 449 ? 10.837 -2.769 27.906 1.00 88.44 449 ALA A N 1
ATOM 3284 C CA . ALA A 1 449 ? 11.453 -3.825 27.099 1.00 88.44 449 ALA A CA 1
ATOM 3285 C C . ALA A 1 449 ? 12.986 -3.725 27.125 1.00 88.44 449 ALA A C 1
ATOM 3287 O O . ALA A 1 449 ? 13.545 -2.675 27.462 1.00 88.44 449 ALA A O 1
ATOM 3288 N N . ARG A 1 450 ? 13.666 -4.805 26.719 1.00 89.00 450 ARG A N 1
ATOM 3289 C CA . ARG A 1 450 ? 15.110 -4.828 26.430 1.00 89.00 450 ARG A CA 1
ATOM 3290 C C . ARG A 1 450 ? 15.323 -5.136 24.947 1.00 89.00 450 ARG A C 1
ATOM 3292 O O . ARG A 1 450 ? 14.640 -5.998 24.410 1.00 89.00 450 ARG A O 1
ATOM 3299 N N . THR A 1 451 ? 16.249 -4.440 24.292 1.00 81.19 451 THR A N 1
ATOM 3300 C CA . THR A 1 451 ? 16.474 -4.517 22.839 1.00 81.19 451 THR A CA 1
ATOM 3301 C C . THR A 1 451 ? 17.958 -4.407 22.474 1.00 81.19 451 THR A C 1
ATOM 3303 O O . THR A 1 451 ? 18.760 -3.871 23.238 1.00 81.19 451 THR A O 1
ATOM 3306 N N . ALA A 1 452 ? 18.325 -4.913 21.297 1.00 80.69 452 ALA A N 1
ATOM 3307 C CA . ALA A 1 452 ? 19.606 -4.629 20.644 1.00 80.69 452 ALA A CA 1
ATOM 3308 C C . ALA A 1 452 ? 19.520 -3.428 19.679 1.00 80.69 452 ALA A C 1
ATOM 3310 O O . ALA A 1 452 ? 20.546 -2.858 19.318 1.00 80.69 452 ALA A O 1
ATOM 3311 N N . ALA A 1 453 ? 18.309 -3.045 19.261 1.00 74.06 453 ALA A N 1
ATOM 3312 C CA . ALA A 1 453 ? 18.091 -1.964 18.309 1.00 74.06 453 ALA A CA 1
ATOM 3313 C C . ALA A 1 453 ? 18.385 -0.586 18.924 1.00 74.06 453 ALA A C 1
ATOM 3315 O O . ALA A 1 453 ? 18.187 -0.364 20.116 1.00 74.06 453 ALA A O 1
ATOM 3316 N N . THR A 1 454 ? 18.809 0.347 18.074 1.00 80.00 454 THR A N 1
ATOM 3317 C CA . THR A 1 454 ? 19.060 1.772 18.370 1.00 80.00 454 THR A CA 1
ATOM 3318 C C . THR A 1 454 ? 17.888 2.688 18.006 1.00 80.00 454 THR A C 1
ATOM 3320 O O . THR A 1 454 ? 17.945 3.899 18.225 1.00 80.00 454 THR A O 1
ATOM 3323 N N . ARG A 1 455 ? 16.822 2.121 17.433 1.00 78.56 455 ARG A N 1
ATOM 3324 C CA . ARG A 1 455 ? 15.551 2.786 17.140 1.00 78.56 455 ARG A CA 1
ATOM 3325 C C . ARG A 1 455 ? 14.410 1.839 17.488 1.00 78.56 455 ARG A C 1
ATOM 3327 O O . ARG A 1 455 ? 14.506 0.640 17.236 1.00 78.56 455 ARG A O 1
ATOM 3334 N N . VAL A 1 456 ? 13.355 2.375 18.086 1.00 80.25 456 VAL A N 1
ATOM 3335 C CA . VAL A 1 456 ? 12.149 1.628 18.453 1.00 80.25 456 VAL A CA 1
ATOM 3336 C C . VAL A 1 456 ? 10.913 2.509 18.329 1.00 80.25 456 VAL A C 1
ATOM 3338 O O . VAL A 1 456 ? 10.981 3.723 18.531 1.00 80.25 456 VAL A O 1
ATOM 3341 N N . SER A 1 457 ? 9.773 1.874 18.119 1.00 86.62 457 SER A N 1
ATOM 3342 C CA . SER A 1 457 ? 8.450 2.466 18.225 1.00 86.62 457 SER A CA 1
ATOM 3343 C C . SER A 1 457 ? 7.804 2.015 19.538 1.00 86.62 457 SER A C 1
ATOM 3345 O O . SER A 1 457 ? 7.598 0.827 19.783 1.00 86.62 457 SER A O 1
ATOM 3347 N N . VAL A 1 458 ? 7.497 2.963 20.424 1.00 90.94 458 VAL A N 1
ATOM 3348 C CA . VAL A 1 458 ? 6.732 2.702 21.651 1.00 90.94 458 VAL A CA 1
ATOM 3349 C C . VAL A 1 458 ? 5.252 2.833 21.308 1.00 90.94 458 VAL A C 1
ATOM 3351 O O . VAL A 1 458 ? 4.831 3.896 20.860 1.00 90.94 458 VAL A O 1
ATOM 3354 N N . ILE A 1 459 ? 4.475 1.768 21.499 1.00 90.06 459 ILE A N 1
ATOM 3355 C CA . ILE A 1 459 ? 3.057 1.655 21.113 1.00 90.06 459 ILE A CA 1
ATOM 3356 C C . ILE A 1 459 ? 2.148 1.463 22.337 1.00 90.06 459 ILE A C 1
ATOM 3358 O O . ILE A 1 459 ? 2.615 1.155 23.435 1.00 90.06 459 ILE A O 1
ATOM 3362 N N . GLY A 1 460 ? 0.835 1.632 22.178 1.00 88.94 460 GLY A N 1
ATOM 3363 C CA . GLY A 1 460 ? -0.125 1.523 23.281 1.00 88.94 460 GLY A CA 1
ATOM 3364 C C . GLY A 1 460 ? -0.024 2.662 24.302 1.00 88.94 460 GLY A C 1
ATOM 3365 O O . GLY A 1 460 ? -0.319 2.473 25.482 1.00 88.94 460 GLY A O 1
ATOM 3366 N N . MET A 1 461 ? 0.419 3.845 23.881 1.00 91.00 461 MET A N 1
ATOM 3367 C CA . MET A 1 461 ? 0.440 5.055 24.707 1.00 91.00 461 MET A CA 1
ATOM 3368 C C . MET A 1 461 ? -0.981 5.639 24.844 1.00 91.00 461 MET A C 1
ATOM 3370 O O . MET A 1 461 ? -1.887 5.312 24.078 1.00 91.00 461 MET A O 1
ATOM 3374 N N . ARG A 1 462 ? -1.236 6.454 25.875 1.00 89.06 462 ARG A N 1
ATOM 3375 C CA . ARG A 1 462 ? -2.510 7.184 26.036 1.00 89.06 462 ARG A CA 1
ATOM 3376 C C . ARG A 1 462 ? -2.467 8.494 25.239 1.00 89.06 462 ARG A C 1
ATOM 3378 O O . ARG A 1 462 ? -1.437 9.162 25.318 1.00 89.06 462 ARG A O 1
ATOM 3385 N N . PRO A 1 463 ? -3.556 8.909 24.566 1.00 87.62 463 PRO A N 1
ATOM 3386 C CA . PRO A 1 463 ? -3.664 10.232 23.945 1.00 87.62 463 PRO A CA 1
ATOM 3387 C C . PRO A 1 463 ? -3.444 11.396 24.925 1.00 87.62 463 PRO A C 1
ATOM 3389 O O . PRO A 1 463 ? -3.744 11.284 26.115 1.00 87.62 463 PRO A O 1
ATOM 3392 N N . GLY A 1 464 ? -2.913 12.517 24.429 1.00 88.88 464 GLY A N 1
ATOM 3393 C CA . GLY A 1 464 ? -2.706 13.775 25.169 1.00 88.88 464 GLY A CA 1
ATOM 3394 C C . GLY A 1 464 ? -1.788 13.704 26.401 1.00 88.88 464 GLY A C 1
ATOM 3395 O O . GLY A 1 464 ? -1.704 14.672 27.163 1.00 88.88 464 GLY A O 1
ATOM 3396 N N . THR A 1 465 ? -1.116 12.576 26.626 1.00 92.38 465 THR A N 1
ATOM 3397 C CA . THR A 1 465 ? -0.446 12.214 27.880 1.00 92.38 465 THR A CA 1
ATOM 3398 C C . THR A 1 465 ? 1.059 12.452 27.785 1.00 92.38 465 THR A C 1
ATOM 3400 O O . THR A 1 465 ? 1.682 12.173 26.762 1.00 92.38 465 THR A O 1
ATOM 3403 N N . ALA A 1 466 ? 1.651 12.979 28.858 1.00 95.94 466 ALA A N 1
ATOM 3404 C CA . ALA A 1 466 ? 3.095 13.161 28.966 1.00 95.94 466 ALA A CA 1
ATOM 3405 C C . ALA A 1 466 ? 3.755 11.925 29.597 1.00 95.94 466 ALA A C 1
ATOM 3407 O O . ALA A 1 466 ? 3.312 11.461 30.643 1.00 95.94 466 ALA A O 1
ATOM 3408 N N . TYR A 1 467 ? 4.827 11.448 28.972 1.00 96.12 467 TYR A N 1
ATOM 3409 C CA . TYR A 1 467 ? 5.623 10.286 29.357 1.00 96.12 467 TYR A CA 1
ATOM 3410 C C . TYR A 1 467 ? 7.095 10.680 29.477 1.00 96.12 467 TYR A C 1
ATOM 3412 O O . TYR A 1 467 ? 7.618 11.403 28.626 1.00 96.12 467 TYR A O 1
ATOM 3420 N N . ARG A 1 468 ? 7.790 10.184 30.500 1.00 97.31 468 ARG A N 1
ATOM 3421 C CA . ARG A 1 468 ? 9.235 10.380 30.678 1.00 97.31 468 ARG A CA 1
ATOM 3422 C C . ARG A 1 468 ? 9.979 9.182 30.102 1.00 97.31 468 ARG A C 1
ATOM 3424 O O . ARG A 1 468 ? 9.990 8.116 30.713 1.00 97.31 468 ARG A O 1
ATOM 3431 N N . VAL A 1 469 ? 10.599 9.349 28.938 1.00 97.38 469 VAL A N 1
ATOM 3432 C CA . VAL A 1 469 ? 11.338 8.284 28.247 1.00 97.38 469 VAL A CA 1
ATOM 3433 C C . VAL A 1 469 ? 12.843 8.412 28.475 1.00 97.38 469 VAL A C 1
ATOM 3435 O O . VAL A 1 469 ? 13.393 9.514 28.504 1.00 97.38 469 VAL A O 1
ATOM 3438 N N . GLN A 1 470 ? 13.519 7.279 28.643 1.00 96.81 470 GLN A N 1
ATOM 3439 C CA . GLN A 1 470 ? 14.973 7.201 28.776 1.00 96.81 470 GLN A CA 1
ATOM 3440 C C . GLN A 1 470 ? 15.473 5.851 28.266 1.00 96.81 470 GLN A C 1
ATOM 3442 O O . GLN A 1 470 ? 14.793 4.838 28.400 1.00 96.81 470 GLN A O 1
ATOM 3447 N N . ILE A 1 471 ? 16.689 5.826 27.731 1.00 96.06 471 ILE A N 1
ATOM 3448 C CA . ILE A 1 471 ? 17.395 4.594 27.394 1.00 96.06 471 ILE A CA 1
ATOM 3449 C C . ILE A 1 471 ? 18.474 4.336 28.445 1.00 96.06 471 ILE A C 1
ATOM 3451 O O . ILE A 1 471 ? 19.177 5.261 28.865 1.00 96.06 471 ILE A O 1
ATOM 3455 N N . ALA A 1 472 ? 18.621 3.080 28.859 1.00 95.12 472 ALA A N 1
ATOM 3456 C CA . ALA A 1 472 ? 19.714 2.614 29.709 1.00 95.12 472 ALA A CA 1
ATOM 3457 C C . ALA A 1 472 ? 20.489 1.487 29.021 1.00 95.12 472 ALA A C 1
ATOM 3459 O O . ALA A 1 472 ? 19.897 0.676 28.315 1.00 95.12 472 ALA A O 1
ATOM 3460 N N . LEU A 1 473 ? 21.796 1.403 29.259 1.00 93.56 473 LEU A N 1
ATOM 3461 C CA . LEU A 1 473 ? 22.594 0.223 28.947 1.00 93.56 473 LEU A CA 1
ATOM 3462 C C . LEU A 1 473 ? 22.286 -0.884 29.959 1.00 93.56 473 LEU A C 1
ATOM 3464 O O . LEU A 1 473 ? 22.212 -0.646 31.167 1.00 93.56 473 LEU A O 1
ATOM 3468 N N . VAL A 1 474 ? 22.133 -2.102 29.454 1.00 91.06 474 VAL A N 1
ATOM 3469 C CA . VAL A 1 474 ? 22.044 -3.325 30.246 1.00 91.06 474 VAL A CA 1
ATOM 3470 C C . VAL A 1 474 ? 23.459 -3.784 30.575 1.00 91.06 474 VAL A C 1
ATOM 3472 O O . VAL A 1 474 ? 24.234 -4.113 29.682 1.00 91.06 474 VAL A O 1
ATOM 3475 N N . GLN A 1 475 ? 23.787 -3.816 31.861 1.00 91.19 475 GLN A N 1
ATOM 3476 C CA . GLN A 1 475 ? 25.063 -4.321 32.363 1.00 91.19 475 GLN A CA 1
ATOM 3477 C C . GLN A 1 475 ? 25.026 -5.852 32.505 1.00 91.19 475 GLN A C 1
ATOM 3479 O O . GLN A 1 475 ? 23.952 -6.443 32.629 1.00 91.19 475 GLN A O 1
ATOM 3484 N N . SER A 1 476 ? 26.193 -6.502 32.562 1.00 81.62 476 SER A N 1
ATOM 3485 C CA . SER A 1 476 ? 26.318 -7.971 32.622 1.00 81.62 476 SER A CA 1
ATOM 3486 C C . SER A 1 476 ? 25.621 -8.619 33.830 1.00 81.62 476 SER A C 1
ATOM 3488 O O . SER A 1 476 ? 25.218 -9.773 33.755 1.00 81.62 476 SER A O 1
ATOM 3490 N N . GLY A 1 477 ? 25.424 -7.874 34.925 1.00 83.12 477 GLY A N 1
ATOM 3491 C CA . GLY A 1 477 ? 24.627 -8.290 36.090 1.00 83.12 477 GLY A CA 1
ATOM 3492 C C . GLY A 1 477 ? 23.121 -7.989 35.986 1.00 83.12 477 GLY A C 1
ATOM 3493 O O . GLY A 1 477 ? 22.431 -7.972 36.999 1.00 83.12 477 GLY A O 1
ATOM 3494 N N . GLY A 1 478 ? 22.604 -7.649 34.801 1.00 83.62 478 GLY A N 1
ATOM 3495 C CA . GLY A 1 478 ? 21.197 -7.299 34.557 1.00 83.62 478 GLY A CA 1
ATOM 3496 C C . GLY A 1 478 ? 20.793 -5.866 34.938 1.00 83.62 478 GLY A C 1
ATOM 3497 O O . GLY A 1 478 ? 19.726 -5.406 34.501 1.00 83.62 478 GLY A O 1
ATOM 3498 N N . GLY A 1 479 ? 21.646 -5.165 35.697 1.00 91.44 479 GLY A N 1
ATOM 3499 C CA . GLY A 1 479 ? 21.498 -3.766 36.106 1.00 91.44 479 GLY A CA 1
ATOM 3500 C C . GLY A 1 479 ? 21.361 -2.795 34.930 1.00 91.44 479 GLY A C 1
ATOM 3501 O O . GLY A 1 479 ? 21.782 -3.087 33.809 1.00 91.44 479 GLY A O 1
ATOM 3502 N N . LEU A 1 480 ? 20.730 -1.647 35.186 1.00 93.94 480 LEU A N 1
ATOM 3503 C CA . LEU A 1 480 ? 20.424 -0.634 34.176 1.00 93.94 480 LEU A CA 1
ATOM 3504 C C . LEU A 1 480 ? 21.218 0.642 34.454 1.00 93.94 480 LEU A C 1
ATOM 3506 O O . LEU A 1 480 ? 20.932 1.356 35.412 1.00 93.94 480 LEU A O 1
ATOM 3510 N N . GLN A 1 481 ? 22.190 0.945 33.595 1.00 92.50 481 GLN A N 1
ATOM 3511 C CA . GLN A 1 481 ? 22.959 2.185 33.647 1.00 92.50 481 GLN A CA 1
ATOM 3512 C C . GLN A 1 481 ? 22.347 3.209 32.682 1.00 92.50 481 GLN A C 1
ATOM 3514 O O . GLN A 1 481 ? 22.366 2.973 31.474 1.00 92.50 481 GLN A O 1
ATOM 3519 N N . PRO A 1 482 ? 21.812 4.348 33.155 1.00 93.38 482 PRO A N 1
ATOM 3520 C CA . PRO A 1 482 ? 21.217 5.354 32.278 1.00 93.38 482 PRO A CA 1
ATOM 3521 C C . PRO A 1 482 ? 22.189 5.838 31.188 1.00 93.38 482 PRO A C 1
ATOM 3523 O O . PRO A 1 482 ? 23.317 6.222 31.490 1.00 93.38 482 PRO A O 1
ATOM 3526 N N . TYR A 1 483 ? 21.742 5.819 29.931 1.00 93.75 483 TYR A N 1
ATOM 3527 C CA . TYR A 1 483 ? 22.568 6.052 28.738 1.00 93.75 483 TYR A CA 1
ATOM 3528 C C . TYR A 1 483 ? 22.216 7.368 28.027 1.00 93.75 483 TYR A C 1
ATOM 3530 O O . TYR A 1 483 ? 23.105 8.112 27.609 1.00 93.75 483 TYR A O 1
ATOM 3538 N N . THR A 1 484 ? 20.924 7.699 27.956 1.00 94.88 484 THR A N 1
ATOM 3539 C CA . THR A 1 484 ? 20.437 8.999 27.468 1.00 94.88 484 THR A CA 1
ATOM 3540 C C . THR A 1 484 ? 20.028 9.914 28.617 1.00 94.88 484 THR A C 1
ATOM 3542 O O . THR A 1 484 ? 19.831 9.477 29.757 1.00 94.88 484 THR A O 1
ATOM 3545 N N . GLU A 1 485 ? 19.812 11.193 28.318 1.00 91.44 485 GLU A N 1
ATOM 3546 C CA . GLU A 1 485 ? 18.967 12.033 29.171 1.00 91.44 485 GLU A CA 1
ATOM 3547 C C . GLU A 1 485 ? 17.522 11.515 29.230 1.00 91.44 485 GLU A C 1
ATOM 3549 O O . GLU A 1 485 ? 17.099 10.702 28.400 1.00 91.44 485 GLU A O 1
ATOM 3554 N N . VAL A 1 486 ? 16.772 11.974 30.236 1.00 94.75 486 VAL A N 1
ATOM 3555 C CA . VAL A 1 486 ? 15.317 11.775 30.292 1.00 94.75 486 VAL A CA 1
ATOM 3556 C C . VAL A 1 486 ? 14.656 12.816 29.394 1.00 94.75 486 VAL A C 1
ATOM 3558 O O . VAL A 1 486 ? 14.789 14.013 29.639 1.00 94.75 486 VAL A O 1
ATOM 3561 N N . VAL A 1 487 ? 13.905 12.370 28.391 1.00 96.31 487 VAL A N 1
ATOM 3562 C CA . VAL A 1 487 ? 13.105 13.245 27.524 1.00 96.31 487 VAL A CA 1
ATOM 3563 C C . VAL A 1 487 ? 11.635 13.119 27.911 1.00 96.31 487 VAL A C 1
ATOM 3565 O O . VAL A 1 487 ? 11.138 12.019 28.142 1.00 96.31 487 VAL A O 1
ATOM 3568 N N . THR A 1 488 ? 10.919 14.238 27.984 1.00 97.44 488 THR A N 1
ATOM 3569 C CA . THR A 1 488 ? 9.459 14.225 28.144 1.00 97.44 488 THR A CA 1
ATOM 3570 C C . THR A 1 488 ? 8.810 14.232 26.767 1.00 97.44 488 THR A C 1
ATOM 3572 O O . THR A 1 488 ? 8.957 15.198 26.023 1.00 97.44 488 THR A O 1
ATOM 3575 N N . VAL A 1 489 ? 8.069 13.177 26.441 1.00 95.69 489 VAL A N 1
ATOM 3576 C CA . VAL A 1 489 ? 7.270 13.071 25.213 1.00 95.69 48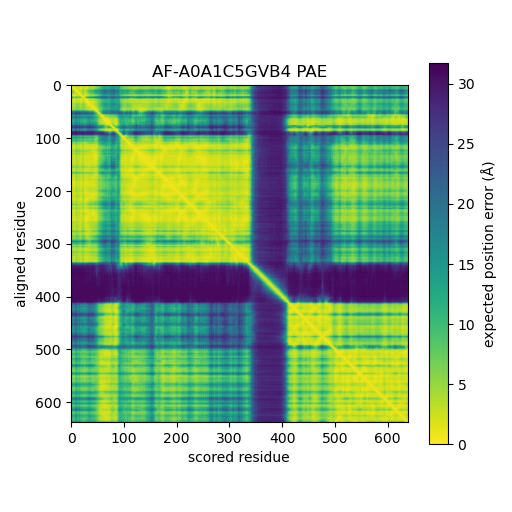9 VAL A CA 1
ATOM 3577 C C . VAL A 1 489 ? 5.809 13.267 25.573 1.00 95.69 489 VAL A C 1
ATOM 3579 O O . VAL A 1 489 ? 5.306 12.599 26.472 1.00 95.69 489 VAL A O 1
ATOM 3582 N N . ARG A 1 490 ? 5.110 14.164 24.878 1.00 95.50 490 ARG A N 1
ATOM 3583 C CA . ARG A 1 490 ? 3.656 14.309 24.994 1.00 95.50 490 ARG A CA 1
ATOM 3584 C C . ARG A 1 490 ? 3.012 13.759 23.728 1.00 95.50 490 ARG A C 1
ATOM 3586 O O . ARG A 1 490 ? 3.257 14.293 22.652 1.00 95.50 490 ARG A O 1
ATOM 3593 N N . THR A 1 491 ? 2.200 12.714 23.864 1.00 91.75 491 THR A N 1
ATOM 3594 C CA . THR A 1 491 ? 1.383 12.198 22.758 1.00 91.75 491 THR A CA 1
ATOM 3595 C C . THR A 1 491 ? 0.377 13.248 22.303 1.00 91.75 491 THR A C 1
ATOM 3597 O O . THR A 1 491 ? -0.056 14.098 23.090 1.00 91.75 491 THR A O 1
ATOM 3600 N N . THR A 1 492 ? -0.018 13.202 21.031 1.00 87.19 492 THR A N 1
ATOM 3601 C CA . THR A 1 492 ? -1.015 14.148 20.523 1.00 87.19 492 THR A CA 1
ATOM 3602 C C . THR A 1 492 ? -2.372 13.916 21.190 1.00 87.19 492 THR A C 1
ATOM 3604 O O . THR A 1 492 ? -2.729 12.797 21.576 1.00 87.19 492 THR A O 1
ATOM 3607 N N . SER A 1 493 ? -3.132 14.993 21.387 1.00 82.94 493 SER A N 1
ATOM 3608 C CA . SER A 1 493 ? -4.512 14.897 21.870 1.00 82.94 493 SER A CA 1
ATOM 3609 C C . SER A 1 493 ? -5.365 14.103 20.872 1.00 82.94 493 SER A C 1
ATOM 3611 O O . SER A 1 493 ? -5.126 14.201 19.665 1.00 82.94 493 SER A O 1
ATOM 3613 N N . PRO A 1 494 ? -6.368 13.336 21.332 1.00 70.88 494 PRO A N 1
ATOM 3614 C CA . PRO A 1 494 ? -7.247 12.621 20.421 1.00 70.88 494 PRO A CA 1
ATOM 3615 C C . PRO A 1 494 ? -8.060 13.639 19.615 1.00 70.88 494 PRO A C 1
ATOM 3617 O O . PRO A 1 494 ? -8.663 14.551 20.188 1.00 70.88 494 PRO A O 1
ATOM 3620 N N . VAL A 1 495 ? -8.086 13.480 18.291 1.00 68.62 495 VAL A N 1
ATOM 3621 C CA . VAL A 1 495 ? -8.944 14.290 17.419 1.00 68.62 495 VAL A CA 1
ATOM 3622 C C . VAL A 1 495 ? -10.402 14.001 17.786 1.00 68.62 495 VAL A C 1
ATOM 3624 O O . VAL A 1 495 ? -10.772 12.858 18.070 1.00 68.62 495 VAL A O 1
ATOM 3627 N N . ALA A 1 496 ? -11.249 15.028 17.825 1.00 69.06 496 ALA A N 1
ATOM 3628 C CA . ALA A 1 496 ? -12.678 14.800 17.973 1.00 69.06 496 ALA A CA 1
ATOM 3629 C C . ALA A 1 496 ? -13.201 14.164 16.678 1.00 69.06 496 ALA A C 1
ATOM 3631 O O . ALA A 1 496 ? -13.080 14.765 15.618 1.00 69.06 496 ALA A O 1
ATOM 3632 N N . ALA A 1 497 ? -13.795 12.971 16.757 1.00 67.38 497 ALA A N 1
ATOM 3633 C CA . ALA A 1 497 ? -14.533 12.426 15.624 1.00 67.38 497 ALA A CA 1
ATOM 3634 C C . ALA A 1 497 ? -15.760 13.312 15.362 1.00 67.38 497 ALA A C 1
ATOM 3636 O O . ALA A 1 497 ? -16.721 13.288 16.136 1.00 67.38 497 ALA A O 1
ATOM 3637 N N . ALA A 1 498 ? -15.700 14.115 14.302 1.00 70.75 498 ALA A N 1
ATOM 3638 C CA . ALA A 1 498 ? -16.848 14.839 13.790 1.00 70.75 498 ALA A CA 1
ATOM 3639 C C . ALA A 1 498 ? -17.785 13.865 13.061 1.00 70.75 498 ALA A C 1
ATOM 3641 O O . ALA A 1 498 ? -17.348 12.926 12.392 1.00 70.75 498 ALA A O 1
ATOM 3642 N N . ALA A 1 499 ? -19.093 14.072 13.203 1.00 75.06 499 ALA A N 1
ATOM 3643 C CA . ALA A 1 499 ? -20.068 13.332 12.413 1.00 75.06 499 ALA A CA 1
ATOM 3644 C C . ALA A 1 499 ? -20.009 13.796 10.949 1.00 75.06 499 ALA A C 1
ATOM 3646 O O . ALA A 1 499 ? -19.781 14.971 10.679 1.00 75.06 499 ALA A O 1
ATOM 3647 N N . ASN A 1 500 ? -20.275 12.882 10.018 1.00 82.81 500 ASN A N 1
ATOM 3648 C CA . ASN A 1 500 ? -20.277 13.103 8.566 1.00 82.81 500 ASN A CA 1
ATOM 3649 C C . ASN A 1 500 ? -18.931 13.471 7.897 1.00 82.81 500 ASN A C 1
ATOM 3651 O O . ASN A 1 500 ? -18.890 13.516 6.668 1.00 82.81 500 ASN A O 1
ATOM 3655 N N . GLU A 1 501 ? -17.839 13.641 8.643 1.00 89.81 501 GLU A N 1
ATOM 3656 C CA . GLU A 1 501 ? -16.480 13.714 8.082 1.00 89.81 501 GLU A CA 1
ATOM 3657 C C . GLU A 1 501 ? -15.915 12.312 7.786 1.00 89.81 501 GLU A C 1
ATOM 3659 O O . GLU A 1 501 ? -16.351 11.314 8.372 1.00 89.81 501 GLU A O 1
ATOM 3664 N N . TRP A 1 502 ? -14.950 12.237 6.863 1.00 91.94 502 TRP A N 1
ATOM 3665 C CA . TRP A 1 502 ? -14.168 11.025 6.618 1.00 91.94 502 TRP A CA 1
ATOM 3666 C C . TRP A 1 502 ? -13.022 10.934 7.628 1.00 91.94 502 TRP A C 1
ATOM 3668 O O . TRP A 1 502 ? -12.278 11.889 7.847 1.00 91.94 502 TRP A O 1
ATOM 3678 N N . LEU A 1 503 ? -12.906 9.775 8.271 1.00 92.06 503 LEU A N 1
ATOM 3679 C CA . LEU A 1 503 ? -11.891 9.494 9.274 1.00 92.06 503 LEU A CA 1
ATOM 3680 C C . LEU A 1 503 ? -11.377 8.060 9.155 1.00 92.06 503 LEU A C 1
ATOM 3682 O O . LEU A 1 503 ? -12.100 7.157 8.740 1.00 92.06 503 LEU A O 1
ATOM 3686 N N . SER A 1 504 ? -10.140 7.827 9.571 1.00 91.44 504 SER A N 1
ATOM 3687 C CA . SER A 1 504 ? -9.589 6.490 9.767 1.00 91.44 504 SER A CA 1
ATOM 3688 C C . SER A 1 504 ? -9.645 6.126 11.249 1.00 91.44 504 SER A C 1
ATOM 3690 O O . SER A 1 504 ? -9.449 6.961 12.137 1.00 91.44 504 SER A O 1
ATOM 3692 N N . LEU A 1 505 ? -9.935 4.858 11.543 1.00 93.44 505 LEU A N 1
ATOM 3693 C CA . LEU A 1 505 ? -10.050 4.343 12.909 1.00 93.44 505 LEU A CA 1
ATOM 3694 C C . LEU A 1 505 ? -8.815 3.503 13.232 1.00 93.44 505 LEU A C 1
ATOM 3696 O O . LEU A 1 505 ? -8.763 2.325 12.900 1.00 93.44 505 LEU A O 1
ATOM 3700 N N . HIS A 1 506 ? -7.813 4.097 13.877 1.00 91.75 506 HIS A N 1
ATOM 3701 C CA . HIS A 1 506 ? -6.566 3.413 14.230 1.00 91.75 506 HIS A CA 1
ATOM 3702 C C . HIS A 1 506 ? -6.674 2.738 15.595 1.00 91.75 506 HIS A C 1
ATOM 3704 O O . HIS A 1 506 ? -7.075 3.374 16.565 1.00 91.75 506 HIS A O 1
ATOM 3710 N N . ASN A 1 507 ? -6.298 1.469 15.717 1.00 93.44 507 ASN A N 1
ATOM 3711 C CA . ASN A 1 507 ? -6.372 0.762 16.989 1.00 93.44 507 ASN A CA 1
ATOM 3712 C C . ASN A 1 507 ? -5.466 1.410 18.053 1.00 93.44 507 ASN A C 1
ATOM 3714 O O . ASN A 1 507 ? -4.316 1.759 17.781 1.00 93.44 507 ASN A O 1
ATOM 3718 N N . ALA A 1 508 ? -5.967 1.566 19.279 1.00 91.31 508 ALA A N 1
ATOM 3719 C CA . ALA A 1 508 ? -5.265 2.291 20.335 1.00 91.31 508 ALA A CA 1
ATOM 3720 C C . ALA A 1 508 ? -4.068 1.538 20.937 1.00 91.31 508 ALA A C 1
ATOM 3722 O O . ALA A 1 508 ? -3.256 2.147 21.635 1.00 91.31 508 ALA A O 1
ATOM 3723 N N . LEU A 1 509 ? -3.949 0.231 20.678 1.00 91.06 509 LEU A N 1
ATOM 3724 C CA . LEU A 1 509 ? -2.768 -0.553 21.023 1.00 91.06 509 LEU A CA 1
ATOM 3725 C C . LEU A 1 509 ? -1.708 -0.475 19.920 1.00 91.06 509 LEU A C 1
ATOM 3727 O O . LEU A 1 509 ? -0.594 -0.034 20.182 1.00 91.06 509 LEU A O 1
ATOM 3731 N N . THR A 1 510 ? -2.051 -0.904 18.703 1.00 86.00 510 THR A N 1
ATOM 3732 C CA . THR A 1 510 ? -1.076 -1.140 17.621 1.00 86.00 510 THR A CA 1
ATOM 3733 C C . THR A 1 510 ? -0.862 0.056 16.697 1.00 86.00 510 THR A C 1
ATOM 3735 O O . THR A 1 510 ? 0.134 0.104 15.987 1.00 86.00 510 THR A O 1
ATOM 3738 N N . GLY A 1 511 ? -1.791 1.015 16.663 1.00 84.81 511 GLY A N 1
ATOM 3739 C CA . GLY A 1 511 ? -1.791 2.112 15.692 1.00 84.81 511 GLY A CA 1
ATOM 3740 C C . GLY A 1 511 ? -2.254 1.722 14.281 1.00 84.81 511 GLY A C 1
ATOM 3741 O O . GLY A 1 511 ? -2.410 2.611 13.448 1.00 84.81 511 GLY A O 1
ATOM 3742 N N . ALA A 1 512 ? -2.523 0.443 14.008 1.00 86.69 512 ALA A N 1
ATOM 3743 C CA . ALA A 1 512 ? -2.987 -0.035 12.704 1.00 86.69 512 ALA A CA 1
ATOM 3744 C C . ALA A 1 512 ? -4.487 0.279 12.468 1.00 86.69 512 ALA A C 1
ATOM 3746 O O . ALA A 1 512 ? -5.270 0.224 13.422 1.00 86.69 512 ALA A O 1
ATOM 3747 N N . PRO A 1 513 ? -4.911 0.640 11.242 1.00 92.12 513 PRO A N 1
ATOM 3748 C CA . PRO A 1 513 ? -6.292 1.023 10.940 1.00 92.12 513 PRO A CA 1
ATOM 3749 C C . PRO A 1 513 ? -7.267 -0.162 10.907 1.00 92.12 513 PRO A C 1
ATOM 3751 O O . PRO A 1 513 ? -6.900 -1.285 10.572 1.00 92.12 513 PRO A O 1
ATOM 3754 N N . ALA A 1 514 ? -8.539 0.111 11.194 1.00 95.88 514 ALA A N 1
ATOM 3755 C CA . ALA A 1 514 ? -9.659 -0.737 10.805 1.00 95.88 514 ALA A CA 1
ATOM 3756 C C . ALA A 1 514 ? -9.889 -0.642 9.289 1.00 95.88 514 ALA A C 1
ATOM 3758 O O . ALA A 1 514 ? -9.944 0.462 8.744 1.00 95.88 514 ALA A O 1
ATOM 3759 N N . GLU A 1 515 ? -10.069 -1.783 8.628 1.00 94.00 515 GLU A N 1
ATOM 3760 C CA . GLU A 1 515 ? -10.114 -1.891 7.168 1.00 94.00 515 GLU A CA 1
ATOM 3761 C C . GLU A 1 515 ? -11.229 -2.841 6.687 1.00 94.00 515 GLU A C 1
ATOM 3763 O O . GLU A 1 515 ? -11.425 -3.898 7.282 1.00 94.00 515 GLU A O 1
ATOM 3768 N N . VAL A 1 516 ? -11.923 -2.524 5.583 1.00 93.56 516 VAL A N 1
ATOM 3769 C CA . VAL A 1 516 ? -12.671 -3.530 4.795 1.00 93.56 516 VAL A CA 1
ATOM 3770 C C . VAL A 1 516 ? -11.674 -4.387 4.011 1.00 93.56 516 VAL A C 1
ATOM 3772 O O . VAL A 1 516 ? -11.030 -3.886 3.084 1.00 93.56 516 VAL A O 1
ATOM 3775 N N . HIS A 1 517 ? -11.567 -5.673 4.362 1.00 88.00 517 HIS A N 1
ATOM 3776 C CA . HIS A 1 517 ? -10.541 -6.587 3.838 1.00 88.00 517 HIS A CA 1
ATOM 3777 C C . HIS A 1 517 ? -10.447 -6.567 2.306 1.00 88.00 517 HIS A C 1
ATOM 3779 O O . HIS A 1 517 ? -11.371 -7.005 1.613 1.00 88.00 517 HIS A O 1
ATOM 3785 N N . GLY A 1 518 ? -9.319 -6.072 1.786 1.00 77.44 518 GLY A N 1
ATOM 3786 C CA . GLY A 1 518 ? -8.977 -6.093 0.359 1.00 77.44 518 GLY A CA 1
ATOM 3787 C C . GLY A 1 518 ? -9.902 -5.279 -0.557 1.00 77.44 518 GLY A C 1
ATOM 3788 O O . GLY A 1 518 ? -10.165 -5.690 -1.691 1.00 77.44 518 GLY A O 1
ATOM 3789 N N . SER A 1 519 ? -10.489 -4.188 -0.046 1.00 82.81 519 SER A N 1
ATOM 3790 C CA . SER A 1 519 ? -11.436 -3.305 -0.760 1.00 82.81 519 SER A CA 1
ATOM 3791 C C . SER A 1 519 ? -12.620 -4.032 -1.427 1.00 82.81 519 SER A C 1
ATOM 3793 O O . SER A 1 519 ? -13.293 -3.473 -2.296 1.00 82.81 519 SER A O 1
ATOM 3795 N N . ARG A 1 520 ? -12.892 -5.289 -1.042 1.00 85.69 520 ARG A N 1
ATOM 3796 C CA . ARG A 1 520 ? -13.929 -6.131 -1.653 1.00 85.69 520 ARG A CA 1
ATOM 3797 C C . ARG A 1 520 ? -15.299 -5.481 -1.413 1.00 85.69 520 ARG A C 1
ATOM 3799 O O . ARG A 1 520 ? -15.540 -4.963 -0.329 1.00 85.69 520 ARG A O 1
ATOM 3806 N N . ARG A 1 521 ? -16.216 -5.517 -2.387 1.00 86.50 521 ARG A N 1
ATOM 3807 C CA . ARG A 1 521 ? -17.528 -4.816 -2.358 1.00 86.50 521 ARG A CA 1
ATOM 3808 C C . ARG A 1 521 ? -18.721 -5.700 -1.959 1.00 86.50 521 ARG A C 1
ATOM 3810 O O . ARG A 1 521 ? -19.835 -5.206 -1.778 1.00 86.50 521 ARG A O 1
ATOM 3817 N N . ASN A 1 522 ? -18.501 -7.007 -1.828 1.00 86.62 522 ASN A N 1
ATOM 3818 C CA . ASN A 1 522 ? -19.539 -7.976 -1.468 1.00 86.62 522 ASN A CA 1
ATOM 3819 C C . ASN A 1 522 ? -19.989 -7.824 -0.003 1.00 86.62 522 ASN A C 1
ATOM 3821 O O . ASN A 1 522 ? -19.191 -7.478 0.872 1.00 86.62 522 ASN A O 1
ATOM 3825 N N . ASP A 1 523 ? -21.250 -8.154 0.276 1.00 90.31 523 ASP A N 1
ATOM 3826 C CA . ASP A 1 523 ? -21.742 -8.311 1.649 1.00 90.31 523 ASP A CA 1
ATOM 3827 C C . ASP A 1 523 ? -21.037 -9.482 2.349 1.00 90.31 523 ASP A C 1
ATOM 3829 O O . ASP A 1 523 ? -20.645 -10.466 1.717 1.00 90.31 523 ASP A O 1
ATOM 3833 N N . GLY A 1 524 ? -20.854 -9.377 3.666 1.00 89.69 524 GLY A N 1
ATOM 3834 C CA . GLY A 1 524 ? -20.178 -10.405 4.463 1.00 89.69 524 GLY A CA 1
ATOM 3835 C C . GLY A 1 524 ? -18.644 -10.375 4.390 1.00 89.69 524 GLY A C 1
ATOM 3836 O O . GLY A 1 524 ? -17.996 -11.188 5.050 1.00 89.69 524 GLY A O 1
ATOM 3837 N N . VAL A 1 525 ? -18.047 -9.440 3.639 1.00 91.12 525 VAL A N 1
ATOM 3838 C CA . VAL A 1 525 ? -16.595 -9.185 3.672 1.00 91.12 525 VAL A CA 1
ATOM 3839 C C . VAL A 1 525 ? -16.205 -8.696 5.073 1.00 91.12 525 VAL A C 1
ATOM 3841 O O . VAL A 1 525 ? -16.820 -7.737 5.551 1.00 91.12 525 VAL A O 1
ATOM 3844 N N . PRO A 1 526 ? -15.219 -9.328 5.741 1.00 94.06 526 PRO A N 1
ATOM 3845 C CA . PRO A 1 526 ? -14.834 -8.969 7.098 1.00 94.06 526 PRO A CA 1
ATOM 3846 C C . PRO A 1 526 ? -14.142 -7.614 7.191 1.00 94.06 526 PRO A C 1
ATOM 3848 O O . PRO A 1 526 ? -13.440 -7.178 6.276 1.00 94.06 526 PRO A O 1
ATOM 3851 N N . LEU A 1 527 ? -14.280 -7.005 8.365 1.00 96.94 527 LEU A N 1
ATOM 3852 C CA . LEU A 1 527 ? -13.390 -5.948 8.813 1.00 96.94 527 LEU A CA 1
ATOM 3853 C C . LEU A 1 527 ? -12.151 -6.561 9.471 1.00 96.94 527 LEU A C 1
ATOM 3855 O O . LEU A 1 527 ? -12.257 -7.484 10.284 1.00 96.94 527 LEU A O 1
ATOM 3859 N N . VAL A 1 528 ? -10.984 -6.021 9.137 1.00 93.88 528 VAL A N 1
ATOM 3860 C CA . VAL A 1 528 ? -9.669 -6.509 9.567 1.00 93.88 528 VAL A CA 1
ATOM 3861 C C . VAL A 1 528 ? -8.769 -5.368 10.044 1.00 93.88 528 VAL A C 1
ATOM 3863 O O . VAL A 1 528 ? -9.094 -4.190 9.887 1.00 93.88 528 VAL A O 1
ATOM 3866 N N . LEU A 1 529 ? -7.641 -5.724 10.655 1.00 91.88 529 LEU A N 1
ATOM 3867 C CA . LEU A 1 529 ? -6.580 -4.792 11.024 1.00 91.88 529 LEU A CA 1
ATOM 3868 C C . LEU A 1 529 ? -5.620 -4.603 9.831 1.00 91.88 529 LEU A C 1
ATOM 3870 O O . LEU A 1 529 ? -4.898 -5.531 9.463 1.00 91.88 529 LEU A O 1
ATOM 3874 N N . GLY A 1 530 ? -5.657 -3.430 9.201 1.00 86.75 530 GLY A N 1
ATOM 3875 C CA . GLY A 1 530 ? -4.949 -3.124 7.952 1.00 86.75 530 GLY A CA 1
ATOM 3876 C C . GLY A 1 530 ? -3.491 -2.682 8.116 1.00 86.75 530 GLY A C 1
ATOM 3877 O O . GLY A 1 530 ? -3.012 -2.457 9.228 1.00 86.75 530 GLY A O 1
ATOM 3878 N N . SER A 1 531 ? -2.790 -2.500 6.993 1.00 75.31 531 SER A N 1
ATOM 3879 C CA . SER A 1 531 ? -1.364 -2.128 6.933 1.00 75.31 531 SER A CA 1
ATOM 3880 C C . SER A 1 531 ? -1.077 -0.614 6.901 1.00 75.31 531 SER A C 1
ATOM 3882 O O . SER A 1 531 ? 0.072 -0.224 6.748 1.00 75.31 531 SER A O 1
ATOM 3884 N N . GLY A 1 532 ? -2.068 0.274 7.075 1.00 78.00 532 GLY A N 1
ATOM 3885 C CA . GLY A 1 532 ? -1.808 1.729 7.139 1.00 78.00 532 GLY A CA 1
ATOM 3886 C C . GLY A 1 532 ? -1.551 2.378 5.773 1.00 78.00 532 GLY A C 1
ATOM 3887 O O . GLY A 1 532 ? -0.630 3.173 5.598 1.00 78.00 532 GLY A O 1
ATOM 3888 N N . THR A 1 533 ? -2.371 2.034 4.786 1.00 76.44 533 THR A N 1
ATOM 3889 C CA . THR A 1 533 ? -2.197 2.417 3.379 1.00 76.44 533 THR A CA 1
ATOM 3890 C C . THR A 1 533 ? -2.847 3.757 3.051 1.00 76.44 533 THR A C 1
ATOM 3892 O O . THR A 1 533 ? -2.431 4.403 2.092 1.00 76.44 533 THR A O 1
ATOM 3895 N N . GLY A 1 534 ? -3.823 4.202 3.849 1.00 81.56 534 GLY A N 1
ATOM 3896 C CA . GLY A 1 534 ? -4.608 5.415 3.595 1.00 81.56 534 GLY A CA 1
ATOM 3897 C C . GLY A 1 534 ? -5.653 5.263 2.484 1.00 81.56 534 GLY A C 1
ATOM 3898 O O . GLY A 1 534 ? -6.245 6.258 2.090 1.00 81.56 534 GLY A O 1
ATOM 3899 N N . ALA A 1 535 ? -5.874 4.046 1.977 1.00 86.00 535 ALA A N 1
ATOM 3900 C CA . ALA A 1 535 ? -6.833 3.783 0.908 1.00 86.00 535 ALA A CA 1
ATOM 3901 C C . ALA A 1 535 ? -8.298 3.835 1.395 1.00 86.00 535 ALA A C 1
ATOM 3903 O O . ALA A 1 535 ? -8.582 3.742 2.596 1.00 86.00 535 ALA A O 1
ATOM 3904 N N . ALA A 1 536 ? -9.252 3.893 0.458 1.00 91.44 536 ALA A N 1
ATOM 3905 C CA . ALA A 1 536 ? -10.675 4.112 0.739 1.00 91.44 536 ALA A CA 1
ATOM 3906 C C . ALA A 1 536 ? -11.301 3.056 1.666 1.00 91.44 536 ALA A C 1
ATOM 3908 O O . ALA A 1 536 ? -12.325 3.295 2.310 1.00 91.44 536 ALA A O 1
ATOM 3909 N N . ASN A 1 537 ? -10.716 1.860 1.739 1.00 91.88 537 ASN A N 1
ATOM 3910 C CA . ASN A 1 537 ? -11.192 0.777 2.593 1.00 91.88 537 ASN A CA 1
ATOM 3911 C C . ASN A 1 537 ? -10.786 0.934 4.069 1.00 91.88 537 ASN A C 1
ATOM 3913 O O . ASN A 1 537 ? -11.348 0.239 4.914 1.00 91.88 537 ASN A O 1
ATOM 3917 N N . GLN A 1 538 ? -9.870 1.857 4.381 1.00 94.50 538 GLN A N 1
ATOM 3918 C CA . GLN A 1 538 ? -9.471 2.262 5.737 1.00 94.50 538 GLN A CA 1
ATOM 3919 C C . GLN A 1 538 ? -10.171 3.558 6.202 1.00 94.50 538 GLN A C 1
ATOM 3921 O O . GLN A 1 538 ? -10.023 3.957 7.362 1.00 94.50 538 GLN A O 1
ATOM 3926 N N . ALA A 1 539 ? -10.943 4.198 5.314 1.00 94.94 539 ALA A N 1
ATOM 3927 C CA . ALA A 1 539 ? -11.687 5.427 5.567 1.00 94.94 539 ALA A CA 1
ATOM 3928 C C . ALA A 1 539 ? -13.176 5.154 5.853 1.00 94.94 539 ALA A C 1
ATOM 3930 O O . ALA A 1 539 ? -13.857 4.385 5.165 1.00 94.94 539 ALA A O 1
ATOM 3931 N N . TRP A 1 540 ? -13.690 5.829 6.878 1.00 96.56 540 TRP A N 1
ATOM 3932 C CA . TRP A 1 540 ? -15.001 5.606 7.478 1.00 96.56 540 TRP A CA 1
ATOM 3933 C C . TRP A 1 540 ? -15.718 6.930 7.727 1.00 96.56 540 TRP A C 1
ATOM 3935 O O . TRP A 1 540 ? -15.085 7.934 8.041 1.00 96.56 540 TRP A O 1
ATOM 3945 N N . ARG A 1 541 ? -17.049 6.930 7.656 1.00 95.81 541 ARG A N 1
ATOM 3946 C CA . ARG A 1 541 ? -17.888 8.076 8.024 1.00 95.81 541 ARG A CA 1
ATOM 3947 C C . ARG A 1 541 ? -18.922 7.673 9.061 1.00 95.81 541 ARG A C 1
ATOM 3949 O O . ARG A 1 541 ? -19.662 6.707 8.869 1.00 95.81 541 ARG A O 1
ATOM 3956 N N . LEU A 1 542 ? -18.985 8.440 10.147 1.00 94.88 542 LEU A N 1
ATOM 3957 C CA . LEU A 1 542 ? -19.990 8.286 11.197 1.00 94.88 542 LEU A CA 1
ATOM 3958 C C . LEU A 1 542 ? -21.248 9.067 10.803 1.00 94.88 542 LEU A C 1
ATOM 3960 O O . LEU A 1 542 ? -21.279 10.293 10.915 1.00 94.88 542 LEU A O 1
ATOM 3964 N N . VAL A 1 543 ? -22.274 8.362 10.326 1.00 95.56 543 VAL A N 1
ATOM 3965 C CA . VAL A 1 543 ? -23.544 8.953 9.876 1.00 95.56 543 VAL A CA 1
ATOM 3966 C C . VAL A 1 543 ? -24.594 8.796 10.982 1.00 95.56 543 VAL A C 1
ATOM 3968 O O . VAL A 1 543 ? -24.840 7.664 11.399 1.00 95.56 543 VAL A O 1
ATOM 3971 N N . PRO A 1 544 ? -25.230 9.870 11.485 1.00 93.56 544 PRO A N 1
ATOM 3972 C CA . PRO A 1 544 ? -26.279 9.762 12.503 1.00 93.56 544 PRO A CA 1
ATOM 3973 C C . PRO A 1 544 ? -27.439 8.853 12.059 1.00 93.56 544 PRO A C 1
ATOM 3975 O O . PRO A 1 544 ? -27.970 9.012 10.963 1.00 93.56 544 PRO A O 1
ATOM 3978 N N . ALA A 1 545 ? -27.836 7.910 12.917 1.00 91.69 545 ALA A N 1
ATOM 3979 C CA . ALA A 1 545 ? -28.895 6.929 12.646 1.00 91.69 545 ALA A CA 1
ATOM 3980 C C . ALA A 1 545 ? -30.146 7.172 13.505 1.00 91.69 545 ALA A C 1
ATOM 3982 O O . ALA A 1 545 ? -31.266 7.205 13.005 1.00 91.69 545 ALA A O 1
ATOM 3983 N N . THR A 1 546 ? -29.936 7.347 14.810 1.00 90.31 546 THR A N 1
ATOM 3984 C CA . THR A 1 546 ? -30.921 7.784 15.811 1.00 90.31 546 THR A CA 1
ATOM 3985 C C . THR A 1 546 ? -30.184 8.611 16.869 1.00 90.31 546 THR A C 1
ATOM 3987 O O . THR A 1 546 ? -28.960 8.737 16.807 1.00 90.31 546 THR A O 1
ATOM 3990 N N . GLU A 1 547 ? -30.886 9.157 17.863 1.00 89.19 547 GLU A N 1
ATOM 3991 C CA . GLU A 1 547 ? -30.253 9.897 18.962 1.00 89.19 547 GLU A CA 1
ATOM 3992 C C . GLU A 1 547 ? -29.090 9.102 19.597 1.00 89.19 547 GLU A C 1
ATOM 3994 O O . GLU A 1 547 ? -29.254 7.950 20.003 1.00 89.19 547 GLU A O 1
ATOM 3999 N N . GLY A 1 548 ? -27.891 9.698 19.611 1.00 88.25 548 GLY A N 1
ATOM 4000 C CA . GLY A 1 548 ? -26.669 9.102 20.168 1.00 88.25 548 GLY A CA 1
ATOM 4001 C C . GLY A 1 548 ? -26.094 7.877 19.434 1.00 88.25 548 GLY A C 1
ATOM 4002 O O . GLY A 1 548 ? -25.143 7.277 19.940 1.00 88.25 548 GLY A O 1
ATOM 4003 N N . MET A 1 549 ? -26.641 7.492 18.274 1.00 93.88 549 MET A N 1
ATOM 4004 C CA . MET A 1 549 ? -26.272 6.275 17.540 1.00 93.88 549 MET A CA 1
ATOM 4005 C C . MET A 1 549 ? -25.911 6.576 16.084 1.00 93.88 549 MET A C 1
ATOM 4007 O O . MET A 1 549 ? -26.586 7.361 15.417 1.00 93.88 549 MET A O 1
ATOM 4011 N N . PHE A 1 550 ? -24.897 5.887 15.563 1.00 95.44 550 PHE A N 1
ATOM 4012 C CA . PHE A 1 550 ? -24.343 6.118 14.229 1.00 95.44 550 PHE A CA 1
ATOM 4013 C C . PHE A 1 550 ? -24.337 4.839 13.390 1.00 95.44 550 PHE A C 1
ATOM 4015 O O . PHE A 1 550 ? -24.097 3.750 13.909 1.00 95.44 550 PHE A O 1
ATOM 4022 N N . LEU A 1 551 ? -24.538 4.977 12.082 1.00 97.19 551 LEU A N 1
ATOM 4023 C CA . LEU A 1 551 ? -24.010 4.029 11.108 1.00 97.19 551 LEU A CA 1
ATOM 4024 C C . LEU A 1 551 ? -22.522 4.333 10.902 1.00 97.19 551 LEU A C 1
ATOM 4026 O O . LEU A 1 551 ? -22.117 5.498 10.899 1.00 97.19 551 LEU A O 1
ATOM 4030 N N . ILE A 1 552 ? -21.718 3.294 10.699 1.00 97.38 552 ILE A N 1
ATOM 4031 C CA . ILE A 1 552 ? -20.318 3.425 10.285 1.00 97.38 552 ILE A CA 1
ATOM 4032 C C . ILE A 1 552 ? -20.269 3.005 8.819 1.00 97.38 552 ILE A C 1
ATOM 4034 O O . ILE A 1 552 ? -20.524 1.841 8.517 1.00 97.38 552 ILE A O 1
ATOM 4038 N N . VAL A 1 553 ? -20.001 3.955 7.924 1.00 97.62 553 VAL A N 1
ATOM 4039 C CA . VAL A 1 553 ? -20.054 3.766 6.465 1.00 97.62 553 VAL A CA 1
ATOM 4040 C C . VAL A 1 553 ? -18.639 3.748 5.892 1.00 97.62 553 VAL A C 1
ATOM 4042 O O . VAL A 1 553 ? -17.871 4.663 6.178 1.00 97.62 553 VAL A O 1
ATOM 4045 N N . SER A 1 554 ? -18.284 2.746 5.086 1.00 96.62 554 SER A N 1
ATOM 4046 C CA . SER A 1 554 ? -16.983 2.682 4.395 1.00 96.62 554 SER A CA 1
ATOM 4047 C C . SER A 1 554 ? -16.933 3.622 3.184 1.00 96.62 554 SER A C 1
ATOM 4049 O O . SER A 1 554 ? -17.899 3.683 2.419 1.00 96.62 554 SER A O 1
ATOM 4051 N N . LYS A 1 555 ? -15.803 4.312 2.965 1.00 94.94 555 LYS A N 1
ATOM 4052 C CA . LYS A 1 555 ? -15.582 5.149 1.769 1.00 94.94 555 LYS A CA 1
ATOM 4053 C C . LYS A 1 555 ? -15.478 4.299 0.497 1.00 94.94 555 LYS A C 1
ATOM 4055 O O . LYS A 1 555 ? -16.143 4.612 -0.484 1.00 94.94 555 LYS A O 1
ATOM 4060 N N . ALA A 1 556 ? -14.733 3.187 0.533 1.00 91.50 556 ALA A N 1
ATOM 4061 C CA . ALA A 1 556 ? -14.529 2.305 -0.626 1.00 91.50 556 ALA A CA 1
ATOM 4062 C C . ALA A 1 556 ? -15.828 1.733 -1.214 1.00 91.50 556 ALA A C 1
ATOM 4064 O O . ALA A 1 556 ? -15.951 1.572 -2.431 1.00 91.50 556 ALA A O 1
ATOM 4065 N N . THR A 1 557 ? -16.784 1.373 -0.354 1.00 92.88 557 THR A N 1
ATOM 4066 C CA . THR A 1 557 ? -17.935 0.548 -0.752 1.00 92.88 557 THR A CA 1
ATOM 4067 C C . THR A 1 557 ? -19.288 1.222 -0.552 1.00 92.88 557 THR A C 1
ATOM 4069 O O . THR A 1 557 ? -20.268 0.753 -1.123 1.00 92.88 557 THR A O 1
ATOM 4072 N N . GLY A 1 558 ? -19.367 2.296 0.242 1.00 94.88 558 GLY A N 1
ATOM 4073 C CA . GLY A 1 558 ? -20.631 2.915 0.655 1.00 94.88 558 GLY A CA 1
ATOM 4074 C C . GLY A 1 558 ? -21.449 2.074 1.645 1.00 94.88 558 GLY A C 1
ATOM 4075 O O . GLY A 1 558 ? -22.550 2.477 2.016 1.00 94.88 558 GLY A O 1
ATOM 4076 N N . LYS A 1 559 ? -20.924 0.920 2.080 1.00 97.31 559 LYS A N 1
ATOM 4077 C CA . LYS A 1 559 ? -21.624 -0.061 2.920 1.00 97.31 559 LYS A CA 1
ATOM 4078 C C . LYS A 1 559 ? -21.431 0.187 4.407 1.00 97.31 559 LYS A C 1
ATOM 4080 O O . LYS A 1 559 ? -20.474 0.839 4.830 1.00 97.31 559 LYS A O 1
ATOM 4085 N N . CYS A 1 560 ? -22.344 -0.366 5.196 1.00 97.88 560 CYS A N 1
ATOM 4086 C CA . CYS A 1 560 ? -22.400 -0.189 6.636 1.00 97.88 560 CYS A CA 1
ATOM 4087 C C . CYS A 1 560 ? -21.764 -1.359 7.384 1.00 97.88 560 CYS A C 1
ATOM 4089 O O . CYS A 1 560 ? -21.925 -2.521 7.011 1.00 97.88 560 CYS A O 1
ATOM 4091 N N . VAL A 1 561 ? -21.085 -1.050 8.487 1.00 98.06 561 VAL A N 1
ATOM 4092 C CA . VAL A 1 561 ? -20.535 -2.054 9.404 1.00 98.06 561 VAL A CA 1
ATOM 4093 C C . VAL A 1 561 ? -21.656 -2.729 10.197 1.00 98.06 561 VAL A C 1
ATOM 4095 O O . VAL A 1 561 ? -22.466 -2.056 10.839 1.00 98.06 561 VAL A O 1
ATOM 4098 N N . ALA A 1 562 ? -21.662 -4.062 10.203 1.00 97.44 562 ALA A N 1
ATOM 4099 C CA . ALA A 1 562 ? -22.593 -4.899 10.953 1.00 97.44 562 ALA A CA 1
ATOM 4100 C C . ALA A 1 562 ? -21.894 -6.146 11.532 1.00 97.44 562 ALA A C 1
ATOM 4102 O O . ALA A 1 562 ? -20.857 -6.568 11.023 1.00 97.44 562 ALA A O 1
ATOM 4103 N N . PRO A 1 563 ? -22.462 -6.797 12.559 1.00 96.75 563 PRO A N 1
ATOM 4104 C CA . PRO A 1 563 ? -22.097 -8.158 12.934 1.00 96.75 563 PRO A CA 1
ATOM 4105 C C . PRO A 1 563 ? -22.378 -9.134 11.782 1.00 96.75 563 PRO A C 1
ATOM 4107 O O . PRO A 1 563 ? -23.406 -9.023 11.109 1.00 96.75 563 PRO A O 1
ATOM 4110 N N . LEU A 1 564 ? -21.519 -10.136 11.592 1.00 95.12 564 LEU A N 1
ATOM 4111 C CA . LEU A 1 564 ? -21.787 -11.266 10.699 1.00 95.12 564 LEU A CA 1
ATOM 4112 C C . LEU A 1 564 ? -23.122 -11.939 11.078 1.00 95.12 564 LEU A C 1
ATOM 4114 O O . LEU A 1 564 ? -23.317 -12.359 12.216 1.00 95.12 564 LEU A O 1
ATOM 4118 N N . GLY A 1 565 ? -24.051 -12.032 10.121 1.00 91.12 565 GLY A N 1
ATOM 4119 C CA . GLY A 1 565 ? -25.412 -12.535 10.363 1.00 91.12 565 GLY A CA 1
ATOM 4120 C C . GLY A 1 565 ? -26.366 -11.528 11.027 1.00 91.12 565 GLY A C 1
ATOM 4121 O O . GLY A 1 565 ? -27.465 -11.901 11.425 1.00 91.12 565 GLY A O 1
ATOM 4122 N N . GLY A 1 566 ? -25.972 -10.259 11.172 1.00 91.25 566 GLY A N 1
ATOM 4123 C CA . GLY A 1 566 ? -26.823 -9.149 11.622 1.00 91.25 566 GLY A CA 1
ATOM 4124 C C . GLY A 1 566 ? -27.114 -9.086 13.128 1.00 91.25 566 GLY A C 1
ATOM 4125 O O . GLY A 1 566 ? -27.502 -8.029 13.623 1.00 91.25 566 GLY A O 1
ATOM 4126 N N . THR A 1 567 ? -26.907 -10.171 13.880 1.00 91.00 567 THR A N 1
ATOM 4127 C CA . THR A 1 567 ? -27.113 -10.203 15.339 1.00 91.00 567 THR A CA 1
ATOM 4128 C C . THR A 1 567 ? -25.813 -9.939 16.096 1.00 91.00 567 THR A C 1
ATOM 4130 O O . THR A 1 567 ? -24.805 -10.611 15.885 1.00 91.00 567 THR A O 1
ATOM 4133 N N . ALA A 1 568 ? -25.834 -8.979 17.021 1.00 92.56 568 ALA A N 1
ATOM 4134 C CA . ALA A 1 568 ? -24.682 -8.656 17.852 1.00 92.56 568 ALA A CA 1
ATOM 4135 C C . ALA A 1 568 ? -24.510 -9.679 18.990 1.00 92.56 568 ALA A C 1
ATOM 4137 O O . ALA A 1 568 ? -25.221 -9.634 19.991 1.00 92.56 568 ALA A O 1
ATOM 4138 N N . VAL A 1 569 ? -23.554 -10.601 18.842 1.00 93.19 569 VAL A N 1
ATOM 4139 C CA . VAL A 1 569 ? -23.217 -11.616 19.856 1.00 93.19 569 VAL A CA 1
ATOM 4140 C C . VAL A 1 569 ? -21.709 -11.607 20.117 1.00 93.19 569 VAL A C 1
ATOM 4142 O O . VAL A 1 569 ? -20.919 -11.268 19.236 1.00 93.19 569 VAL A O 1
ATOM 4145 N N . ARG A 1 570 ? -21.279 -11.980 21.331 1.00 95.19 570 ARG A N 1
ATOM 4146 C CA . ARG A 1 570 ? -19.849 -12.102 21.664 1.00 95.19 570 ARG A CA 1
ATOM 4147 C C . ARG A 1 570 ? -19.158 -13.064 20.693 1.00 95.19 570 ARG A C 1
ATOM 4149 O O . ARG A 1 570 ? -19.622 -14.181 20.490 1.00 95.19 570 ARG A O 1
ATOM 4156 N N . GLY A 1 571 ? -18.007 -12.646 20.182 1.00 93.94 571 GLY A N 1
ATOM 4157 C CA . GLY A 1 571 ? -17.165 -13.410 19.273 1.00 93.94 571 GLY A CA 1
ATOM 4158 C C . GLY A 1 571 ? -17.549 -13.287 17.802 1.00 93.94 571 GLY A C 1
ATOM 4159 O O . GLY A 1 571 ? -16.829 -13.803 16.955 1.00 93.94 571 GLY A O 1
ATOM 4160 N N . VAL A 1 572 ? -18.647 -12.601 17.471 1.00 96.25 572 VAL A N 1
ATOM 4161 C CA . VAL A 1 572 ? -19.081 -12.403 16.082 1.00 96.25 572 VAL A CA 1
ATOM 4162 C C . VAL A 1 572 ? -18.175 -11.367 15.395 1.00 96.25 572 VAL A C 1
ATOM 4164 O O . VAL A 1 572 ? -18.044 -10.254 15.915 1.00 96.25 572 VAL A O 1
ATOM 4167 N N . PRO A 1 573 ? -17.542 -11.696 14.250 1.00 96.44 573 PRO A N 1
ATOM 4168 C CA . PRO A 1 573 ? -16.757 -10.748 13.470 1.00 96.44 573 PRO A CA 1
ATOM 4169 C C . PRO A 1 573 ? -17.643 -9.660 12.878 1.00 96.44 573 PRO A C 1
ATOM 4171 O O . PRO A 1 573 ? -18.820 -9.888 12.587 1.00 96.44 573 PRO A O 1
ATOM 4174 N N . LEU A 1 574 ? -17.062 -8.490 12.652 1.00 98.06 574 LEU A N 1
ATOM 4175 C CA . LEU A 1 574 ? -17.703 -7.439 11.883 1.00 98.06 574 LEU A CA 1
ATOM 4176 C C . LEU A 1 574 ? -17.491 -7.667 10.392 1.00 98.06 574 LEU A C 1
ATOM 4178 O O . LEU A 1 574 ? -16.428 -8.105 9.953 1.00 98.06 574 LEU A O 1
ATOM 4182 N N . VAL A 1 575 ? -18.517 -7.333 9.625 1.00 96.94 575 VAL A N 1
ATOM 4183 C CA . VAL A 1 575 ? -18.548 -7.367 8.167 1.00 96.94 575 VAL A CA 1
ATOM 4184 C C . VAL A 1 575 ? -19.173 -6.080 7.641 1.00 96.94 575 VAL A C 1
ATOM 4186 O O . VAL A 1 575 ? -19.849 -5.364 8.383 1.00 96.94 575 VAL A O 1
ATOM 4189 N N . GLN A 1 576 ? -18.997 -5.802 6.354 1.00 95.94 576 GLN A N 1
ATOM 4190 C CA . GLN A 1 576 ? -19.853 -4.836 5.667 1.00 95.94 576 GLN A CA 1
ATOM 4191 C C . GLN A 1 576 ? -21.129 -5.501 5.129 1.00 95.94 576 GLN A C 1
ATOM 4193 O O . GLN A 1 576 ? -21.109 -6.668 4.723 1.00 95.94 576 GLN A O 1
ATOM 4198 N N . VAL A 1 577 ? -22.212 -4.731 5.077 1.00 96.56 577 VAL A N 1
ATOM 4199 C CA . VAL A 1 577 ? -23.495 -5.066 4.438 1.00 96.56 577 VAL A CA 1
ATOM 4200 C C . VAL A 1 577 ? -24.172 -3.795 3.919 1.00 96.56 577 VAL A C 1
ATOM 4202 O O . VAL A 1 577 ? -23.798 -2.688 4.317 1.00 96.56 577 VAL A O 1
ATOM 4205 N N . GLU A 1 578 ? -25.196 -3.929 3.078 1.00 96.69 578 GLU A N 1
ATOM 4206 C CA . GLU A 1 578 ? -26.023 -2.784 2.671 1.00 96.69 578 GLU A CA 1
ATOM 4207 C C . GLU A 1 578 ? -26.557 -1.972 3.867 1.00 96.69 578 GLU A C 1
ATOM 4209 O O . GLU A 1 578 ? -27.001 -2.518 4.885 1.00 96.69 578 GLU A O 1
ATOM 4214 N N . CYS A 1 579 ? -26.516 -0.642 3.745 1.00 96.62 579 CYS A N 1
ATOM 4215 C CA . CYS A 1 579 ? -26.914 0.273 4.811 1.00 96.62 579 CYS A CA 1
ATOM 4216 C C . CYS A 1 579 ? -28.431 0.264 5.044 1.00 96.62 579 CYS A C 1
ATOM 4218 O O . CYS A 1 579 ? -29.218 0.699 4.207 1.00 96.62 579 CYS A O 1
ATOM 4220 N N . ALA A 1 580 ? -28.839 -0.166 6.236 1.00 93.69 580 ALA A N 1
ATOM 4221 C CA . ALA A 1 580 ? -30.224 -0.278 6.660 1.00 93.69 580 ALA A CA 1
ATOM 4222 C C . ALA A 1 580 ? -30.403 0.388 8.040 1.00 93.69 580 ALA A C 1
ATOM 4224 O O . ALA A 1 580 ? -30.345 -0.300 9.060 1.00 93.69 580 ALA A O 1
ATOM 4225 N N . PRO A 1 581 ? -30.666 1.712 8.121 1.00 87.31 581 PRO A N 1
ATOM 4226 C CA . PRO A 1 581 ? -30.769 2.437 9.396 1.00 87.31 581 PRO A CA 1
ATOM 4227 C C . PRO A 1 581 ? -31.846 1.892 10.347 1.00 87.31 581 PRO A C 1
ATOM 4229 O O . PRO A 1 581 ? -31.754 2.084 11.559 1.00 87.31 581 PRO A O 1
ATOM 4232 N N . GLY A 1 582 ? -32.852 1.177 9.832 1.00 86.81 582 GLY A N 1
ATOM 4233 C CA . GLY A 1 582 ? -33.841 0.452 10.636 1.00 86.81 582 GLY A CA 1
ATOM 4234 C C . GLY A 1 582 ? -33.266 -0.714 11.456 1.00 86.81 582 GLY A C 1
ATOM 4235 O O . GLY A 1 582 ? -33.818 -1.038 12.503 1.00 86.81 582 GLY A O 1
ATOM 4236 N N . GLN A 1 583 ? -32.151 -1.314 11.026 1.00 88.88 583 GLN A N 1
ATOM 4237 C CA . GLN A 1 583 ? -31.557 -2.492 11.658 1.00 88.88 583 GLN A CA 1
ATOM 4238 C C . GLN A 1 583 ? -30.711 -2.109 12.874 1.00 88.88 583 GLN A C 1
ATOM 4240 O O . GLN A 1 583 ? -29.704 -1.411 12.761 1.00 88.88 583 GLN A O 1
ATOM 4245 N N . THR A 1 584 ? -31.079 -2.615 14.052 1.00 89.56 584 THR A N 1
ATOM 4246 C CA . THR A 1 584 ? -30.360 -2.346 15.310 1.00 89.56 584 THR A CA 1
ATOM 4247 C C . THR A 1 584 ? -28.915 -2.843 15.284 1.00 89.56 584 THR A C 1
ATOM 4249 O O . THR A 1 584 ? -28.046 -2.186 15.849 1.00 89.56 584 THR A O 1
ATOM 4252 N N . GLY A 1 585 ? -28.638 -3.939 14.568 1.00 90.94 585 GLY A N 1
ATOM 4253 C CA . GLY A 1 585 ? -27.289 -4.482 14.383 1.00 90.94 585 GLY A CA 1
ATOM 4254 C C . GLY A 1 585 ? -26.316 -3.559 13.638 1.00 90.94 585 GLY A C 1
ATOM 4255 O O . GLY A 1 585 ? -25.115 -3.763 13.745 1.00 90.94 585 GLY A O 1
ATOM 4256 N N . GLN A 1 586 ? -26.792 -2.533 12.923 1.00 95.12 586 GLN A N 1
ATOM 4257 C CA . GLN A 1 586 ? -25.929 -1.555 12.240 1.00 95.12 586 GLN A CA 1
ATOM 4258 C C . GLN A 1 586 ? -25.723 -0.257 13.040 1.00 95.12 586 GLN A C 1
ATOM 4260 O O . GLN A 1 586 ? -25.029 0.648 12.579 1.00 95.12 586 GLN A O 1
ATOM 4265 N N . ARG A 1 587 ? -26.346 -0.130 14.221 1.00 95.19 587 ARG A N 1
ATOM 4266 C CA . ARG A 1 587 ? -26.320 1.093 15.032 1.00 95.19 587 ARG A CA 1
ATOM 4267 C C . ARG A 1 587 ? -25.242 1.005 16.106 1.00 95.19 587 ARG A C 1
ATOM 4269 O O . ARG A 1 587 ? -25.368 0.255 17.074 1.00 95.19 587 ARG A O 1
ATOM 4276 N N . TRP A 1 588 ? -24.233 1.854 15.976 1.00 96.19 588 TRP A N 1
ATOM 4277 C CA . TRP A 1 588 ? -23.065 1.910 16.844 1.00 96.19 588 TRP A CA 1
ATOM 4278 C C . TRP A 1 588 ? -23.131 3.114 17.780 1.00 96.19 588 TRP A C 1
ATOM 4280 O O . TRP A 1 588 ? -23.329 4.250 17.347 1.00 96.19 588 TRP A O 1
ATOM 4290 N N . ARG A 1 589 ? -22.946 2.873 19.079 1.00 94.81 589 ARG A N 1
ATOM 4291 C CA . ARG A 1 589 ? -22.687 3.928 20.058 1.00 94.81 589 ARG A CA 1
ATOM 4292 C C . ARG A 1 589 ? -21.194 4.229 20.048 1.00 94.81 589 ARG A C 1
ATOM 4294 O O . ARG A 1 589 ? -20.380 3.313 20.156 1.00 94.81 589 ARG A O 1
ATOM 4301 N N . VAL A 1 590 ? -20.846 5.509 19.977 1.00 93.06 590 VAL A N 1
ATOM 4302 C CA . VAL A 1 590 ? -19.462 5.988 20.074 1.00 93.06 590 VAL A CA 1
ATOM 4303 C C . VAL A 1 590 ? -19.268 6.624 21.448 1.00 93.06 590 VAL A C 1
ATOM 4305 O O . VAL A 1 590 ? -19.914 7.621 21.765 1.00 93.06 590 VAL A O 1
ATOM 4308 N N . THR A 1 591 ? -18.397 6.056 22.282 1.00 90.25 591 THR A N 1
ATOM 4309 C CA . THR A 1 591 ? -18.051 6.608 23.605 1.00 90.25 591 THR A CA 1
ATOM 4310 C C . THR A 1 591 ? -16.569 6.956 23.684 1.00 90.25 591 THR A C 1
ATOM 4312 O O . THR A 1 591 ? -15.733 6.273 23.099 1.00 90.25 591 THR A O 1
ATOM 4315 N N . ARG A 1 592 ? -16.217 8.032 24.399 1.00 86.31 592 ARG A N 1
ATOM 4316 C CA . ARG A 1 592 ? -14.811 8.359 24.691 1.00 86.31 592 ARG A CA 1
ATOM 4317 C C . ARG A 1 592 ? -14.289 7.496 25.841 1.00 86.31 592 ARG A C 1
ATOM 4319 O O . ARG A 1 592 ? -15.035 7.178 26.765 1.00 86.31 592 ARG A O 1
ATOM 4326 N N . THR A 1 593 ? -13.007 7.158 25.788 1.00 80.44 593 THR A N 1
ATOM 4327 C CA . THR A 1 593 ? -12.249 6.450 26.828 1.00 80.44 593 THR A CA 1
ATOM 4328 C C . THR A 1 593 ? -10.880 7.112 27.005 1.00 80.44 593 THR A C 1
ATOM 4330 O O . THR A 1 593 ? -10.406 7.825 26.121 1.00 80.44 593 THR A O 1
ATOM 4333 N N . ASP A 1 594 ? -10.177 6.799 28.094 1.00 79.44 594 ASP A N 1
ATOM 4334 C CA . ASP A 1 594 ? -8.795 7.255 28.347 1.00 79.44 594 ASP A CA 1
ATOM 4335 C C . ASP A 1 594 ? -7.745 6.694 27.356 1.00 79.44 594 ASP A C 1
ATOM 4337 O O . ASP A 1 594 ? -6.538 6.891 27.535 1.00 79.44 594 ASP A O 1
ATOM 4341 N N . ALA A 1 595 ? -8.183 5.917 26.361 1.00 78.56 595 ALA A N 1
ATOM 4342 C CA . ALA A 1 595 ? -7.369 5.352 25.288 1.00 78.56 595 ALA A CA 1
ATOM 4343 C C . ALA A 1 595 ? -7.855 5.769 23.882 1.00 78.56 595 ALA A C 1
ATOM 4345 O O . ALA A 1 595 ? -7.225 5.389 22.900 1.00 78.56 595 ALA A O 1
ATOM 4346 N N . GLY A 1 596 ? -8.943 6.544 23.765 1.00 85.44 596 GLY A N 1
ATOM 4347 C CA . GLY A 1 596 ? -9.499 6.996 22.486 1.00 85.44 596 GLY A CA 1
ATOM 4348 C C . GLY A 1 596 ? -11.027 6.928 22.450 1.00 85.44 596 GLY A C 1
ATOM 4349 O O . GLY A 1 596 ? -11.715 7.498 23.296 1.00 85.44 596 GLY A O 1
ATOM 4350 N N . LEU A 1 597 ? -11.562 6.246 21.443 1.00 89.94 597 LEU A N 1
ATOM 4351 C CA . LEU A 1 597 ? -12.978 5.950 21.254 1.00 89.94 597 LEU A CA 1
ATOM 4352 C C . LEU A 1 597 ? -13.245 4.456 21.411 1.00 89.94 597 LEU A C 1
ATOM 4354 O O . LEU A 1 597 ? -12.432 3.613 21.046 1.00 89.94 597 LEU A O 1
ATOM 4358 N N . ARG A 1 598 ? -14.437 4.130 21.886 1.00 92.94 598 ARG A N 1
ATOM 4359 C CA . ARG A 1 598 ? -14.997 2.786 21.925 1.00 92.94 598 ARG A CA 1
ATOM 4360 C C . ARG A 1 598 ? -16.249 2.777 21.059 1.00 92.94 598 ARG A C 1
ATOM 4362 O O . ARG A 1 598 ? -17.142 3.604 21.234 1.00 92.94 598 ARG A O 1
ATOM 4369 N N . LEU A 1 599 ? -16.290 1.831 20.130 1.00 95.56 599 LEU A N 1
ATOM 4370 C CA . LEU A 1 599 ? -17.453 1.533 19.304 1.00 95.56 599 LEU A CA 1
ATOM 4371 C C . LEU A 1 599 ? -18.189 0.376 19.976 1.00 95.56 599 LEU A C 1
ATOM 4373 O O . LEU A 1 599 ? -17.564 -0.643 20.272 1.00 95.56 599 LEU A O 1
ATOM 4377 N N . GLY A 1 600 ? -19.478 0.533 20.260 1.00 95.88 600 GLY A N 1
ATOM 4378 C CA . GLY A 1 600 ? -20.251 -0.475 20.983 1.00 95.88 600 GLY A CA 1
ATOM 4379 C C . GLY A 1 600 ? -21.694 -0.599 20.522 1.00 95.88 600 GLY A C 1
ATOM 4380 O O . GLY A 1 600 ? -22.210 0.244 19.789 1.00 95.88 600 GLY A O 1
ATOM 4381 N N . THR A 1 601 ? -22.344 -1.667 20.968 1.00 95.19 601 THR A N 1
ATOM 4382 C CA . THR A 1 601 ? -23.771 -1.918 20.745 1.00 95.19 601 THR A CA 1
ATOM 4383 C C . THR A 1 601 ? -24.648 -0.900 21.484 1.00 95.19 601 THR A C 1
ATOM 4385 O O . THR A 1 601 ? -24.208 -0.230 22.422 1.00 95.19 601 THR A O 1
ATOM 4388 N N . ALA A 1 602 ? -25.916 -0.773 21.080 1.00 88.06 602 ALA A N 1
ATOM 4389 C CA . ALA A 1 602 ? -26.863 0.190 21.661 1.00 88.06 602 ALA A CA 1
ATOM 4390 C C . ALA A 1 602 ? -27.126 -0.006 23.172 1.00 88.06 602 ALA A C 1
ATOM 4392 O O . ALA A 1 602 ? -27.411 0.954 23.889 1.00 88.06 602 ALA A O 1
ATOM 4393 N N . ASP A 1 603 ? -27.001 -1.233 23.673 1.00 88.25 603 ASP A N 1
ATOM 4394 C CA . ASP A 1 603 ? -27.079 -1.578 25.098 1.00 88.25 603 ASP A CA 1
ATOM 4395 C C . ASP A 1 603 ? -25.744 -1.375 25.848 1.00 88.25 603 ASP A C 1
ATOM 4397 O O . ASP A 1 603 ? -25.722 -1.353 27.075 1.00 88.25 603 ASP A O 1
ATOM 4401 N N . GLY A 1 604 ? -24.631 -1.185 25.131 1.00 88.12 604 GLY A N 1
ATOM 4402 C CA . GLY A 1 604 ? -23.277 -1.123 25.688 1.00 88.12 604 GLY A CA 1
ATOM 4403 C C . GLY A 1 604 ? -22.703 -2.472 26.142 1.00 88.12 604 GLY A C 1
ATOM 4404 O O . GLY A 1 604 ? -21.620 -2.489 26.727 1.00 88.12 604 GLY A O 1
ATOM 4405 N N . ALA A 1 605 ? -23.390 -3.592 25.887 1.00 94.06 605 ALA A N 1
ATOM 4406 C CA . ALA A 1 605 ? -22.972 -4.918 26.346 1.00 94.06 605 ALA A CA 1
ATOM 4407 C C . ALA A 1 605 ? -21.765 -5.478 25.572 1.00 94.06 605 ALA A C 1
ATOM 4409 O O . ALA A 1 605 ? -21.014 -6.298 26.112 1.00 94.06 605 ALA A O 1
ATOM 4410 N N . LEU A 1 606 ? -21.578 -5.047 24.318 1.00 96.81 606 LEU A N 1
ATOM 4411 C CA . LEU A 1 606 ? -20.483 -5.469 23.449 1.00 96.81 606 LEU A CA 1
ATOM 4412 C C . LEU A 1 606 ? -19.769 -4.272 22.807 1.00 96.81 606 LEU A C 1
ATOM 4414 O O . LEU A 1 606 ? -20.365 -3.224 22.550 1.00 96.81 606 LEU A O 1
ATOM 4418 N N . VAL A 1 607 ? -18.479 -4.453 22.531 1.00 97.12 607 VAL A N 1
ATOM 4419 C CA . VAL A 1 607 ? -17.572 -3.463 21.938 1.00 97.12 607 VAL A CA 1
ATOM 4420 C C . VAL A 1 607 ? -16.770 -4.060 20.789 1.00 97.12 607 VAL A C 1
ATOM 4422 O O . VAL A 1 607 ? -16.566 -5.271 20.734 1.00 97.12 607 VAL A O 1
ATOM 4425 N N . VAL A 1 608 ? -16.300 -3.208 19.881 1.00 97.50 608 VAL A N 1
ATOM 4426 C CA . VAL A 1 608 ? -15.434 -3.601 18.763 1.00 97.50 608 VAL A CA 1
ATOM 4427 C C . VAL A 1 608 ? -13.980 -3.669 19.221 1.00 97.50 608 VAL A C 1
ATOM 4429 O O . VAL A 1 608 ? -13.392 -2.643 19.572 1.00 97.50 608 VAL A O 1
ATOM 4432 N N . GLY A 1 609 ? -13.390 -4.862 19.170 1.00 95.94 609 GLY A N 1
ATOM 4433 C CA . GLY A 1 609 ? -11.969 -5.088 19.433 1.00 95.94 609 GLY A CA 1
ATOM 4434 C C . GLY A 1 609 ? -11.309 -5.980 18.385 1.00 95.94 609 GLY A C 1
ATOM 4435 O O . GLY A 1 609 ? -11.974 -6.546 17.519 1.00 95.94 609 GLY A O 1
ATOM 4436 N N . ILE A 1 610 ? -9.987 -6.106 18.462 1.00 95.56 610 ILE A N 1
ATOM 4437 C CA . ILE A 1 610 ? -9.208 -7.064 17.663 1.00 95.56 610 ILE A CA 1
ATOM 4438 C C . ILE A 1 610 ? -9.469 -8.494 18.163 1.00 95.56 610 ILE A C 1
ATOM 4440 O O . ILE A 1 610 ? -9.315 -8.768 19.351 1.00 95.56 610 ILE A O 1
ATOM 4444 N N . GLY A 1 611 ? -9.853 -9.400 17.264 1.00 93.81 611 GLY A N 1
ATOM 4445 C CA . GLY A 1 611 ? -10.174 -10.801 17.543 1.00 93.81 611 GLY A CA 1
ATOM 4446 C C . GLY A 1 611 ? -9.142 -11.802 17.014 1.00 93.81 611 GLY A C 1
ATOM 4447 O O . GLY A 1 611 ? -7.927 -11.594 17.100 1.00 93.81 611 GLY A O 1
ATOM 4448 N N . SER A 1 612 ? -9.643 -12.928 16.504 1.00 88.94 612 SER A N 1
ATOM 4449 C CA . SER A 1 612 ? -8.852 -14.035 15.960 1.00 88.94 612 SER A CA 1
ATOM 4450 C C . SER A 1 612 ? -8.207 -13.703 14.606 1.00 88.94 612 SER A C 1
ATOM 4452 O O . SER A 1 612 ? -8.582 -12.744 13.924 1.00 88.94 612 SER A O 1
ATOM 4454 N N . ARG A 1 613 ? -7.191 -14.488 14.223 1.00 84.31 613 ARG A N 1
ATOM 4455 C CA . ARG A 1 613 ? -6.485 -14.330 12.943 1.00 84.31 613 ARG A CA 1
ATOM 4456 C C . ARG A 1 613 ? -7.360 -14.749 11.756 1.00 84.31 613 ARG A C 1
ATOM 4458 O O . ARG A 1 613 ? -8.071 -15.750 11.810 1.00 84.31 613 ARG A O 1
ATOM 4465 N N . TYR A 1 614 ? -7.242 -14.000 10.667 1.00 80.00 614 TYR A N 1
ATOM 4466 C CA . TYR A 1 614 ? -7.855 -14.254 9.369 1.00 80.00 614 TYR A CA 1
ATOM 4467 C C . TYR A 1 614 ? -6.770 -14.098 8.302 1.00 80.00 614 TYR A C 1
ATOM 4469 O O . TYR A 1 614 ? -6.314 -12.994 8.009 1.00 80.00 614 TYR A O 1
ATOM 4477 N N . GLY A 1 615 ? -6.270 -15.228 7.797 1.00 73.69 615 GLY A N 1
ATOM 4478 C CA . GLY A 1 615 ? -5.062 -15.242 6.973 1.00 73.69 615 GLY A CA 1
ATOM 4479 C C . GLY A 1 615 ? -3.864 -14.708 7.764 1.00 73.69 615 GLY A C 1
ATOM 4480 O O . GLY A 1 615 ? -3.524 -15.245 8.819 1.00 73.69 615 GLY A O 1
ATOM 4481 N N . VAL A 1 616 ? -3.238 -13.644 7.257 1.00 67.44 616 VAL A N 1
ATOM 4482 C CA . VAL A 1 616 ? -2.113 -12.958 7.919 1.00 67.44 616 VAL A CA 1
ATOM 4483 C C . VAL A 1 616 ? -2.540 -11.822 8.858 1.00 67.44 616 VAL A C 1
ATOM 4485 O O . VAL A 1 616 ? -1.749 -11.431 9.710 1.00 67.44 616 VAL A O 1
ATOM 4488 N N . THR A 1 617 ? -3.779 -11.332 8.753 1.00 80.19 617 THR A N 1
ATOM 4489 C CA . THR A 1 617 ? -4.328 -10.237 9.577 1.00 80.19 617 THR A CA 1
ATOM 4490 C C . THR A 1 617 ? -5.191 -10.774 10.738 1.00 80.19 617 THR A C 1
ATOM 4492 O O . THR A 1 617 ? -5.285 -11.986 10.955 1.00 80.19 617 THR A O 1
ATOM 4495 N N . ARG A 1 618 ? -5.812 -9.888 11.525 1.00 90.00 618 ARG A N 1
ATOM 4496 C CA . ARG A 1 618 ? -6.804 -10.191 12.567 1.00 90.00 618 ARG A CA 1
ATOM 4497 C C . ARG A 1 618 ? -8.142 -9.527 12.257 1.00 90.00 618 ARG A C 1
ATOM 4499 O O . ARG A 1 618 ? -8.179 -8.410 11.751 1.00 90.00 618 ARG A O 1
ATOM 4506 N N . LEU A 1 619 ? -9.230 -10.209 12.605 1.00 94.69 619 LEU A N 1
ATOM 4507 C CA . LEU A 1 619 ? -10.599 -9.706 12.468 1.00 94.69 619 LEU A CA 1
ATOM 4508 C C . LEU A 1 619 ? -10.897 -8.605 13.490 1.00 94.69 619 LEU A C 1
ATOM 4510 O O . LEU A 1 619 ? -10.408 -8.650 14.619 1.00 94.69 619 LEU A O 1
ATOM 4514 N N . LEU A 1 620 ? -11.776 -7.672 13.129 1.00 97.50 620 LEU A N 1
ATOM 4515 C CA . LEU A 1 620 ? -12.526 -6.887 14.107 1.00 97.50 620 LEU A CA 1
ATOM 4516 C C . LEU A 1 620 ? -13.730 -7.711 14.573 1.00 97.50 620 LEU A C 1
ATOM 4518 O O . LEU A 1 620 ? -14.488 -8.238 13.760 1.00 97.50 620 LEU A O 1
ATOM 4522 N N . THR A 1 621 ? -13.915 -7.813 15.886 1.00 97.00 621 THR A N 1
ATOM 4523 C CA . THR A 1 621 ? -14.843 -8.758 16.517 1.00 97.00 621 THR A CA 1
ATOM 4524 C C . THR A 1 621 ? -15.567 -8.109 17.694 1.00 97.00 621 THR A C 1
ATOM 4526 O O . THR A 1 621 ? -14.995 -7.295 18.421 1.00 97.00 621 THR A O 1
ATOM 4529 N N . LEU A 1 622 ? -16.827 -8.493 17.914 1.00 97.44 622 LEU A N 1
ATOM 4530 C CA . LEU A 1 622 ? -17.594 -8.087 19.091 1.00 97.44 622 LEU A CA 1
ATOM 4531 C C . LEU A 1 622 ? -17.125 -8.803 20.360 1.00 97.44 622 LEU A C 1
ATOM 4533 O O . LEU A 1 622 ? -17.123 -10.030 20.442 1.00 97.44 622 LEU A O 1
ATOM 4537 N N . GLN A 1 623 ? -16.793 -8.039 21.392 1.00 96.62 623 GLN A N 1
ATOM 4538 C CA . GLN A 1 623 ? -16.245 -8.531 22.656 1.00 96.62 623 GLN A CA 1
ATOM 4539 C C . GLN A 1 623 ? -16.976 -7.905 23.842 1.00 96.62 623 GLN A C 1
ATOM 4541 O O . GLN A 1 623 ? -17.624 -6.873 23.698 1.00 96.62 623 GLN A O 1
ATOM 4546 N N . ARG A 1 624 ? -16.879 -8.508 25.032 1.00 95.69 624 ARG A N 1
ATOM 4547 C CA . ARG A 1 624 ? -17.311 -7.822 26.260 1.00 95.69 624 ARG A CA 1
ATOM 4548 C C . ARG A 1 624 ? -16.277 -6.746 26.613 1.00 95.69 624 ARG A C 1
ATOM 4550 O O . ARG A 1 624 ? -15.092 -7.054 26.521 1.00 95.69 624 ARG A O 1
ATOM 4557 N N . PRO A 1 625 ? -16.691 -5.544 27.049 1.00 94.06 625 PRO A N 1
ATOM 4558 C CA . PRO A 1 625 ? -15.753 -4.520 27.489 1.00 94.06 625 PRO A CA 1
ATOM 4559 C C . PRO A 1 625 ? -14.970 -4.991 28.722 1.00 94.06 625 PRO A C 1
ATOM 4561 O O . PRO A 1 625 ? -15.564 -5.238 29.770 1.00 94.06 625 PRO A O 1
ATOM 4564 N N . ASP A 1 626 ? -13.647 -5.071 28.603 1.00 91.00 626 ASP A N 1
ATOM 4565 C CA . ASP A 1 626 ? -12.718 -5.433 29.691 1.00 91.00 626 ASP A CA 1
ATOM 4566 C C . ASP A 1 626 ? -11.725 -4.304 30.033 1.00 91.00 626 ASP A C 1
ATOM 4568 O O . ASP A 1 626 ? -11.142 -4.292 31.114 1.00 91.00 626 ASP A O 1
ATOM 4572 N N . GLY A 1 627 ? -11.595 -3.308 29.150 1.00 87.00 627 GLY A N 1
ATOM 4573 C CA . GLY A 1 627 ? -10.694 -2.165 29.329 1.00 87.00 627 GLY A CA 1
ATOM 4574 C C . GLY A 1 627 ? -9.354 -2.300 28.605 1.00 87.00 627 GLY A C 1
ATOM 4575 O O . GLY A 1 627 ? -8.569 -1.352 28.640 1.00 87.00 627 GLY A O 1
ATOM 4576 N N . SER A 1 628 ? -9.107 -3.414 27.910 1.00 90.31 628 SER A N 1
ATOM 4577 C CA . SER A 1 628 ? -7.937 -3.590 27.053 1.00 90.31 628 SER A CA 1
ATOM 4578 C C . SER A 1 628 ? -7.897 -2.575 25.904 1.00 90.31 628 SER A C 1
ATOM 4580 O O . SER A 1 628 ? -8.923 -2.142 25.365 1.00 90.31 628 SER A O 1
ATOM 4582 N N . ARG A 1 629 ? -6.687 -2.177 25.500 1.00 90.38 629 ARG A N 1
ATOM 4583 C CA . ARG A 1 629 ? -6.472 -1.149 24.473 1.00 90.38 629 ARG A CA 1
ATOM 4584 C C . ARG A 1 629 ? -6.852 -1.603 23.082 1.00 90.38 629 ARG A C 1
ATOM 4586 O O . ARG A 1 629 ? -7.292 -0.766 22.297 1.00 90.38 629 ARG A O 1
ATOM 4593 N N . HIS A 1 630 ? -6.756 -2.897 22.787 1.00 92.81 630 HIS A N 1
ATOM 4594 C CA . HIS A 1 630 ? -7.214 -3.425 21.505 1.00 92.81 630 HIS A CA 1
ATOM 4595 C C . HIS A 1 630 ? -8.735 -3.261 21.277 1.00 92.81 630 HIS A C 1
ATOM 4597 O O . HIS A 1 630 ? -9.181 -3.429 20.143 1.00 92.81 630 HIS A O 1
ATOM 4603 N N . GLN A 1 631 ? -9.511 -2.887 22.309 1.00 94.50 631 GLN A N 1
ATOM 4604 C CA . GLN A 1 631 ? -10.937 -2.510 22.245 1.00 94.50 631 GLN A CA 1
ATOM 4605 C C . GLN A 1 631 ? -11.184 -0.991 22.116 1.00 94.50 631 GLN A C 1
ATOM 4607 O O . GLN A 1 631 ? -12.315 -0.524 22.284 1.00 94.50 631 GLN A O 1
ATOM 4612 N N . SER A 1 632 ? -10.133 -0.194 21.903 1.00 93.00 632 SER A N 1
ATOM 4613 C CA . SER A 1 632 ? -10.214 1.260 21.728 1.00 93.00 632 SER A CA 1
ATOM 4614 C C . SER A 1 632 ? -9.578 1.693 20.405 1.00 93.00 632 SER A C 1
ATOM 4616 O O . SER A 1 632 ? -8.670 1.045 19.889 1.00 93.00 632 SER A O 1
ATOM 4618 N N . TRP A 1 633 ? -10.058 2.808 19.861 1.00 93.31 633 TRP A N 1
ATOM 4619 C CA . TRP A 1 633 ? -9.754 3.299 18.518 1.00 93.31 633 TRP A CA 1
ATOM 4620 C C . TRP A 1 633 ? -9.511 4.810 18.551 1.00 93.31 633 TRP A C 1
ATOM 4622 O O . TRP A 1 633 ? -10.295 5.561 19.120 1.00 93.31 633 TRP A O 1
ATOM 4632 N N . THR A 1 634 ? -8.432 5.283 17.945 1.00 89.56 634 THR A N 1
ATOM 4633 C CA . THR A 1 634 ? -8.137 6.705 17.764 1.00 89.56 634 THR A CA 1
ATOM 4634 C C . THR A 1 634 ? -8.582 7.136 16.366 1.00 89.56 634 THR A C 1
ATOM 4636 O O . THR A 1 634 ? -8.061 6.590 15.390 1.00 89.56 634 THR A O 1
ATOM 4639 N N . PRO A 1 635 ? -9.503 8.108 16.237 1.00 88.69 635 PRO A N 1
ATOM 4640 C CA . PRO A 1 635 ? -9.841 8.688 14.946 1.00 88.69 635 PRO A CA 1
ATOM 4641 C C . PRO A 1 635 ? -8.694 9.581 14.450 1.00 88.69 635 PRO A C 1
ATOM 4643 O O . PRO A 1 635 ? -8.064 10.297 15.236 1.00 88.69 635 PRO A O 1
ATOM 4646 N N . ARG A 1 636 ? -8.451 9.574 13.142 1.00 85.56 636 ARG A N 1
ATOM 4647 C CA . ARG A 1 636 ? -7.625 10.563 12.432 1.00 85.56 636 ARG A CA 1
ATOM 4648 C C . ARG A 1 636 ? -8.393 11.027 11.185 1.00 85.56 636 ARG A C 1
ATOM 4650 O O . ARG A 1 636 ? -9.225 10.255 10.717 1.00 85.56 636 ARG A O 1
ATOM 4657 N N . PRO A 1 637 ? -8.158 12.236 10.648 1.00 84.75 637 PRO A N 1
ATOM 4658 C CA . PRO A 1 637 ? -8.653 12.596 9.317 1.00 84.75 637 PRO A CA 1
ATOM 4659 C C . PRO A 1 637 ? -8.180 11.575 8.269 1.00 84.75 637 PRO A C 1
ATOM 4661 O O . PRO A 1 637 ? -7.060 11.071 8.396 1.00 84.75 637 PRO A O 1
ATOM 4664 N N . ALA A 1 638 ? -9.026 11.278 7.279 1.00 80.62 638 ALA A N 1
ATOM 4665 C CA . ALA A 1 638 ? -8.743 10.370 6.162 1.00 80.62 638 ALA A CA 1
ATOM 4666 C C . ALA A 1 638 ? -9.026 11.037 4.812 1.00 80.62 638 ALA A C 1
ATOM 4668 O O . ALA A 1 638 ? -10.001 11.820 4.750 1.00 80.62 638 ALA A O 1
#

Nearest PDB structures (foldseek):
  3pg0-assembly1_A  TM=9.176E-01  e=2.684E-08  synthetic construct
  8bad-assembly1_A  TM=8.959E-01  e=4.838E-06  Bacillus thuringiensis
  5xg5-assembly1_A  TM=8.408E-01  e=1.478E-06  synthetic construct
  3vsf-assembly4_D  TM=5.659E-01  e=2.427E-07  Acetivibrio thermocellus ATCC 27405
  6m76-assembly1_A  TM=7.227E-01  e=1.717E-03  Enterococcus faecalis ATCC 10100

Secondary structure (DSSP, 8-state):
---TTEEEPPTTSTTTTSEEETTSS-EEEEEPPPPTT--TTSPPPPSS------SS------PPPHHHHHHHTT-SS--SSS-EEEEPSP-SSS-BEE-TTS-EE-TTSSSSSEEEEEEEEETTSPP-HHHHHHHHHHHHHHHHHHHHHHHHHTTS-EEE-B-B-TTS-B-EEEEEEPTTTTSSHHHHHHHHHTTT---TTEEEEEEESSSS-S-EEE-----B-STT-GGGS---EEEEETTT-SHHHHHHHHHHHHS---TTSTTB-SSS-B-EES-TTBS--STT---EE-S--GGGGGSS-STT-SS--SSPPTTSHHHHB--GGG-TTEEES-B--PPP-------------------------------------------------------PPPPP---PPPSSPBPPEEE---SSEEEEE----STT--EEEEETTEEEEEES-SEEEEESPPTT-EEEEEEEEEPTTS-EEE-BPPEEEEPPPPPP--TTSEEEEEETTT-PBEEEGGG--STTPBEEE------GGGEEEEEEEETTEEEEEETTT-PEEEETTS---TTPBEEEE---TT-GGG-BEEEEETTEEEEE-TTSS-EEEEEEEETTEEEEEEE-----GGG-EEEEE-